Protein AF-0000000074475405 (afdb_homodimer)

Solvent-accessible surface area (backbone atoms only — not comparable to full-atom values): 31180 Å² total; per-residue (Å²): 81,35,35,33,32,41,38,38,40,36,41,37,38,37,33,77,50,69,25,41,55,44,62,27,39,32,40,72,48,53,58,24,45,93,37,33,32,67,77,46,72,51,81,48,55,81,56,64,63,50,77,46,79,31,28,44,88,81,65,30,40,33,37,37,36,41,49,82,60,65,39,35,58,50,40,44,35,41,38,35,37,31,36,35,48,33,44,69,50,68,87,78,37,67,60,37,78,51,33,47,32,36,62,50,60,69,52,73,71,52,39,58,64,35,45,65,29,25,56,66,79,73,86,54,92,86,41,58,51,57,52,55,42,50,69,52,41,65,73,88,47,32,51,32,70,56,30,54,48,52,49,32,54,56,54,49,69,39,46,78,40,92,64,92,63,85,80,68,63,56,45,68,53,32,63,72,65,40,38,35,38,43,50,25,49,23,50,31,51,41,48,25,40,16,70,56,57,36,32,30,34,32,30,29,31,37,46,55,32,75,25,66,77,70,74,48,93,48,55,87,61,51,49,36,77,31,35,24,27,31,40,56,36,56,69,42,24,56,39,54,42,24,35,74,77,70,43,51,52,43,69,35,72,45,58,15,35,60,22,75,43,71,88,70,45,51,52,70,46,66,49,69,52,74,60,90,77,29,69,73,50,76,48,74,46,35,48,62,42,80,76,45,78,43,72,52,83,130,81,36,37,32,33,42,37,38,40,36,41,37,37,38,33,77,50,70,26,40,53,46,62,27,41,33,38,72,47,53,58,23,43,96,37,32,33,66,77,44,71,51,80,47,57,81,56,66,62,51,78,47,79,31,29,44,87,81,63,31,38,33,37,37,36,41,51,81,58,64,37,36,57,50,39,43,35,41,37,35,36,34,36,35,48,33,44,70,50,68,87,78,37,67,62,35,79,53,33,48,30,36,61,48,59,69,52,74,72,53,38,58,65,34,46,65,28,25,56,66,80,73,86,56,92,85,40,58,52,58,53,56,42,51,69,52,40,63,74,85,50,32,51,32,69,58,33,55,48,50,50,31,55,56,53,50,69,39,45,78,39,91,64,91,63,84,79,68,62,54,45,65,52,30,63,72,65,39,38,36,38,44,52,24,49,23,50,31,51,41,48,26,39,16,68,56,56,37,31,30,34,32,31,30,30,37,48,53,32,73,26,66,78,70,74,47,93,49,57,90,61,53,48,38,79,31,35,23,28,30,38,55,36,55,69,41,23,55,38,53,43,24,36,75,79,70,42,51,51,43,70,37,71,45,61,15,35,62,22,76,43,71,88,71,45,49,52,68,46,65,48,71,52,75,59,91,75,29,70,71,50,75,48,74,48,33,48,62,43,79,76,44,79,43,73,52,83,131

pLDDT: mean 91.61, std 10.26, range [40.62, 98.75]

Secondary structure (DSSP, 8-state):
-EEEEEEEEEEEEEEEEEEEEEEEEE--S--B-TTEEEEEEEEEESS-EEEEEEE-TT--EEEEEEE-S-EEEEEEEEEEEEEE--BPPGGGSPPPGGGSEESPPPPHHHHHHHGGGTS--S--TTSHHHHHHHTTS-TT-EEHHHHHHHHHHHHTTSEE----S-S---HHHHHHHTEE-HHHHHHHHHHHHHHTT--EEEEEEEE--HHHHHTS-PPTTTTSEEEEEEEEETTTEEEEEBTTTTB-SBSSEEEEEEESSGGG--SEEEEEE--TT-EEEEEEEEEEEEEEEEPPP-/-EEEEEEEEEEEEEEEEEEEEEEEEE--S--B-TTEEEEEEEEEESS-EEEEEEE-TT--EEEEEEE-S-EEEEEEEEEEEEEE--BPPGGGSPPPGGGSEESPPPPHHHHHHHGGGTS--S--TTSHHHHHHHTTS-TT-EEHHHHHHHHHHHHTTSEE----S-S---HHHHHHHTEE-HHHHHHHHHHHHHHTT--EEEEEEEE--HHHHHTS-PPTTTTSEEEEEEEEETTTEEEEEBTTTTB-SBSSEEEEEEESSGGG--SEEEEEE--TT-EEEEEEEEEEEEEEEEPPP-

Foldseek 3Di:
DKFKKKKKKKKKWAFPWWWFFDKKKFQAAFPDDVFKFWPDKDKDKPADWDWDWDQDPQGFTIIIIDGDDTDRMIMIMMMTIMMGNKFDDPVVWDFDPQQQKFVRDDDPVRCVVQVLQLDADADDPPCVLQVVLCVLADPPMDGNVSSLLVLLVQLQVAAEDDDLDDDEDGLVVCVVNSYYHQQNSQQVVSNSVSSRRWGKKKFKHAFDWVCVVVVHDTAGPHFFIHIHMWTQTHRRGTWTARSRRRDTMTRTTGTRDIGSHPVVRDRMDTDIDDDPPRTDGMDMTMDMDTDDDDDDDD/DKFKKKKKKKKKWAFPWWWFFDKKKFFAAFPDDVFKDWPDKDKDKPADWDWDWDQDPQGFTIIIIDGDDTDRMIMIMMITIMMGNKFDDPVVWDFDPQQQKFVRDDDPVRCVVQVLQLDADADDPPCPLQVVLCVLADPPMDGNVSSLLVLLVQLQPAAEDDDLDDDEDGLVVCVVNSYYHQQNSQQVSSNSVSSRRWGKKKFKHAFDWVCVVVVHDTAGPHFFIHIHMWTQTHRRGTWTARSRRRDGMTRTTGTRDIGSHPVVRDRMDTDIDDDDPRTDGMDMTMDMDTDDDDDDDD

Nearest PDB structures (foldseek):
  3isr-assembly1_B  TM=8.113E-01  e=4.885E-17  Cytophaga hutchinsonii ATCC 33406
  6g49-assembly1_A  TM=4.625E-01  e=1.453E-06  Pseudomonas aeruginosa PAO1
  6g4h-assembly1_A  TM=4.114E-01  e=3.357E-07  Pseudomonas aeruginosa PAO1
  4ktr-assembly1_A  TM=4.779E-01  e=1.520E+00  [Bacillus] selenitireducens MLS10
  4ktp-assembly1_B  TM=4.112E-01  e=1.701E+00  [Bacillus] selenitireducens MLS10

Structure (mmCIF, N/CA/C/O backbone):
data_AF-0000000074475405-model_v1
#
loop_
_entity.id
_entity.type
_entity.pdbx_description
1 polymer 'Transglutaminase domain-containing protein'
#
loop_
_atom_site.group_PDB
_atom_site.id
_atom_site.type_symbol
_atom_site.label_atom_id
_atom_site.label_alt_id
_atom_site.label_comp_id
_atom_site.label_asym_id
_atom_site.label_entity_id
_atom_site.label_seq_id
_atom_site.pdbx_PDB_ins_code
_atom_site.Cartn_x
_atom_site.Cartn_y
_atom_site.Cartn_z
_atom_site.occupancy
_atom_site.B_iso_or_equiv
_atom_site.auth_seq_id
_atom_site.auth_comp_id
_atom_site.auth_asym_id
_atom_site.auth_atom_id
_atom_site.pdbx_PDB_model_num
ATOM 1 N N . MET A 1 1 ? 17.828 0.543 16.719 1 75.81 1 MET A N 1
ATOM 2 C CA . MET A 1 1 ? 16.984 1.065 17.781 1 75.81 1 MET A CA 1
ATOM 3 C C . MET A 1 1 ? 15.539 1.207 17.312 1 75.81 1 MET A C 1
ATOM 5 O O . MET A 1 1 ? 15.289 1.586 16.156 1 75.81 1 MET A O 1
ATOM 9 N N . SER A 1 2 ? 14.586 0.608 18.125 1 87.25 2 SER A N 1
ATOM 10 C CA . SER A 1 2 ? 13.172 0.805 17.828 1 87.25 2 SER A CA 1
ATOM 11 C C . SER A 1 2 ? 12.43 1.395 19.016 1 87.25 2 SER A C 1
ATOM 13 O O . SER A 1 2 ? 12.969 1.465 20.125 1 87.25 2 SER A O 1
ATOM 15 N N . VAL A 1 3 ? 11.336 2.027 18.781 1 90.25 3 VAL A N 1
ATOM 16 C CA . VAL A 1 3 ? 10.547 2.693 19.812 1 90.25 3 VAL A CA 1
ATOM 17 C C . VAL A 1 3 ? 9.148 2.096 19.859 1 90.25 3 VAL A C 1
ATOM 19 O O . VAL A 1 3 ? 8.492 1.949 18.828 1 90.25 3 VAL A O 1
ATOM 22 N N . ILE A 1 4 ? 8.75 1.704 21.047 1 93.19 4 ILE A N 1
ATOM 23 C CA . ILE A 1 4 ? 7.359 1.315 21.25 1 93.19 4 ILE A CA 1
ATOM 24 C C . ILE A 1 4 ? 6.531 2.541 21.641 1 93.19 4 ILE A C 1
ATOM 26 O O . ILE A 1 4 ? 6.938 3.326 22.5 1 93.19 4 ILE A O 1
ATOM 30 N N . TYR A 1 5 ? 5.414 2.775 20.969 1 91.19 5 TYR A N 1
ATOM 31 C CA . TYR A 1 5 ? 4.59 3.945 21.25 1 91.19 5 TYR A CA 1
ATOM 32 C C . TYR A 1 5 ? 3.131 3.553 21.453 1 91.19 5 TYR A C 1
ATOM 34 O O . TYR A 1 5 ? 2.686 2.523 20.938 1 91.19 5 TYR A O 1
ATOM 42 N N . ASP A 1 6 ? 2.422 4.359 22.266 1 93.69 6 ASP A N 1
ATOM 43 C CA . ASP A 1 6 ? 0.972 4.289 22.422 1 93.69 6 ASP A CA 1
ATOM 44 C C . ASP A 1 6 ? 0.295 5.504 21.797 1 93.69 6 ASP A C 1
ATOM 46 O O . ASP A 1 6 ? 0.716 6.641 22.016 1 93.69 6 ASP A O 1
ATOM 50 N N . LEU A 1 7 ? -0.689 5.207 20.984 1 93.44 7 LEU A N 1
ATOM 51 C CA . LEU A 1 7 ? -1.452 6.254 20.312 1 93.44 7 LEU A CA 1
ATOM 52 C C . LEU A 1 7 ? -2.932 6.164 20.672 1 93.44 7 LEU A C 1
ATOM 54 O O . LEU A 1 7 ? -3.51 5.074 20.672 1 93.44 7 LEU A O 1
ATOM 58 N N . GLU A 1 8 ? -3.494 7.242 21.125 1 95.19 8 GLU A N 1
ATOM 59 C CA . GLU A 1 8 ? -4.941 7.387 21.266 1 95.19 8 GLU A CA 1
ATOM 60 C C . GLU A 1 8 ? -5.461 8.555 20.438 1 95.19 8 GLU A C 1
ATOM 62 O O . GLU A 1 8 ? -4.957 9.68 20.562 1 95.19 8 GLU A O 1
ATOM 67 N N . HIS A 1 9 ? -6.355 8.305 19.547 1 95.19 9 HIS A N 1
ATOM 68 C CA . HIS A 1 9 ? -7.016 9.297 18.703 1 95.19 9 HIS A CA 1
ATOM 69 C C . HIS A 1 9 ? -8.523 9.297 18.938 1 95.19 9 HIS A C 1
ATOM 71 O O . HIS A 1 9 ? -9.195 8.305 18.641 1 95.19 9 HIS A O 1
ATOM 77 N N . GLN A 1 10 ? -9.031 10.383 19.469 1 95.56 10 GLN A N 1
ATOM 78 C CA . GLN A 1 10 ? -10.461 10.492 19.734 1 95.56 10 GLN A CA 1
ATOM 79 C C . GLN A 1 10 ? -11.086 11.617 18.922 1 95.56 10 GLN A C 1
ATOM 81 O O . GLN A 1 10 ? -10.609 12.75 18.953 1 95.56 10 GLN A O 1
ATOM 86 N N . THR A 1 11 ? -12.039 11.336 18.172 1 94.81 11 THR A N 1
ATOM 87 C CA . THR A 1 11 ? -12.867 12.312 17.469 1 94.81 11 THR A CA 1
ATOM 88 C C . THR A 1 11 ? -14.281 12.344 18.031 1 94.81 11 THR A C 1
ATOM 90 O O . THR A 1 11 ? -14.914 11.305 18.203 1 94.81 11 THR A O 1
ATOM 93 N N . THR A 1 12 ? -14.758 13.523 18.375 1 95.62 12 THR A N 1
ATOM 94 C CA . THR A 1 12 ? -16.109 13.703 18.906 1 95.62 12 THR A CA 1
ATOM 95 C C . THR A 1 12 ? -16.906 14.672 18.047 1 95.62 12 THR A C 1
ATOM 97 O O . THR A 1 12 ? -16.5 15.812 17.844 1 95.62 12 THR A O 1
ATOM 100 N N . TYR A 1 13 ? -18 14.195 17.516 1 95.44 13 TYR A N 1
ATOM 101 C CA . TYR A 1 13 ? -19 15.031 16.859 1 95.44 13 TYR A CA 1
ATOM 102 C C . TYR A 1 13 ? -20.156 15.344 17.797 1 95.44 13 TYR A C 1
ATOM 104 O O . TYR A 1 13 ? -20.609 14.469 18.531 1 95.44 13 TYR A O 1
ATOM 112 N N . ARG A 1 14 ? -20.594 16.562 17.734 1 97.31 14 ARG A N 1
ATOM 113 C CA . ARG A 1 14 ? -21.719 16.953 18.578 1 97.31 14 ARG A CA 1
ATOM 114 C C . ARG A 1 14 ? -22.859 17.516 17.75 1 97.31 14 ARG A C 1
ATOM 116 O O . ARG A 1 14 ? -22.625 18.188 16.734 1 97.31 14 ARG A O 1
ATOM 123 N N . TYR A 1 15 ? -24.031 17.234 18.219 1 97.69 15 TYR A N 1
ATOM 124 C CA . TYR A 1 15 ? -25.25 17.672 17.547 1 97.69 15 TYR A CA 1
ATOM 125 C C . TYR A 1 15 ? -26.25 18.234 18.547 1 97.69 15 TYR A C 1
ATOM 127 O O . TYR A 1 15 ? -26.25 17.859 19.719 1 97.69 15 TYR A O 1
ATOM 135 N N . ARG A 1 16 ? -27.078 19.094 18.047 1 97.81 16 ARG A N 1
ATOM 136 C CA . ARG A 1 16 ? -28.078 19.75 18.875 1 97.81 16 ARG A CA 1
ATOM 137 C C . ARG A 1 16 ? -29.109 18.75 19.391 1 97.81 16 ARG A C 1
ATOM 139 O O . ARG A 1 16 ? -29.625 18.906 20.5 1 97.81 16 ARG A O 1
ATOM 146 N N . ARG A 1 17 ? -29.438 17.766 18.625 1 97.44 17 ARG A N 1
ATOM 147 C CA . ARG A 1 17 ? -30.344 16.672 18.953 1 97.44 17 ARG A CA 1
ATOM 148 C C . ARG A 1 17 ? -29.875 15.367 18.312 1 97.44 17 ARG A C 1
ATOM 150 O O . ARG A 1 17 ? -28.938 15.359 17.516 1 97.44 17 ARG A O 1
ATOM 157 N N . ALA A 1 18 ? -30.578 14.336 18.75 1 97.81 18 ALA A N 1
ATOM 158 C CA . ALA A 1 18 ? -30.188 13.031 18.219 1 97.81 18 ALA A CA 1
ATOM 159 C C . ALA A 1 18 ? -30.359 12.984 16.703 1 97.81 18 ALA A C 1
ATOM 161 O O . ALA A 1 18 ? -31.406 13.375 16.188 1 97.81 18 ALA A O 1
ATOM 162 N N . VAL A 1 19 ? -29.312 12.531 16.031 1 98.31 19 VAL A N 1
ATOM 163 C CA . VAL A 1 19 ? -29.328 12.312 14.594 1 98.31 19 VAL A CA 1
ATOM 164 C C . VAL A 1 19 ? -28.969 10.859 14.289 1 98.31 19 VAL A C 1
ATOM 166 O O . VAL A 1 19 ? -28.547 10.117 15.172 1 98.31 19 VAL A O 1
ATOM 169 N N . THR A 1 20 ? -29.312 10.453 13.094 1 98.06 20 THR A N 1
ATOM 170 C CA . THR A 1 20 ? -28.891 9.141 12.641 1 98.06 20 THR A CA 1
ATOM 171 C C . THR A 1 20 ? -27.594 9.242 11.82 1 98.06 20 THR A C 1
ATOM 173 O O . THR A 1 20 ? -27.266 10.312 11.312 1 98.06 20 THR A O 1
ATOM 176 N N . PHE A 1 21 ? -26.891 8.156 11.812 1 97.88 21 PHE A N 1
ATOM 177 C CA . PHE A 1 21 ? -25.562 8.172 11.188 1 97.88 21 PHE A CA 1
ATOM 178 C C . PHE A 1 21 ? -25.516 7.215 10.008 1 97.88 21 PHE A C 1
ATOM 180 O O . PHE A 1 21 ? -26.062 6.117 10.062 1 97.88 21 PHE A O 1
ATOM 187 N N . GLY A 1 22 ? -24.906 7.691 8.914 1 96.31 22 GLY A N 1
ATOM 188 C CA . GLY A 1 22 ? -24.469 6.781 7.863 1 96.31 22 GLY A CA 1
ATOM 189 C C . GLY A 1 22 ? -23.141 6.109 8.172 1 96.31 22 GLY A C 1
ATOM 190 O O . GLY A 1 22 ? -22.578 6.285 9.25 1 96.31 22 GLY A O 1
ATOM 191 N N . GLN A 1 23 ? -22.688 5.324 7.227 1 95.56 23 GLN A N 1
ATOM 192 C CA . GLN A 1 23 ? -21.406 4.648 7.398 1 95.56 23 GLN A CA 1
ATOM 193 C C . GLN A 1 23 ? -20.266 5.656 7.547 1 95.56 23 GLN A C 1
ATOM 195 O O . GLN A 1 23 ? -20.219 6.648 6.816 1 95.56 23 GLN A O 1
ATOM 200 N N . HIS A 1 24 ? -19.484 5.516 8.555 1 97.5 24 HIS A N 1
ATOM 201 C CA . HIS A 1 24 ? -18.266 6.293 8.727 1 97.5 24 HIS A CA 1
ATOM 202 C C . HIS A 1 24 ? -17.031 5.484 8.344 1 97.5 24 HIS A C 1
ATOM 204 O O . HIS A 1 24 ? -17.047 4.254 8.406 1 97.5 24 HIS A O 1
ATOM 210 N N . GLN A 1 25 ? -16.078 6.172 7.848 1 97.25 25 GLN A N 1
ATOM 211 C CA . GLN A 1 25 ? -14.789 5.582 7.496 1 97.25 25 GLN A CA 1
ATOM 212 C C . GLN A 1 25 ? -13.664 6.188 8.328 1 97.25 25 GLN A C 1
ATOM 214 O O . GLN A 1 25 ? -13.578 7.41 8.469 1 97.25 25 GLN A O 1
ATOM 219 N N . GLY A 1 26 ? -12.883 5.332 8.938 1 96.56 26 GLY A N 1
ATOM 220 C CA . GLY A 1 26 ? -11.727 5.758 9.703 1 96.56 26 GLY A CA 1
ATOM 221 C C . GLY A 1 26 ? -10.406 5.262 9.133 1 96.56 26 GLY A C 1
ATOM 222 O O . GLY A 1 26 ? -10.289 4.086 8.781 1 96.56 26 GLY A O 1
ATOM 223 N N . ILE A 1 27 ? -9.453 6.137 8.984 1 95.75 27 ILE A N 1
ATOM 224 C CA . ILE A 1 27 ? -8.094 5.805 8.578 1 95.75 27 ILE A CA 1
ATOM 225 C C . ILE A 1 27 ? -7.121 6.137 9.711 1 95.75 27 ILE A C 1
ATOM 227 O O . ILE A 1 27 ? -6.746 7.297 9.898 1 95.75 27 ILE A O 1
ATOM 231 N N . PHE A 1 28 ? -6.75 5.035 10.5 1 92.62 28 PHE A N 1
ATOM 232 C CA . PHE A 1 28 ? -5.945 5.301 11.68 1 92.62 28 PHE A CA 1
ATOM 233 C C . PHE A 1 28 ? -4.879 4.227 11.859 1 92.62 28 PHE A C 1
ATOM 235 O O . PHE A 1 28 ? -3.943 4.402 12.648 1 92.62 28 PHE A O 1
ATOM 242 N N . LEU A 1 29 ? -5.02 3.133 11.18 1 92.69 29 LEU A N 1
ATOM 243 C CA . LEU A 1 29 ? -4.133 1.991 11.367 1 92.69 29 LEU A CA 1
ATOM 244 C C . LEU A 1 29 ? -2.934 2.072 10.43 1 92.69 29 LEU A C 1
ATOM 246 O O . LEU A 1 29 ? -3.096 2.059 9.203 1 92.69 29 LEU A O 1
ATOM 250 N N . PRO A 1 30 ? -1.761 2.166 10.984 1 88.94 30 PRO A N 1
ATOM 251 C CA . PRO A 1 30 ? -0.579 2.205 10.117 1 88.94 30 PRO A CA 1
ATOM 252 C C . PRO A 1 30 ? -0.442 0.956 9.25 1 88.94 30 PRO A C 1
ATOM 254 O O . PRO A 1 30 ? -0.808 -0.142 9.68 1 88.94 30 PRO A O 1
ATOM 257 N N . SER A 1 31 ? -0.109 1.173 7.898 1 76.94 31 SER A N 1
ATOM 258 C CA . SER A 1 31 ? 0.301 0.045 7.07 1 76.94 31 SER A CA 1
ATOM 259 C C . SER A 1 31 ? 1.756 -0.332 7.328 1 76.94 31 SER A C 1
ATOM 261 O O . SER A 1 31 ? 2.643 0.521 7.27 1 76.94 31 SER A O 1
ATOM 263 N N . VAL A 1 32 ? 1.968 -1.205 8.172 1 64.38 32 VAL A N 1
ATOM 264 C CA . VAL A 1 32 ? 3.307 -1.529 8.656 1 64.38 32 VAL A CA 1
ATOM 265 C C . VAL A 1 32 ? 4.195 -1.93 7.48 1 64.38 32 VAL A C 1
ATOM 267 O O . VAL A 1 32 ? 3.742 -2.596 6.547 1 64.38 32 VAL A O 1
ATOM 270 N N . SER A 1 33 ? 5.215 -1.231 7.473 1 69.19 33 SER A N 1
ATOM 271 C CA . SER A 1 33 ? 6.312 -1.438 6.531 1 69.19 33 SER A CA 1
ATOM 272 C C . SER A 1 33 ? 7.555 -1.963 7.238 1 69.19 33 SER A C 1
ATOM 274 O O . SER A 1 33 ? 7.488 -2.373 8.398 1 69.19 33 SER A O 1
ATOM 276 N N . ALA A 1 34 ? 8.516 -2.094 6.516 1 76.06 34 ALA A N 1
ATOM 277 C CA . ALA A 1 34 ? 9.844 -2.398 7.051 1 76.06 34 ALA A CA 1
ATOM 278 C C . ALA A 1 34 ? 10.234 -1.409 8.141 1 76.06 34 ALA A C 1
ATOM 280 O O . ALA A 1 34 ? 11.203 -1.632 8.875 1 76.06 34 ALA A O 1
ATOM 281 N N . TYR A 1 35 ? 9.203 -0.436 8.445 1 82.06 35 TYR A N 1
ATOM 282 C CA . TYR A 1 35 ? 9.578 0.638 9.359 1 82.06 35 TYR A CA 1
ATOM 283 C C . TYR A 1 35 ? 8.828 0.509 10.68 1 82.06 35 TYR A C 1
ATOM 285 O O . TYR A 1 35 ? 9.016 1.328 11.586 1 82.06 35 TYR A O 1
ATOM 293 N N . GLY A 1 36 ? 8.031 -0.519 10.727 1 86.88 36 GLY A N 1
ATOM 294 C CA . GLY A 1 36 ? 7.34 -0.669 12 1 86.88 36 GLY A CA 1
ATOM 295 C C . GLY A 1 36 ? 6.34 -1.81 12 1 86.88 36 GLY A C 1
ATOM 296 O O . GLY A 1 36 ? 6.234 -2.553 11.023 1 86.88 36 GLY A O 1
ATOM 297 N N . ARG A 1 37 ? 5.688 -1.981 13.164 1 88.44 37 ARG A N 1
ATOM 298 C CA . ARG A 1 37 ? 4.625 -2.971 13.289 1 88.44 37 ARG A CA 1
ATOM 299 C C . ARG A 1 37 ? 3.584 -2.529 14.312 1 88.44 37 ARG A C 1
ATOM 301 O O . ARG A 1 37 ? 3.895 -1.772 15.234 1 88.44 37 ARG A O 1
ATOM 308 N N . VAL A 1 38 ? 2.371 -2.99 14.039 1 91 38 VAL A N 1
ATOM 309 C CA . VAL A 1 38 ? 1.279 -2.781 14.992 1 91 38 VAL A CA 1
ATOM 310 C C . VAL A 1 38 ? 1.212 -3.951 15.969 1 91 38 VAL A C 1
ATOM 312 O O . VAL A 1 38 ? 1.084 -5.105 15.555 1 91 38 VAL A O 1
ATOM 315 N N . LEU A 1 39 ? 1.341 -3.641 17.219 1 90.44 39 LEU A N 1
ATOM 316 C CA . LEU A 1 39 ? 1.321 -4.684 18.25 1 90.44 39 LEU A CA 1
ATOM 317 C C . LEU A 1 39 ? -0.106 -4.98 18.688 1 90.44 39 LEU A C 1
ATOM 319 O O . LEU A 1 39 ? -0.419 -6.109 19.078 1 90.44 39 LEU A O 1
ATOM 323 N N . GLY A 1 40 ? -0.928 -4.016 18.672 1 90.5 40 GLY A N 1
ATOM 324 C CA . GLY A 1 40 ? -2.34 -4.133 19 1 90.5 40 GLY A CA 1
ATOM 325 C C . GLY A 1 40 ? -3.117 -2.855 18.75 1 90.5 40 GLY A C 1
ATOM 326 O O . GLY A 1 40 ? -2.539 -1.766 18.734 1 90.5 40 GLY A O 1
ATOM 327 N N . TYR A 1 41 ? -4.402 -3.049 18.531 1 92.44 41 TYR A N 1
ATOM 328 C CA . TYR A 1 41 ? -5.242 -1.868 18.359 1 92.44 41 TYR A CA 1
ATOM 329 C C . TYR A 1 41 ? -6.68 -2.154 18.766 1 92.44 41 TYR A C 1
ATOM 331 O O . TYR A 1 41 ? -7.09 -3.314 18.859 1 92.44 41 TYR A O 1
ATOM 339 N N . THR A 1 42 ? -7.414 -1.09 19.078 1 94.81 42 THR A N 1
ATOM 340 C CA . THR A 1 42 ? -8.836 -1.166 19.375 1 94.81 42 THR A CA 1
ATOM 341 C C . THR A 1 42 ? -9.578 0.037 18.797 1 94.81 42 THR A C 1
ATOM 343 O O . THR A 1 42 ? -8.984 1.094 18.578 1 94.81 42 THR A O 1
ATOM 346 N N . ILE A 1 43 ? -10.789 -0.18 18.438 1 96.69 43 ILE A N 1
ATOM 347 C CA . ILE A 1 43 ? -11.727 0.879 18.094 1 96.69 43 ILE A CA 1
ATOM 348 C C . ILE A 1 43 ? -12.898 0.873 19.062 1 96.69 43 ILE A C 1
ATOM 350 O O . ILE A 1 43 ? -13.547 -0.156 19.266 1 96.69 43 ILE A O 1
ATOM 354 N N . ALA A 1 44 ? -13.094 2.012 19.734 1 97.94 44 ALA A N 1
ATOM 355 C CA . ALA A 1 44 ? -14.211 2.162 20.656 1 97.94 44 ALA A CA 1
ATOM 356 C C . ALA A 1 44 ? -15.125 3.311 20.234 1 97.94 44 ALA A C 1
ATOM 358 O O . ALA A 1 44 ? -14.648 4.352 19.766 1 97.94 44 ALA A O 1
ATOM 359 N N . THR A 1 45 ? -16.406 3.117 20.375 1 98.19 45 THR A N 1
ATOM 360 C CA . THR A 1 45 ? -17.391 4.145 20.078 1 98.19 45 THR A CA 1
ATOM 361 C C . THR A 1 45 ? -18.406 4.27 21.219 1 98.19 45 THR A C 1
ATOM 363 O O . THR A 1 45 ? -18.562 3.346 22.016 1 98.19 45 THR A O 1
ATOM 366 N N . ASN A 1 46 ? -19 5.461 21.406 1 98.12 46 ASN A N 1
ATOM 367 C CA . ASN A 1 46 ? -20.016 5.648 22.438 1 98.12 46 ASN A CA 1
ATOM 368 C C . ASN A 1 46 ? -21.359 5.059 22.016 1 98.12 46 ASN A C 1
ATOM 370 O O . ASN A 1 46 ? -22.266 4.93 22.844 1 98.12 46 ASN A O 1
ATOM 374 N N . LEU A 1 47 ? -21.547 4.73 20.75 1 97.94 47 LEU A N 1
ATOM 375 C CA . LEU A 1 47 ? -22.75 4.105 20.219 1 97.94 47 LEU A CA 1
ATOM 376 C C . LEU A 1 47 ? -22.438 2.707 19.688 1 97.94 47 LEU A C 1
ATOM 378 O O . LEU A 1 47 ? -21.328 2.432 19.25 1 97.94 47 LEU A O 1
ATOM 382 N N . PRO A 1 48 ? -23.484 1.765 19.797 1 97.75 48 PRO A N 1
ATOM 383 C CA . PRO A 1 48 ? -23.266 0.452 19.172 1 97.75 48 PRO A CA 1
ATOM 384 C C . PRO A 1 48 ? -22.859 0.548 17.703 1 97.75 48 PRO A C 1
ATOM 386 O O . PRO A 1 48 ? -23.453 1.297 16.938 1 97.75 48 PRO A O 1
ATOM 389 N N . CYS A 1 49 ? -21.766 -0.186 17.375 1 96.94 49 CYS A N 1
ATOM 390 C CA . CYS A 1 49 ? -21.156 -0.033 16.062 1 96.94 49 CYS A CA 1
ATOM 391 C C . CYS A 1 49 ? -20.594 -1.357 15.578 1 96.94 49 CYS A C 1
ATOM 393 O O . CYS A 1 49 ? -19.969 -2.096 16.344 1 96.94 49 CYS A O 1
ATOM 395 N N . GLN A 1 50 ? -20.891 -1.694 14.336 1 95.81 50 GLN A N 1
ATOM 396 C CA . GLN A 1 50 ? -20.188 -2.779 13.664 1 95.81 50 GLN A CA 1
ATOM 397 C C . GLN A 1 50 ? -18.984 -2.252 12.891 1 95.81 50 GLN A C 1
ATOM 399 O O . GLN A 1 50 ? -19.094 -1.296 12.125 1 95.81 50 GLN A O 1
ATOM 404 N N . VAL A 1 51 ? -17.844 -2.889 13.133 1 94.75 51 VAL A N 1
ATOM 405 C CA . VAL A 1 51 ? -16.609 -2.463 12.469 1 94.75 51 VAL A CA 1
ATOM 406 C C . VAL A 1 51 ? -16.188 -3.514 11.453 1 94.75 51 VAL A C 1
ATOM 408 O O . VAL A 1 51 ? -16.156 -4.711 11.75 1 94.75 51 VAL A O 1
ATOM 411 N N . ARG A 1 52 ? -15.922 -3.115 10.227 1 93.75 52 ARG A N 1
ATOM 412 C CA . ARG A 1 52 ? -15.312 -3.938 9.188 1 93.75 52 ARG A CA 1
ATOM 413 C C . ARG A 1 52 ? -14.086 -3.246 8.586 1 93.75 52 ARG A C 1
ATOM 415 O O . ARG A 1 52 ? -14.031 -2.016 8.531 1 93.75 52 ARG A O 1
ATOM 422 N N . TRP A 1 53 ? -13.141 -4.031 8.195 1 93.38 53 TRP A N 1
ATOM 423 C CA . TRP A 1 53 ? -11.93 -3.479 7.605 1 93.38 53 TRP A CA 1
ATOM 424 C C . TRP A 1 53 ? -11.891 -3.736 6.102 1 93.38 53 TRP A C 1
ATOM 426 O O . TRP A 1 53 ? -12.203 -4.84 5.648 1 93.38 53 TRP A O 1
ATOM 436 N N . LYS A 1 54 ? -11.547 -2.721 5.363 1 93.56 54 LYS A N 1
ATOM 437 C CA . LYS A 1 54 ? -11.273 -2.906 3.941 1 93.56 54 LYS A CA 1
ATOM 438 C C . LYS A 1 54 ? -9.984 -2.201 3.531 1 93.56 54 LYS A C 1
ATOM 440 O O . LYS A 1 54 ? -9.461 -1.368 4.273 1 93.56 54 LYS A O 1
ATOM 445 N N . MET A 1 55 ? -9.438 -2.652 2.426 1 94.5 55 MET A N 1
ATOM 446 C CA . MET A 1 55 ? -8.336 -1.945 1.778 1 94.5 55 MET A CA 1
ATOM 447 C C . MET A 1 55 ? -8.836 -1.085 0.625 1 94.5 55 MET A C 1
ATOM 449 O O . MET A 1 55 ? -9.523 -1.583 -0.273 1 94.5 55 MET A O 1
ATOM 453 N N . ASP A 1 56 ? -8.555 0.21 0.71 1 96.19 56 ASP A N 1
ATOM 454 C CA . ASP A 1 56 ? -9.086 1.106 -0.31 1 96.19 56 ASP A CA 1
ATOM 455 C C . ASP A 1 56 ? -8.227 1.078 -1.571 1 96.19 56 ASP A C 1
ATOM 457 O O . ASP A 1 56 ? -7.375 0.203 -1.727 1 96.19 56 ASP A O 1
ATOM 461 N N . THR A 1 57 ? -8.484 1.977 -2.535 1 97.31 57 THR A N 1
ATOM 462 C CA . THR A 1 57 ? -7.867 1.949 -3.857 1 97.31 57 THR A CA 1
ATOM 463 C C . THR A 1 57 ? -6.348 2.045 -3.75 1 97.31 57 THR A C 1
ATOM 465 O O . THR A 1 57 ? -5.621 1.458 -4.555 1 97.31 57 THR A O 1
ATOM 468 N N . LEU A 1 58 ? -5.832 2.773 -2.703 1 96.12 58 LEU A N 1
ATOM 469 C CA . LEU A 1 58 ? -4.395 2.965 -2.555 1 96.12 58 LEU A CA 1
ATOM 470 C C . LEU A 1 58 ? -3.836 2.066 -1.454 1 96.12 58 LEU A C 1
ATOM 472 O O . LEU A 1 58 ? -2.748 2.318 -0.932 1 96.12 58 LEU A O 1
ATOM 476 N N . SER A 1 59 ? -4.609 1.053 -1.048 1 94.44 59 SER A N 1
ATOM 477 C CA . SER A 1 59 ? -4.238 -0.017 -0.128 1 94.44 59 SER A CA 1
ATOM 478 C C . SER A 1 59 ? -4.133 0.496 1.304 1 94.44 59 SER A C 1
ATOM 480 O O . SER A 1 59 ? -3.396 -0.064 2.117 1 94.44 59 SER A O 1
ATOM 482 N N . ASN A 1 60 ? -4.777 1.619 1.593 1 95.44 60 ASN A N 1
ATOM 483 C CA . ASN A 1 60 ? -4.906 2.025 2.988 1 95.44 60 ASN A CA 1
ATOM 484 C C . ASN A 1 60 ? -5.852 1.106 3.756 1 95.44 60 ASN A C 1
ATOM 486 O O . ASN A 1 60 ? -6.805 0.573 3.186 1 95.44 60 ASN A O 1
ATOM 490 N N . ASN A 1 61 ? -5.543 0.907 5.02 1 94.81 61 ASN A N 1
ATOM 491 C CA . ASN A 1 61 ? -6.5 0.258 5.906 1 94.81 61 ASN A CA 1
ATOM 492 C C . ASN A 1 61 ? -7.633 1.203 6.297 1 94.81 61 ASN A C 1
ATOM 494 O O . ASN A 1 61 ? -7.395 2.252 6.895 1 94.81 61 ASN A O 1
ATOM 498 N N . VAL A 1 62 ? -8.852 0.804 5.949 1 95.81 62 VAL A N 1
ATOM 499 C CA . VAL A 1 62 ? -10 1.654 6.242 1 95.81 62 VAL A CA 1
ATOM 500 C C . VAL A 1 62 ? -10.984 0.904 7.141 1 95.81 62 VAL A C 1
ATOM 502 O O . VAL A 1 62 ? -11.469 -0.171 6.777 1 95.81 62 VAL A O 1
ATOM 505 N N . ALA A 1 63 ? -11.242 1.449 8.273 1 96.12 63 ALA A N 1
ATOM 506 C CA . ALA A 1 63 ? -12.297 0.93 9.141 1 96.12 63 ALA A CA 1
ATOM 507 C C . ALA A 1 63 ? -13.672 1.455 8.711 1 96.12 63 ALA A C 1
ATOM 509 O O . ALA A 1 63 ? -13.883 2.668 8.641 1 96.12 63 ALA A O 1
ATOM 510 N N . LEU A 1 64 ? -14.516 0.576 8.383 1 96.5 64 LEU A N 1
ATOM 511 C CA . LEU A 1 64 ? -15.914 0.919 8.133 1 96.5 64 LEU A CA 1
ATOM 512 C C . LEU A 1 64 ? -16.734 0.799 9.414 1 96.5 64 LEU A C 1
ATOM 514 O O . LEU A 1 64 ? -16.781 -0.265 10.039 1 96.5 64 LEU A O 1
ATOM 518 N N . LEU A 1 65 ? -17.359 1.896 9.805 1 97.44 65 LEU A N 1
ATOM 519 C CA . LEU A 1 65 ? -18.141 1.943 11.031 1 97.44 65 LEU A CA 1
ATOM 520 C C . LEU A 1 65 ? -19.625 2.127 10.727 1 97.44 65 LEU A C 1
ATOM 522 O O . LEU A 1 65 ? -20.016 3.158 10.18 1 97.44 65 LEU A O 1
ATOM 526 N N . ASP A 1 66 ? -20.391 1.153 11.07 1 96.88 66 ASP A N 1
ATOM 527 C CA . ASP A 1 66 ? -21.828 1.215 10.898 1 96.88 66 ASP A CA 1
ATOM 528 C C . ASP A 1 66 ? -22.547 1.327 12.25 1 96.88 66 ASP A C 1
ATOM 530 O O . ASP A 1 66 ? -22.516 0.387 13.047 1 96.88 66 ASP A O 1
ATOM 534 N N . PHE A 1 67 ? -23.156 2.445 12.414 1 97.75 67 PHE A N 1
ATOM 535 C CA . PHE A 1 67 ? -23.844 2.711 13.68 1 97.75 67 PHE A CA 1
ATOM 536 C C . PHE A 1 67 ? -25.312 2.318 13.602 1 97.75 67 PHE A C 1
ATOM 538 O O . PHE A 1 67 ? -25.969 2.553 12.578 1 97.75 67 PHE A O 1
ATOM 545 N N . SER A 1 68 ? -25.859 1.718 14.734 1 96.56 68 SER A N 1
ATOM 546 C CA . SER A 1 68 ? -27.219 1.183 14.688 1 96.56 68 SER A CA 1
ATOM 547 C C . SER A 1 68 ? -28.172 2.047 15.492 1 96.56 68 SER A C 1
ATOM 549 O O . SER A 1 68 ? -29.391 1.808 15.484 1 96.56 68 SER A O 1
ATOM 551 N N . GLU A 1 69 ? -27.703 3.037 16.266 1 97.94 69 GLU A N 1
ATOM 552 C CA . GLU A 1 69 ? -28.531 3.895 17.109 1 97.94 69 GLU A CA 1
ATOM 553 C C . GLU A 1 69 ? -28.266 5.371 16.828 1 97.94 69 GLU A C 1
ATOM 555 O O . GLU A 1 69 ? -27.156 5.746 16.453 1 97.94 69 GLU A O 1
ATOM 560 N N . PRO A 1 70 ? -29.297 6.156 16.953 1 97.94 70 PRO A N 1
ATOM 561 C CA . PRO A 1 70 ? -29.078 7.602 16.859 1 97.94 70 PRO A CA 1
ATOM 562 C C . PRO A 1 70 ? -28.328 8.164 18.078 1 97.94 70 PRO A C 1
ATOM 564 O O . PRO A 1 70 ? -28.172 7.465 19.078 1 97.94 70 PRO A O 1
ATOM 567 N N . GLY A 1 71 ? -27.828 9.352 17.953 1 98 71 GLY A N 1
ATOM 568 C CA . GLY A 1 71 ? -27.172 10.039 19.062 1 98 71 GLY A CA 1
ATOM 569 C C . GLY A 1 71 ? -26.984 11.523 18.812 1 98 71 GLY A C 1
ATOM 570 O O . GLY A 1 71 ? -27 11.977 17.656 1 98 71 GLY A O 1
ATOM 571 N N . ASP A 1 72 ? -26.859 12.234 19.906 1 98.25 72 ASP A N 1
ATOM 572 C CA . ASP A 1 72 ? -26.531 13.656 19.797 1 98.25 72 ASP A CA 1
ATOM 573 C C . ASP A 1 72 ? -25.031 13.891 19.938 1 98.25 72 ASP A C 1
ATOM 575 O O . ASP A 1 72 ? -24.578 15.031 19.922 1 98.25 72 ASP A O 1
ATOM 579 N N . GLU A 1 73 ? -24.375 12.805 20.156 1 98.25 73 GLU A N 1
ATOM 580 C CA . GLU A 1 73 ? -22.922 12.773 20.188 1 98.25 73 GLU A CA 1
ATOM 581 C C . GLU A 1 73 ? -22.375 11.492 19.562 1 98.25 73 GLU A C 1
ATOM 583 O O . GLU A 1 73 ? -22.906 10.406 19.797 1 98.25 73 GLU A O 1
ATOM 588 N N . LEU A 1 74 ? -21.406 11.633 18.703 1 98.12 74 LEU A N 1
ATOM 589 C CA . LEU A 1 74 ? -20.672 10.492 18.172 1 98.12 74 LEU A CA 1
ATOM 590 C C . LEU A 1 74 ? -19.188 10.578 18.547 1 98.12 74 LEU A C 1
ATOM 592 O O . LEU A 1 74 ? -18.5 11.516 18.141 1 98.12 74 LEU A O 1
ATOM 596 N N . ARG A 1 75 ? -18.766 9.672 19.328 1 98.31 75 ARG A N 1
ATOM 597 C CA . ARG A 1 75 ? -17.359 9.609 19.75 1 98.31 75 ARG A CA 1
ATOM 598 C C . ARG A 1 75 ? -16.703 8.336 19.25 1 98.31 75 ARG A C 1
ATOM 600 O O . ARG A 1 75 ? -17.188 7.234 19.5 1 98.31 75 ARG A O 1
ATOM 607 N N . VAL A 1 76 ? -15.695 8.461 18.5 1 98 76 VAL A N 1
ATOM 608 C CA . VAL A 1 76 ? -14.891 7.34 18.016 1 98 76 VAL A CA 1
ATOM 609 C C . VAL A 1 76 ? -13.469 7.457 18.578 1 98 76 VAL A C 1
ATOM 611 O O . VAL A 1 76 ? -12.812 8.484 18.391 1 98 76 VAL A O 1
ATOM 614 N N . THR A 1 77 ? -13.008 6.441 19.266 1 97.81 77 THR A N 1
ATOM 615 C CA . THR A 1 77 ? -11.664 6.41 19.844 1 97.81 77 THR A CA 1
ATOM 616 C C . THR A 1 77 ? -10.852 5.254 19.266 1 97.81 77 THR A C 1
ATOM 618 O O . THR A 1 77 ? -11.25 4.094 19.375 1 97.81 77 THR A O 1
ATOM 621 N N . PHE A 1 78 ? -9.773 5.629 18.641 1 95.94 78 PHE A N 1
ATOM 622 C CA . PHE A 1 78 ? -8.797 4.652 18.172 1 95.94 78 PHE A CA 1
ATOM 623 C C . PHE A 1 78 ? -7.605 4.582 19.109 1 95.94 78 PHE A C 1
ATOM 625 O O . PHE A 1 78 ? -7.031 5.609 19.484 1 95.94 78 PHE A O 1
ATOM 632 N N . ARG A 1 79 ? -7.277 3.363 19.516 1 96.25 79 ARG A N 1
ATOM 633 C CA . ARG A 1 79 ? -6.074 3.135 20.312 1 96.25 79 ARG A CA 1
ATOM 634 C C . ARG A 1 79 ? -5.156 2.121 19.625 1 96.25 79 ARG A C 1
ATOM 636 O O . ARG A 1 79 ? -5.625 1.134 19.062 1 96.25 79 ARG A O 1
ATOM 643 N N . LEU A 1 80 ? -3.932 2.443 19.719 1 93.62 80 LEU A N 1
ATOM 644 C CA . LEU A 1 80 ? -2.967 1.555 19.078 1 93.62 80 LEU A CA 1
ATOM 645 C C . LEU A 1 80 ? -1.644 1.555 19.828 1 93.62 80 LEU A C 1
ATOM 647 O O . LEU A 1 80 ? -1.198 2.6 20.312 1 93.62 80 LEU A O 1
ATOM 651 N N . ARG A 1 81 ? -1.064 0.393 20.141 1 94.25 81 ARG A N 1
ATOM 652 C CA . ARG A 1 81 ? 0.343 0.24 20.484 1 94.25 81 ARG A CA 1
ATOM 653 C C . ARG A 1 81 ? 1.162 -0.224 19.297 1 94.25 81 ARG A C 1
ATOM 655 O O . ARG A 1 81 ? 0.802 -1.198 18.625 1 94.25 81 ARG A O 1
ATOM 662 N N . GLY A 1 82 ? 2.172 0.499 18.906 1 91.62 82 GLY A N 1
ATOM 663 C CA . GLY A 1 82 ? 3.016 0.16 17.766 1 91.62 82 GLY A CA 1
ATOM 664 C C . GLY A 1 82 ? 4.496 0.226 18.094 1 91.62 82 GLY A C 1
ATOM 665 O O . GLY A 1 82 ? 4.891 0.719 19.141 1 91.62 82 GLY A O 1
ATOM 666 N N . GLU A 1 83 ? 5.27 -0.39 17.297 1 91.31 83 GLU A N 1
ATOM 667 C CA . GLU A 1 83 ? 6.727 -0.281 17.312 1 91.31 83 GLU A CA 1
ATOM 668 C C . GLU A 1 83 ? 7.246 0.382 16.047 1 91.31 83 GLU A C 1
ATOM 670 O O . GLU A 1 83 ? 6.871 -0.011 14.93 1 91.31 83 GLU A O 1
ATOM 675 N N . HIS A 1 84 ? 7.977 1.415 16.203 1 90.88 84 HIS A N 1
ATOM 676 C CA . HIS A 1 84 ? 8.555 2.166 15.094 1 90.88 84 HIS A CA 1
ATOM 677 C C . HIS A 1 84 ? 10.055 1.911 14.977 1 90.88 84 HIS A C 1
ATOM 679 O O . HIS A 1 84 ? 10.797 2.102 15.945 1 90.88 84 HIS A O 1
ATOM 685 N N . PHE A 1 85 ? 10.516 1.447 13.75 1 89.5 85 PHE A N 1
ATOM 686 C CA . PHE A 1 85 ? 11.906 1.072 13.555 1 89.5 85 PHE A CA 1
ATOM 687 C C . PHE A 1 85 ? 12.711 2.25 13.016 1 89.5 85 PHE A C 1
ATOM 689 O O . PHE A 1 85 ? 13.938 2.172 12.906 1 89.5 85 PHE A O 1
ATOM 696 N N . GLY A 1 86 ? 12.039 3.291 12.664 1 89 86 GLY A N 1
ATOM 697 C CA . GLY A 1 86 ? 12.703 4.477 12.141 1 89 86 GLY A CA 1
ATOM 698 C C . GLY A 1 86 ? 12.688 4.547 10.625 1 89 86 GLY A C 1
ATOM 699 O O . GLY A 1 86 ? 12.789 3.518 9.953 1 89 86 GLY A O 1
ATOM 700 N N . ILE A 1 87 ? 12.539 5.762 10.086 1 89.88 87 ILE A N 1
ATOM 701 C CA . ILE A 1 87 ? 12.703 6.062 8.664 1 89.88 87 ILE A CA 1
ATOM 702 C C . ILE A 1 87 ? 14.172 6.355 8.367 1 89.88 87 ILE A C 1
ATOM 704 O O . ILE A 1 87 ? 14.766 7.25 8.977 1 89.88 87 ILE A O 1
ATOM 708 N N . PRO A 1 88 ? 14.727 5.625 7.488 1 90.69 88 PRO A N 1
ATOM 709 C CA . PRO A 1 88 ? 16.141 5.867 7.184 1 90.69 88 PRO A CA 1
ATOM 710 C C . PRO A 1 88 ? 16.375 7.211 6.492 1 90.69 88 PRO A C 1
ATOM 712 O O . PRO A 1 88 ? 15.484 7.711 5.797 1 90.69 88 PRO A O 1
ATOM 715 N N . ALA A 1 89 ? 17.594 7.68 6.703 1 92.44 89 ALA A N 1
ATOM 716 C CA . ALA A 1 89 ? 17.984 8.93 6.051 1 92.44 89 ALA A CA 1
ATOM 717 C C . ALA A 1 89 ? 18.266 8.711 4.566 1 92.44 89 ALA A C 1
ATOM 719 O O . ALA A 1 89 ? 18.672 7.621 4.156 1 92.44 89 ALA A O 1
ATOM 720 N N . ILE A 1 90 ? 17.969 9.766 3.822 1 90.31 90 ILE A N 1
ATOM 721 C CA . ILE A 1 90 ? 18.172 9.703 2.379 1 90.31 90 ILE A CA 1
ATOM 722 C C . ILE A 1 90 ? 19.641 9.398 2.072 1 90.31 90 ILE A C 1
ATOM 724 O O . ILE A 1 90 ? 19.953 8.734 1.078 1 90.31 90 ILE A O 1
ATOM 728 N N . GLY A 1 91 ? 20.562 9.766 2.928 1 86.81 91 GLY A N 1
ATOM 729 C CA . GLY A 1 91 ? 21.984 9.508 2.746 1 86.81 91 GLY A CA 1
ATOM 730 C C . GLY A 1 91 ? 22.312 8.031 2.758 1 86.81 91 GLY A C 1
ATOM 731 O O . GLY A 1 91 ? 23.391 7.629 2.309 1 86.81 91 GLY A O 1
ATOM 732 N N . ASP A 1 92 ? 21.406 7.238 3.244 1 85.81 92 ASP A N 1
ATOM 733 C CA . ASP A 1 92 ? 21.625 5.793 3.311 1 85.81 92 ASP A CA 1
ATOM 734 C C . ASP A 1 92 ? 21.328 5.137 1.963 1 85.81 92 ASP A C 1
ATOM 736 O O . ASP A 1 92 ? 21.625 3.955 1.768 1 85.81 92 ASP A O 1
ATOM 740 N N . PHE A 1 93 ? 20.75 5.91 1.067 1 86.75 93 PHE A N 1
ATOM 741 C CA . PHE A 1 93 ? 20.344 5.34 -0.209 1 86.75 93 PHE A CA 1
ATOM 742 C C . PHE A 1 93 ? 21.031 6.043 -1.368 1 86.75 93 PHE A C 1
ATOM 744 O O . PHE A 1 93 ? 21.062 7.273 -1.431 1 86.75 93 PHE A O 1
ATOM 751 N N . PRO A 1 94 ? 21.672 5.289 -2.176 1 83.81 94 PRO A N 1
ATOM 752 C CA . PRO A 1 94 ? 22.156 5.922 -3.41 1 83.81 94 PRO A CA 1
ATOM 753 C C . PRO A 1 94 ? 21.031 6.184 -4.41 1 83.81 94 PRO A C 1
ATOM 755 O O . PRO A 1 94 ? 20.281 5.262 -4.77 1 83.81 94 PRO A O 1
ATOM 758 N N . LEU A 1 95 ? 20.922 7.469 -4.809 1 94.31 95 LEU A N 1
ATOM 759 C CA . LEU A 1 95 ? 20.016 7.762 -5.914 1 94.31 95 LEU A CA 1
ATOM 760 C C . LEU A 1 95 ? 20.562 7.234 -7.23 1 94.31 95 LEU A C 1
ATOM 762 O O . LEU A 1 95 ? 21.781 7.223 -7.434 1 94.31 95 LEU A O 1
ATOM 766 N N . LEU A 1 96 ? 19.656 6.762 -8.039 1 95.94 96 LEU A N 1
ATOM 767 C CA . LEU A 1 96 ? 20.109 6.512 -9.406 1 95.94 96 LEU A CA 1
ATOM 768 C C . LEU A 1 96 ? 20.469 7.816 -10.109 1 95.94 96 LEU A C 1
ATOM 770 O O . LEU A 1 96 ? 19.938 8.875 -9.773 1 95.94 96 LEU A O 1
ATOM 774 N N . THR A 1 97 ? 21.328 7.746 -11.055 1 96.62 97 THR A N 1
ATOM 775 C CA . THR A 1 97 ? 21.812 8.922 -11.766 1 96.62 97 THR A CA 1
ATOM 776 C C . THR A 1 97 ? 20.656 9.742 -12.32 1 96.62 97 THR A C 1
ATOM 778 O O . THR A 1 97 ? 20.672 10.977 -12.242 1 96.62 97 THR A O 1
ATOM 781 N N . ARG A 1 98 ? 19.641 9.102 -12.742 1 96.88 98 ARG A N 1
ATOM 782 C CA . ARG A 1 98 ? 18.5 9.758 -13.383 1 96.88 98 ARG A CA 1
ATOM 783 C C . ARG A 1 98 ? 17.625 10.469 -12.352 1 96.88 98 ARG A C 1
ATOM 785 O O . ARG A 1 98 ? 16.656 11.141 -12.711 1 96.88 98 ARG A O 1
ATOM 792 N N . ALA A 1 99 ? 17.984 10.352 -11.062 1 97.38 99 ALA A N 1
ATOM 793 C CA . ALA A 1 99 ? 17.203 10.984 -10 1 97.38 99 ALA A CA 1
ATOM 794 C C . ALA A 1 99 ? 18.016 12.078 -9.312 1 97.38 99 ALA A C 1
ATOM 796 O O . ALA A 1 99 ? 17.5 12.789 -8.445 1 97.38 99 ALA A O 1
ATOM 797 N N . GLU A 1 100 ? 19.234 12.266 -9.633 1 96.94 100 GLU A N 1
ATOM 798 C CA . GLU A 1 100 ? 20.141 13.18 -8.945 1 96.94 100 GLU A CA 1
ATOM 799 C C . GLU A 1 100 ? 19.766 14.633 -9.219 1 96.94 100 GLU A C 1
ATOM 801 O O . GLU A 1 100 ? 19.969 15.508 -8.375 1 96.94 100 GLU A O 1
ATOM 806 N N . GLU A 1 101 ? 19.188 14.789 -10.398 1 97.12 101 GLU A N 1
ATOM 807 C CA . GLU A 1 101 ? 18.844 16.156 -10.773 1 97.12 101 GLU A CA 1
ATOM 808 C C . GLU A 1 101 ? 17.375 16.266 -11.172 1 97.12 101 GLU A C 1
ATOM 810 O O . GLU A 1 101 ? 16.766 15.281 -11.625 1 97.12 101 GLU A O 1
ATOM 815 N N . VAL A 1 102 ? 16.797 17.422 -10.977 1 97 102 VAL A N 1
ATOM 816 C CA . VAL A 1 102 ? 15.469 17.75 -11.484 1 97 102 VAL A CA 1
ATOM 817 C C . VAL A 1 102 ? 15.57 18.234 -12.93 1 97 102 VAL A C 1
ATOM 819 O O . VAL A 1 102 ? 16.422 19.062 -13.25 1 97 102 VAL A O 1
ATOM 822 N N . PRO A 1 103 ? 14.812 17.844 -13.844 1 96 103 PRO A N 1
ATOM 823 C CA . PRO A 1 103 ? 13.711 16.922 -13.586 1 96 103 PRO A CA 1
ATOM 824 C C . PRO A 1 103 ? 14.18 15.477 -13.406 1 96 103 PRO A C 1
ATOM 826 O O . PRO A 1 103 ? 15.078 15.023 -14.117 1 96 103 PRO A O 1
ATOM 829 N N . VAL A 1 104 ? 13.609 14.773 -12.453 1 97.44 104 VAL A N 1
ATOM 830 C CA . VAL A 1 104 ? 13.836 13.352 -12.234 1 97.44 104 VAL A CA 1
ATOM 831 C C . VAL A 1 104 ? 13.281 12.547 -13.406 1 97.44 104 VAL A C 1
ATOM 833 O O . VAL A 1 104 ? 12.188 12.836 -13.898 1 97.44 104 VAL A O 1
ATOM 836 N N . GLN A 1 105 ? 14.055 11.602 -13.789 1 97.56 105 GLN A N 1
ATOM 837 C CA . GLN A 1 105 ? 13.617 10.758 -14.898 1 97.56 105 GLN A CA 1
ATOM 838 C C . GLN A 1 105 ? 13.086 9.422 -14.391 1 97.56 105 GLN A C 1
ATOM 840 O O . GLN A 1 105 ? 13.828 8.648 -13.781 1 97.56 105 GLN A O 1
ATOM 845 N N . TYR A 1 106 ? 11.859 9.148 -14.703 1 98.12 106 TYR A N 1
ATOM 846 C CA . TYR A 1 106 ? 11.242 7.871 -14.391 1 98.12 106 TYR A CA 1
ATOM 847 C C . TYR A 1 106 ? 11.219 6.957 -15.609 1 98.12 106 TYR A C 1
ATOM 849 O O . TYR A 1 106 ? 11.016 7.418 -16.734 1 98.12 106 TYR A O 1
ATOM 857 N N . THR A 1 107 ? 11.461 5.621 -15.398 1 97.38 107 THR A N 1
ATOM 858 C CA . THR A 1 107 ? 11.289 4.664 -16.484 1 97.38 107 THR A CA 1
ATOM 859 C C . THR A 1 107 ? 9.82 4.57 -16.891 1 97.38 107 THR A C 1
ATOM 861 O O . THR A 1 107 ? 8.938 4.957 -16.141 1 97.38 107 THR A O 1
ATOM 864 N N . PRO A 1 108 ? 9.555 4.066 -18.109 1 96 108 PRO A N 1
ATOM 865 C CA . PRO A 1 108 ? 8.156 3.896 -18.516 1 96 108 PRO A CA 1
ATOM 866 C C . PRO A 1 108 ? 7.352 3.064 -17.516 1 96 108 PRO A C 1
ATOM 868 O O . PRO A 1 108 ? 6.203 3.395 -17.219 1 96 108 PRO A O 1
ATOM 871 N N . ASP A 1 109 ? 7.922 2.045 -16.969 1 95.44 109 ASP A N 1
ATOM 872 C CA . ASP A 1 109 ? 7.246 1.199 -15.992 1 95.44 109 ASP A CA 1
ATOM 873 C C . ASP A 1 109 ? 6.961 1.969 -14.703 1 95.44 109 ASP A C 1
ATOM 875 O O . ASP A 1 109 ? 5.859 1.887 -14.156 1 95.44 109 ASP A O 1
ATOM 879 N N . GLU A 1 110 ? 7.938 2.729 -14.25 1 96.94 110 GLU A N 1
ATOM 880 C CA . GLU A 1 110 ? 7.742 3.574 -13.078 1 96.94 110 GLU A CA 1
ATOM 881 C C . GLU A 1 110 ? 6.668 4.629 -13.328 1 96.94 110 GLU A C 1
ATOM 883 O O . GLU A 1 110 ? 5.82 4.879 -12.469 1 96.94 110 GLU A O 1
ATOM 888 N N . TRP A 1 111 ? 6.758 5.176 -14.531 1 97.12 111 TRP A N 1
ATOM 889 C CA . TRP A 1 111 ? 5.828 6.242 -14.883 1 97.12 111 TRP A CA 1
ATOM 890 C C . TRP A 1 111 ? 4.387 5.742 -14.844 1 97.12 111 TRP A C 1
ATOM 892 O O . TRP A 1 111 ? 3.498 6.438 -14.344 1 97.12 111 TRP A O 1
ATOM 902 N N . ILE A 1 112 ? 4.164 4.602 -15.289 1 96.25 112 ILE A N 1
ATOM 903 C CA . ILE A 1 112 ? 2.812 4.055 -15.312 1 96.25 112 ILE A CA 1
ATOM 904 C C . ILE A 1 112 ? 2.287 3.916 -13.891 1 96.25 112 ILE A C 1
ATOM 906 O O . ILE A 1 112 ? 1.145 4.281 -13.602 1 96.25 112 ILE A O 1
ATOM 910 N N . ASP A 1 113 ? 3.119 3.457 -12.984 1 97.25 113 ASP A N 1
ATOM 911 C CA . ASP A 1 113 ? 2.729 3.295 -11.594 1 97.25 113 ASP A CA 1
ATOM 912 C C . ASP A 1 113 ? 2.51 4.648 -10.922 1 97.25 113 ASP A C 1
ATOM 914 O O . ASP A 1 113 ? 1.622 4.793 -10.078 1 97.25 113 ASP A O 1
ATOM 918 N N . LEU A 1 114 ? 3.35 5.668 -11.305 1 98 114 LEU A N 1
ATOM 919 C CA . LEU A 1 114 ? 3.504 6.871 -10.5 1 98 114 LEU A CA 1
ATOM 920 C C . LEU A 1 114 ? 2.656 8.008 -11.055 1 98 114 LEU A C 1
ATOM 922 O O . LEU A 1 114 ? 2.463 9.031 -10.383 1 98 114 LEU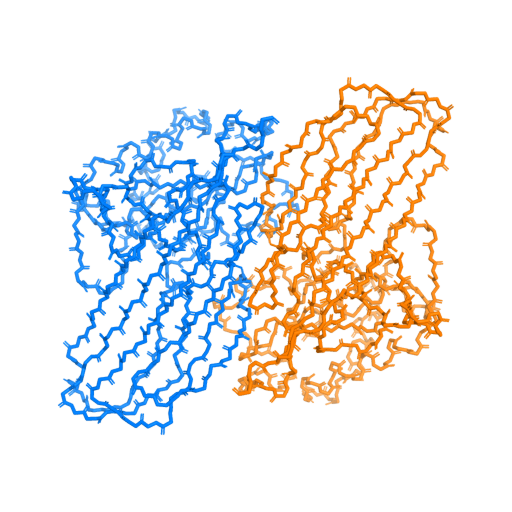 A O 1
ATOM 926 N N . VAL A 1 115 ? 2.102 7.844 -12.227 1 95.75 115 VAL A N 1
ATOM 927 C CA . VAL A 1 115 ? 1.511 8.961 -12.961 1 95.75 115 VAL A CA 1
ATOM 928 C C . VAL A 1 115 ? 0.373 9.57 -12.148 1 95.75 115 VAL A C 1
ATOM 930 O O . VAL A 1 115 ? 0.159 10.781 -12.18 1 95.75 115 VAL A O 1
ATOM 933 N N . VAL A 1 116 ? -0.281 8.836 -11.375 1 94.19 116 VAL A N 1
ATOM 934 C CA . VAL A 1 116 ? -1.409 9.328 -10.594 1 94.19 116 VAL A CA 1
ATOM 935 C C . VAL A 1 116 ? -0.903 10.25 -9.484 1 94.19 116 VAL A C 1
ATOM 937 O O . VAL A 1 116 ? -1.651 11.094 -8.977 1 94.19 116 VAL A O 1
ATOM 940 N N . PHE A 1 117 ? 0.328 10.141 -9.117 1 97.94 117 PHE A N 1
ATOM 941 C CA . PHE A 1 117 ? 0.947 10.969 -8.094 1 97.94 117 PHE A CA 1
ATOM 942 C C . PHE A 1 117 ? 1.798 12.062 -8.719 1 97.94 117 PHE A C 1
ATOM 944 O O . PHE A 1 117 ? 2.551 12.75 -8.023 1 97.94 117 PHE A O 1
ATOM 951 N N . MET A 1 118 ? 1.778 12.18 -10.031 1 97.38 118 MET A N 1
ATOM 952 C CA . MET A 1 118 ? 2.574 13.18 -10.742 1 97.38 118 MET A CA 1
ATOM 953 C C . MET A 1 118 ? 1.686 14.281 -11.305 1 97.38 118 MET A C 1
ATOM 955 O O . MET A 1 118 ? 2.15 15.398 -11.539 1 97.38 118 MET A O 1
ATOM 959 N N . ARG A 1 119 ? 0.427 13.977 -11.445 1 94.62 119 ARG A N 1
ATOM 960 C CA . ARG A 1 119 ? -0.493 14.93 -12.055 1 94.62 119 ARG A CA 1
ATOM 961 C C . ARG A 1 119 ? -0.917 16 -11.055 1 94.62 119 ARG A C 1
ATOM 963 O O . ARG A 1 119 ? -1.419 15.688 -9.977 1 94.62 119 ARG A O 1
ATOM 970 N N . PRO A 1 120 ? -0.729 17.266 -11.43 1 95.25 120 PRO A N 1
ATOM 971 C CA . PRO A 1 120 ? -1.283 18.297 -10.562 1 95.25 120 PRO A CA 1
ATOM 972 C C . PRO A 1 120 ? -2.791 18.156 -10.359 1 95.25 120 PRO A C 1
ATOM 974 O O . PRO A 1 120 ? -3.51 17.797 -11.297 1 95.25 120 PRO A O 1
ATOM 977 N N . HIS A 1 121 ? -3.178 18.359 -9.211 1 92.81 121 HIS A N 1
ATOM 978 C CA . HIS A 1 121 ? -4.59 18.25 -8.852 1 92.81 121 HIS A CA 1
ATOM 979 C C . HIS A 1 121 ? -5.234 19.625 -8.695 1 92.81 121 HIS A C 1
ATOM 981 O O . HIS A 1 121 ? -6.363 19.828 -9.141 1 92.81 121 HIS A O 1
ATOM 987 N N . ALA A 1 122 ? -4.508 20.516 -8.078 1 92.75 122 ALA A N 1
ATOM 988 C CA . ALA A 1 122 ? -5.035 21.844 -7.797 1 92.75 122 ALA A CA 1
ATOM 989 C C . ALA A 1 122 ? -4.941 22.75 -9.023 1 92.75 122 ALA A C 1
ATOM 991 O O . ALA A 1 122 ? -3.982 22.656 -9.797 1 92.75 122 ALA A O 1
ATOM 992 N N . GLU A 1 123 ? -5.883 23.578 -9.148 1 91.06 123 GLU A N 1
ATOM 993 C CA . GLU A 1 123 ? -5.84 24.578 -10.211 1 91.06 123 GLU A CA 1
ATOM 994 C C . GLU A 1 123 ? -4.73 25.594 -9.961 1 91.06 123 GLU A C 1
ATOM 996 O O . GLU A 1 123 ? -4.328 25.812 -8.812 1 91.06 123 GLU A O 1
ATOM 1001 N N . ASP A 1 124 ? -4.176 26.031 -10.961 1 93.81 124 ASP A N 1
ATOM 1002 C CA . ASP A 1 124 ? -3.16 27.078 -10.961 1 93.81 124 ASP A CA 1
ATOM 1003 C C . ASP A 1 124 ? -3.412 28.094 -12.086 1 93.81 124 ASP A C 1
ATOM 1005 O O . ASP A 1 124 ? -2.609 28.203 -13.016 1 93.81 124 ASP A O 1
ATOM 1009 N N . GLN A 1 125 ? -4.535 28.781 -11.977 1 89.19 125 GLN A N 1
ATOM 1010 C CA . GLN A 1 125 ? -5.066 29.594 -13.062 1 89.19 125 GLN A CA 1
ATOM 1011 C C . GLN A 1 125 ? -4.066 30.672 -13.484 1 89.19 125 GLN A C 1
ATOM 1013 O O . GLN A 1 125 ? -3.877 30.922 -14.68 1 89.19 125 GLN A O 1
ATOM 1018 N N . ASP A 1 126 ? -3.393 31.297 -12.562 1 92.12 126 ASP A N 1
ATOM 1019 C CA . ASP A 1 126 ? -2.502 32.406 -12.875 1 92.12 126 ASP A CA 1
ATOM 1020 C C . ASP A 1 126 ? -1.051 31.953 -12.961 1 92.12 126 ASP A C 1
ATOM 1022 O O . ASP A 1 126 ? -0.147 32.75 -13.203 1 92.12 126 ASP A O 1
ATOM 1026 N N . GLY A 1 127 ? -0.799 30.703 -12.727 1 95.12 127 GLY A N 1
ATOM 1027 C CA . GLY A 1 127 ? 0.529 30.125 -12.875 1 95.12 127 GLY A CA 1
ATOM 1028 C C . GLY A 1 127 ? 1.447 30.453 -11.711 1 95.12 127 GLY A C 1
ATOM 1029 O O . GLY A 1 127 ? 2.664 30.281 -11.805 1 95.12 127 GLY A O 1
ATOM 1030 N N . HIS A 1 128 ? 0.9 30.953 -10.633 1 95.25 128 HIS A N 1
ATOM 1031 C CA . HIS A 1 128 ? 1.706 31.359 -9.492 1 95.25 128 HIS A CA 1
ATOM 1032 C C . HIS A 1 128 ? 2.387 30.172 -8.836 1 95.25 128 HIS A C 1
ATOM 1034 O O . HIS A 1 128 ? 3.541 30.266 -8.406 1 95.25 128 HIS A O 1
ATOM 1040 N N . LEU A 1 129 ? 1.709 29.109 -8.734 1 96.12 129 LEU A N 1
ATOM 1041 C CA . LEU A 1 129 ? 2.275 27.922 -8.102 1 96.12 129 LEU A CA 1
ATOM 1042 C C . LEU A 1 129 ? 3.422 27.359 -8.938 1 96.12 129 LEU A C 1
ATOM 1044 O O . LEU A 1 129 ? 4.473 27 -8.391 1 96.12 129 LEU A O 1
ATOM 1048 N N . ALA A 1 130 ? 3.201 27.297 -10.266 1 96.5 130 ALA A N 1
ATOM 1049 C CA . ALA A 1 130 ? 4.246 26.828 -11.172 1 96.5 130 ALA A CA 1
ATOM 1050 C C . ALA A 1 130 ? 5.477 27.734 -11.102 1 96.5 130 ALA A C 1
ATOM 1052 O O . ALA A 1 130 ? 6.609 27.234 -11.086 1 96.5 130 ALA A O 1
ATOM 1053 N N . ALA A 1 131 ? 5.246 29.016 -11.055 1 97 131 ALA A N 1
ATOM 1054 C CA . ALA A 1 131 ? 6.34 29.984 -10.961 1 97 131 ALA A CA 1
ATOM 1055 C C . ALA A 1 131 ? 7.102 29.828 -9.648 1 97 131 ALA A C 1
ATOM 1057 O O . ALA A 1 131 ? 8.336 29.844 -9.633 1 97 131 ALA A O 1
ATOM 1058 N N . TRP A 1 132 ? 6.332 29.688 -8.617 1 97.75 132 TRP A N 1
ATOM 1059 C CA . TRP A 1 132 ? 6.961 29.5 -7.309 1 97.75 132 TRP A CA 1
ATOM 1060 C C . TRP A 1 132 ? 7.809 28.234 -7.281 1 97.75 132 TRP A C 1
ATOM 1062 O O . TRP A 1 132 ? 8.938 28.25 -6.781 1 97.75 132 TRP A O 1
ATOM 1072 N N . ALA A 1 133 ? 7.316 27.125 -7.797 1 97.38 133 ALA A N 1
ATOM 1073 C CA . ALA A 1 133 ? 8.047 25.859 -7.852 1 97.38 133 ALA A CA 1
ATOM 1074 C C . ALA A 1 133 ? 9.359 26.016 -8.609 1 97.38 133 ALA A C 1
ATOM 1076 O O . ALA A 1 133 ? 10.398 25.5 -8.18 1 97.38 133 ALA A O 1
ATOM 1077 N N . LYS A 1 134 ? 9.336 26.734 -9.664 1 96.94 134 LYS A N 1
ATOM 1078 C CA . LYS A 1 134 ? 10.5 26.891 -10.531 1 96.94 134 LYS A CA 1
ATOM 1079 C C . LYS A 1 134 ? 11.586 27.703 -9.836 1 96.94 134 LYS A C 1
ATOM 1081 O O . LYS A 1 134 ? 12.766 27.578 -10.172 1 96.94 134 LYS A O 1
ATOM 1086 N N . GLU A 1 135 ? 11.203 28.516 -8.906 1 96.75 135 GLU A N 1
ATOM 1087 C CA . GLU A 1 135 ? 12.164 29.375 -8.203 1 96.75 135 GLU A CA 1
ATOM 1088 C C . GLU A 1 135 ? 13.203 28.531 -7.465 1 96.75 135 GLU A C 1
ATOM 1090 O O . GLU A 1 135 ? 14.297 29.016 -7.172 1 96.75 135 GLU A O 1
ATOM 1095 N N . PHE A 1 136 ? 12.883 27.359 -7.176 1 97.5 136 PHE A N 1
ATOM 1096 C CA . PHE A 1 136 ? 13.773 26.547 -6.352 1 97.5 136 PHE A CA 1
ATOM 1097 C C . PHE A 1 136 ? 14.781 25.812 -7.215 1 97.5 136 PHE A C 1
ATOM 1099 O O . PHE A 1 136 ? 15.719 25.203 -6.695 1 97.5 136 PHE A O 1
ATOM 1106 N N . VAL A 1 137 ? 14.602 25.734 -8.469 1 96.94 137 VAL A N 1
ATOM 1107 C CA . VAL A 1 137 ? 15.508 25.078 -9.406 1 96.94 137 VAL A CA 1
ATOM 1108 C C . VAL A 1 137 ? 16.469 26.109 -9.992 1 96.94 137 VAL A C 1
ATOM 1110 O O . VAL A 1 137 ? 16.047 27.047 -10.68 1 96.94 137 VAL A O 1
ATOM 1113 N N . ALA A 1 138 ? 17.766 25.844 -9.695 1 91.12 138 ALA A N 1
ATOM 1114 C CA . ALA A 1 138 ? 18.797 26.75 -10.227 1 91.12 138 ALA A CA 1
ATOM 1115 C C . ALA A 1 138 ? 19.016 26.516 -11.719 1 91.12 138 ALA A C 1
ATOM 1117 O O . ALA A 1 138 ? 19.672 25.562 -12.117 1 91.12 138 ALA A O 1
ATOM 1118 N N . GLY A 1 139 ? 18.297 27.141 -12.633 1 89.31 139 GLY A N 1
ATOM 1119 C CA . GLY A 1 139 ? 18.422 26.953 -14.07 1 89.31 139 GLY A CA 1
ATOM 1120 C C . GLY A 1 139 ? 17.5 25.891 -14.625 1 89.31 139 GLY A C 1
ATOM 1121 O O . GLY A 1 139 ? 16.328 25.828 -14.25 1 89.31 139 GLY A O 1
ATOM 1122 N N . ASP A 1 140 ? 18.094 25.172 -15.617 1 87.56 140 ASP A N 1
ATOM 1123 C CA . ASP A 1 140 ? 17.281 24.125 -16.25 1 87.56 140 ASP A CA 1
ATOM 1124 C C . ASP A 1 140 ? 17.375 22.812 -15.492 1 87.56 140 ASP A C 1
ATOM 1126 O O . ASP A 1 140 ? 16.5 21.953 -15.602 1 87.56 140 ASP A O 1
ATOM 1130 N N . GLN A 1 141 ? 18.531 22.688 -14.766 1 90.88 141 GLN A N 1
ATOM 1131 C CA . GLN A 1 141 ? 18.75 21.516 -13.922 1 90.88 141 GLN A CA 1
ATOM 1132 C C . GLN A 1 141 ? 19.312 21.922 -12.562 1 90.88 141 GLN A C 1
ATOM 1134 O O . GLN A 1 141 ? 19.891 23.016 -12.422 1 90.88 141 GLN A O 1
ATOM 1139 N N . ASP A 1 142 ? 19.016 21.141 -11.625 1 96.69 142 ASP A N 1
ATOM 1140 C CA . ASP A 1 142 ? 19.5 21.359 -10.266 1 96.69 142 ASP A CA 1
ATOM 1141 C C . ASP A 1 142 ? 19.469 20.062 -9.453 1 96.69 142 ASP A C 1
ATOM 1143 O O . ASP A 1 142 ? 18.781 19.109 -9.812 1 96.69 142 ASP A O 1
ATOM 1147 N N . MET A 1 143 ? 20.297 20.016 -8.438 1 97.19 143 MET A N 1
ATOM 1148 C CA . MET A 1 143 ? 20.359 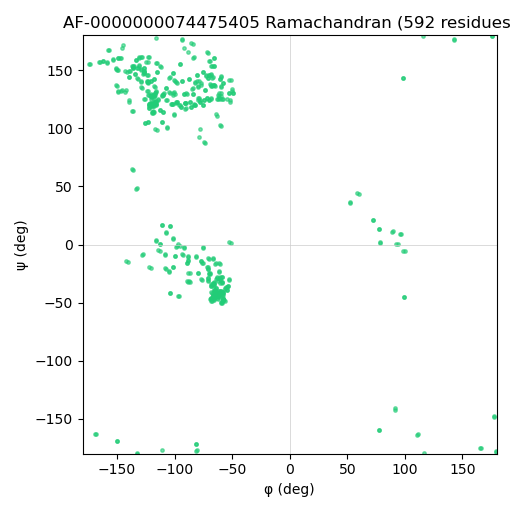18.828 -7.598 1 97.19 143 MET A CA 1
ATOM 1149 C C . MET A 1 143 ? 19.016 18.594 -6.902 1 97.19 143 MET A C 1
ATOM 1151 O O . MET A 1 143 ? 18.547 19.453 -6.156 1 97.19 143 MET A O 1
ATOM 1155 N N . THR A 1 144 ? 18.438 17.391 -7.066 1 97.94 144 THR A N 1
ATOM 1156 C CA . THR A 1 144 ? 17.109 17.062 -6.594 1 97.94 144 THR A CA 1
ATOM 1157 C C . THR A 1 144 ? 16.984 17.297 -5.09 1 97.94 144 THR A C 1
ATOM 1159 O O . THR A 1 144 ? 16.062 17.969 -4.633 1 97.94 144 THR A O 1
ATOM 1162 N N . LEU A 1 145 ? 17.938 16.812 -4.363 1 97.5 145 LEU A N 1
ATOM 1163 C CA . LEU A 1 145 ? 17.875 16.875 -2.908 1 97.5 145 LEU A CA 1
ATOM 1164 C C . LEU A 1 145 ? 17.984 18.312 -2.422 1 97.5 145 LEU A C 1
ATOM 1166 O O . LEU A 1 145 ? 17.375 18.688 -1.415 1 97.5 145 LEU A O 1
ATOM 1170 N N . ASP A 1 146 ? 18.75 19.094 -3.1 1 97.44 146 ASP A N 1
ATOM 1171 C CA . ASP A 1 146 ? 18.859 20.516 -2.758 1 97.44 146 ASP A CA 1
ATOM 1172 C C . ASP A 1 146 ? 17.547 21.234 -2.996 1 97.44 146 ASP A C 1
ATOM 1174 O O . ASP A 1 146 ? 17.141 22.078 -2.189 1 97.44 146 ASP A O 1
ATOM 1178 N N . VAL A 1 147 ? 16.922 20.953 -4.094 1 98.19 147 VAL A N 1
ATOM 1179 C CA . VAL A 1 147 ? 15.648 21.547 -4.43 1 98.19 147 VAL A CA 1
ATOM 1180 C C . VAL A 1 147 ? 14.617 21.234 -3.344 1 98.19 147 VAL A C 1
ATOM 1182 O O . VAL A 1 147 ? 13.914 22.125 -2.869 1 98.19 147 VAL A O 1
ATOM 1185 N N . LEU A 1 148 ? 14.547 19.953 -2.959 1 98.19 148 LEU A N 1
ATOM 1186 C CA . LEU A 1 148 ? 13.625 19.531 -1.915 1 98.19 148 LEU A CA 1
ATOM 1187 C C . LEU A 1 148 ? 13.898 20.266 -0.61 1 98.19 148 LEU A C 1
ATOM 1189 O O . LEU A 1 148 ? 12.977 20.734 0.054 1 98.19 148 LEU A O 1
ATOM 1193 N N . GLN A 1 149 ? 15.156 20.422 -0.32 1 97.44 149 GLN A N 1
ATOM 1194 C CA . GLN A 1 149 ? 15.539 21.094 0.917 1 97.44 149 GLN A CA 1
ATOM 1195 C C . GLN A 1 149 ? 15.18 22.562 0.875 1 97.44 149 GLN A C 1
ATOM 1197 O O . GLN A 1 149 ? 14.672 23.125 1.852 1 97.44 149 GLN A O 1
ATOM 1202 N N . ARG A 1 150 ? 15.484 23.219 -0.207 1 97.94 150 ARG A N 1
ATOM 1203 C CA . ARG A 1 150 ? 15.172 24.641 -0.34 1 97.94 150 ARG A CA 1
ATOM 1204 C C . ARG A 1 150 ? 13.672 24.891 -0.203 1 97.94 150 ARG A C 1
ATOM 1206 O O . ARG A 1 150 ? 13.25 25.859 0.428 1 97.94 150 ARG A O 1
ATOM 1213 N N . MET A 1 151 ? 12.891 24.047 -0.779 1 98.12 151 MET A N 1
ATOM 1214 C CA . MET A 1 151 ? 11.445 24.203 -0.697 1 98.12 151 MET A CA 1
ATOM 1215 C C . MET A 1 151 ? 10.961 24.016 0.736 1 98.12 151 MET A C 1
ATOM 1217 O O . MET A 1 151 ? 10.125 24.781 1.214 1 98.12 151 MET A O 1
ATOM 1221 N N . MET A 1 152 ? 11.453 23 1.352 1 97.62 152 MET A N 1
ATOM 1222 C CA . MET A 1 152 ? 11.102 22.781 2.752 1 97.62 152 MET A CA 1
ATOM 1223 C C . MET A 1 152 ? 11.477 23.984 3.604 1 97.62 152 MET A C 1
ATOM 1225 O O . MET A 1 152 ? 10.695 24.422 4.453 1 97.62 152 MET A O 1
ATOM 1229 N N . ASP A 1 153 ? 12.672 24.531 3.373 1 97.38 153 ASP A N 1
ATOM 1230 C CA . ASP A 1 153 ? 13.141 25.703 4.109 1 97.38 153 ASP A CA 1
ATOM 1231 C C . ASP A 1 153 ? 12.227 26.906 3.877 1 97.38 153 ASP A C 1
ATOM 1233 O O . ASP A 1 153 ? 11.938 27.656 4.809 1 97.38 153 ASP A O 1
ATOM 1237 N N . ALA A 1 154 ? 11.852 27.062 2.695 1 98 154 ALA A N 1
ATOM 1238 C CA . ALA A 1 154 ? 10.961 28.172 2.363 1 98 154 ALA A CA 1
ATOM 1239 C C . ALA A 1 154 ? 9.617 28.031 3.08 1 98 154 ALA A C 1
ATOM 1241 O O . ALA A 1 154 ? 9.125 29 3.664 1 98 154 ALA A O 1
ATOM 1242 N N . ILE A 1 155 ? 9.023 26.844 3.055 1 97.88 155 ILE A N 1
ATOM 1243 C CA . ILE A 1 155 ? 7.738 26.594 3.695 1 97.88 155 ILE A CA 1
ATOM 1244 C C . ILE A 1 155 ? 7.883 26.734 5.211 1 97.88 155 ILE A C 1
ATOM 1246 O O . ILE A 1 155 ? 6.973 27.234 5.883 1 97.88 155 ILE A O 1
ATOM 1250 N N . GLY A 1 156 ? 9.047 26.375 5.664 1 94.25 156 GLY A N 1
ATOM 1251 C CA . GLY A 1 156 ? 9.336 26.5 7.082 1 94.25 156 GLY A CA 1
ATOM 1252 C C . GLY A 1 156 ? 9.266 27.922 7.586 1 94.25 156 GLY A C 1
ATOM 1253 O O . GLY A 1 156 ? 9.188 28.156 8.789 1 94.25 156 GLY A O 1
ATOM 1254 N N . GLN A 1 157 ? 9.289 28.859 6.703 1 95.25 157 GLN A N 1
ATOM 1255 C CA . GLN A 1 157 ? 9.234 30.266 7.074 1 95.25 157 GLN A CA 1
ATOM 1256 C C . GLN A 1 157 ? 7.793 30.75 7.18 1 95.25 157 GLN A C 1
ATOM 1258 O O . GLN A 1 157 ? 7.539 31.859 7.633 1 95.25 157 GLN A O 1
ATOM 1263 N N . PHE A 1 158 ? 6.848 29.922 6.73 1 95.94 158 PHE A N 1
ATOM 1264 C CA . PHE A 1 158 ? 5.441 30.297 6.824 1 95.94 158 PHE A CA 1
ATOM 1265 C C . PHE A 1 158 ? 4.973 30.281 8.273 1 95.94 158 PHE A C 1
ATOM 1267 O O . PHE A 1 158 ? 5.586 29.641 9.125 1 95.94 158 PHE A O 1
ATOM 1274 N N . THR A 1 159 ? 3.895 31 8.602 1 94.38 159 THR A N 1
ATOM 1275 C CA . THR A 1 159 ? 3.311 31.047 9.938 1 94.38 159 THR A CA 1
ATOM 1276 C C . THR A 1 159 ? 2.326 29.891 10.133 1 94.38 159 THR A C 1
ATOM 1278 O O . THR A 1 159 ? 1.351 29.766 9.391 1 94.38 159 THR A O 1
ATOM 1281 N N . TYR A 1 160 ? 2.639 29.094 11.055 1 91.06 160 TYR A N 1
ATOM 1282 C CA . TYR A 1 160 ? 1.738 27.984 11.352 1 91.06 160 TYR A CA 1
ATOM 1283 C C . TYR A 1 160 ? 0.472 28.484 12.039 1 91.06 160 TYR A C 1
ATOM 1285 O O . TYR A 1 160 ? 0.542 29.234 13.016 1 91.06 160 TYR A O 1
ATOM 1293 N N . GLN A 1 161 ? -0.664 28.156 11.508 1 83.94 161 GLN A N 1
ATOM 1294 C CA . GLN A 1 161 ? -1.963 28.516 12.07 1 83.94 161 GLN A CA 1
ATOM 1295 C C . GLN A 1 161 ? -2.832 27.266 12.266 1 83.94 161 GLN A C 1
ATOM 1297 O O . GLN A 1 161 ? -3.361 26.719 11.297 1 83.94 161 GLN A O 1
ATOM 1302 N N . ALA A 1 162 ? -2.891 26.906 13.609 1 74.5 162 ALA A N 1
ATOM 1303 C CA . ALA A 1 162 ? -3.791 25.797 13.906 1 74.5 162 ALA A CA 1
ATOM 1304 C C . ALA A 1 162 ? -5.238 26.156 13.586 1 74.5 162 ALA A C 1
ATOM 1306 O O . ALA A 1 162 ? -5.66 27.297 13.805 1 74.5 162 ALA A O 1
ATOM 1307 N N . ARG A 1 163 ? -5.883 25.594 12.57 1 61.25 163 ARG A N 1
ATOM 1308 C CA . ARG A 1 163 ? -7.273 25.906 12.242 1 61.25 163 ARG A CA 1
ATOM 1309 C C . ARG A 1 163 ? -8.203 24.781 12.688 1 61.25 163 ARG A C 1
ATOM 1311 O O . ARG A 1 163 ? -7.844 23.609 12.633 1 61.25 163 ARG A O 1
ATOM 1318 N N . GLU A 1 164 ? -9.234 25.344 13.406 1 56.31 164 GLU A N 1
ATOM 1319 C CA . GLU A 1 164 ? -10.312 24.438 13.789 1 56.31 164 GLU A CA 1
ATOM 1320 C C . GLU A 1 164 ? -11.133 24.016 12.57 1 56.31 164 GLU A C 1
ATOM 1322 O O . GLU A 1 164 ? -11.898 23.047 12.633 1 56.31 164 GLU A O 1
ATOM 1327 N N . THR A 1 165 ? -10.859 24.766 11.469 1 55.66 165 THR A N 1
ATOM 1328 C CA . THR A 1 165 ? -11.734 24.484 10.336 1 55.66 165 THR A CA 1
ATOM 1329 C C . THR A 1 165 ? -11.305 23.203 9.625 1 55.66 165 THR A C 1
ATOM 1331 O O . THR A 1 165 ? -10.102 22.938 9.484 1 55.66 165 THR A O 1
ATOM 1334 N N . GLU A 1 166 ? -12.32 22.484 9.242 1 65.31 166 GLU A N 1
ATOM 1335 C CA . GLU A 1 166 ? -12.156 21.25 8.484 1 65.31 166 GLU A CA 1
ATOM 1336 C C . GLU A 1 166 ? -11.633 21.531 7.078 1 65.31 166 GLU A C 1
ATOM 1338 O O . GLU A 1 166 ? -11.875 22.609 6.523 1 65.31 166 GLU A O 1
ATOM 1343 N N . GLY A 1 167 ? -10.766 20.812 6.641 1 77.5 167 GLY A N 1
ATOM 1344 C CA . GLY A 1 167 ? -10.383 20.844 5.234 1 77.5 167 GLY A CA 1
ATOM 1345 C C . GLY A 1 167 ? -8.953 21.297 5.016 1 77.5 167 GLY A C 1
ATOM 1346 O O . GLY A 1 167 ? -8.188 21.438 5.969 1 77.5 167 GLY A O 1
ATOM 1347 N N . THR A 1 168 ? -8.5 21.359 3.824 1 90.12 168 THR A N 1
ATOM 1348 C CA . THR A 1 168 ? -7.176 21.781 3.371 1 90.12 168 THR A CA 1
ATOM 1349 C C . THR A 1 168 ? -7.273 23 2.459 1 90.12 168 THR A C 1
ATOM 1351 O O . THR A 1 168 ? -8.109 23.031 1.554 1 90.12 168 THR A O 1
ATOM 1354 N N . GLN A 1 169 ? -6.477 24.031 2.791 1 92.25 169 GLN A N 1
ATOM 1355 C CA . GLN A 1 169 ? -6.398 25.219 1.955 1 92.25 169 GLN A CA 1
ATOM 1356 C C . GLN A 1 169 ? -5.914 24.875 0.549 1 92.25 169 GLN A C 1
ATOM 1358 O O . GLN A 1 169 ? -5.09 23.984 0.373 1 92.25 169 GLN A O 1
ATOM 1363 N N . ALA A 1 170 ? -6.5 25.656 -0.4 1 94.38 170 ALA A N 1
ATOM 1364 C CA . ALA A 1 170 ? -5.891 25.562 -1.726 1 94.38 170 ALA A CA 1
ATOM 1365 C C . ALA A 1 170 ? -4.43 26 -1.691 1 94.38 170 ALA A C 1
ATOM 1367 O O . ALA A 1 170 ? -4.074 26.953 -0.99 1 94.38 170 ALA A O 1
ATOM 1368 N N . PRO A 1 171 ? -3.594 25.328 -2.459 1 96.81 171 PRO A N 1
ATOM 1369 C CA . PRO A 1 171 ? -2.172 25.672 -2.439 1 96.81 171 PRO A CA 1
ATOM 1370 C C . PRO A 1 171 ? -1.932 27.156 -2.746 1 96.81 171 PRO A C 1
ATOM 1372 O O . PRO A 1 171 ? -1.058 27.781 -2.141 1 96.81 171 PRO A O 1
ATOM 1375 N N . GLU A 1 172 ? -2.691 27.734 -3.621 1 95.38 172 GLU A N 1
ATOM 1376 C CA . GLU A 1 172 ? -2.533 29.141 -3.959 1 95.38 172 GLU A CA 1
ATOM 1377 C C . GLU A 1 172 ? -2.826 30.031 -2.758 1 95.38 172 GLU A C 1
ATOM 1379 O O . GLU A 1 172 ? -2.184 31.062 -2.576 1 95.38 172 GLU A O 1
ATOM 1384 N N . ASP A 1 173 ? -3.805 29.625 -2.002 1 94.75 173 ASP A N 1
ATOM 1385 C CA . ASP A 1 173 ? -4.133 30.375 -0.8 1 94.75 173 ASP A CA 1
ATOM 1386 C C . ASP A 1 173 ? -3.016 30.281 0.236 1 94.75 173 ASP A C 1
ATOM 1388 O O . ASP A 1 173 ? -2.648 31.281 0.86 1 94.75 173 ASP A O 1
ATOM 1392 N N . THR A 1 174 ? -2.486 29.109 0.38 1 96.19 174 THR A N 1
ATOM 1393 C CA . THR A 1 174 ? -1.374 28.922 1.307 1 96.19 174 THR A CA 1
ATOM 1394 C C . THR A 1 174 ? -0.178 29.781 0.889 1 96.19 174 THR A C 1
ATOM 1396 O O . THR A 1 174 ? 0.487 30.391 1.734 1 96.19 174 THR A O 1
ATOM 1399 N N . LEU A 1 175 ? 0.074 29.797 -0.364 1 95.81 175 LEU A N 1
ATOM 1400 C CA . LEU A 1 175 ? 1.182 30.594 -0.888 1 95.81 175 LEU A CA 1
ATOM 1401 C C . LEU A 1 175 ? 0.945 32.062 -0.652 1 95.81 175 LEU A C 1
ATOM 1403 O O . LEU A 1 175 ? 1.857 32.812 -0.242 1 95.81 175 LEU A O 1
ATOM 1407 N N . ARG A 1 176 ? -0.238 32.5 -0.898 1 94.88 176 ARG A N 1
ATOM 1408 C CA . ARG A 1 176 ? -0.597 33.906 -0.752 1 94.88 176 ARG A CA 1
ATOM 1409 C C . ARG A 1 176 ? -0.555 34.344 0.711 1 94.88 176 ARG A C 1
ATOM 1411 O O . ARG A 1 176 ? 0.014 35.375 1.043 1 94.88 176 ARG A O 1
ATOM 1418 N N . LEU A 1 177 ? -1.111 33.531 1.58 1 95.12 177 LEU A N 1
ATOM 1419 C CA . LEU A 1 177 ? -1.261 33.875 2.988 1 95.12 177 LEU A CA 1
ATOM 1420 C C . LEU A 1 177 ? 0.042 33.656 3.746 1 95.12 177 LEU A C 1
ATOM 1422 O O . LEU A 1 177 ? 0.244 34.219 4.828 1 95.12 177 LEU A O 1
ATOM 1426 N N . ARG A 1 178 ? 0.876 32.75 3.191 1 96.81 178 ARG A N 1
ATOM 1427 C CA . ARG A 1 178 ? 2.102 32.312 3.846 1 96.81 178 ARG A CA 1
ATOM 1428 C C . ARG A 1 178 ? 1.823 31.844 5.266 1 96.81 178 ARG A C 1
ATOM 1430 O O . ARG A 1 178 ? 2.549 32.188 6.199 1 96.81 178 ARG A O 1
ATOM 1437 N N . SER A 1 179 ? 0.684 31.219 5.418 1 94.5 179 SER A N 1
ATOM 1438 C CA . SER A 1 179 ? 0.237 30.641 6.68 1 94.5 179 SER A CA 1
ATOM 1439 C C . SER A 1 179 ? -0.67 29.438 6.449 1 94.5 179 SER A C 1
ATOM 1441 O O . SER A 1 179 ? -1.308 29.328 5.402 1 94.5 179 SER A O 1
ATOM 1443 N N . GLY A 1 180 ? -0.658 28.516 7.398 1 93.75 180 GLY A N 1
ATOM 1444 C CA . GLY A 1 180 ? -1.515 27.344 7.289 1 93.75 180 GLY A CA 1
ATOM 1445 C C . GLY A 1 180 ? -1.147 26.234 8.266 1 93.75 180 GLY A C 1
ATOM 1446 O O . GLY A 1 180 ? -0.374 26.453 9.195 1 93.75 180 GLY A O 1
ATOM 1447 N N . THR A 1 181 ? -1.845 25.141 8.102 1 93.12 181 THR A N 1
ATOM 1448 C CA . THR A 1 181 ? -1.604 23.969 8.922 1 93.12 181 THR A CA 1
ATOM 1449 C C . THR A 1 181 ? -0.624 23.016 8.234 1 93.12 181 THR A C 1
ATOM 1451 O O . THR A 1 181 ? -0.188 23.281 7.109 1 93.12 181 THR A O 1
ATOM 1454 N N . CYS A 1 182 ? -0.279 21.938 8.945 1 94.81 182 CYS A N 1
ATOM 1455 C CA . CYS A 1 182 ? 0.587 20.906 8.367 1 94.81 182 CYS A CA 1
ATOM 1456 C C . CYS A 1 182 ? 0.002 20.359 7.074 1 94.81 182 CYS A C 1
ATOM 1458 O O . CYS A 1 182 ? 0.737 20.078 6.125 1 94.81 182 CYS A O 1
ATOM 1460 N N . ARG A 1 183 ? -1.316 20.203 6.992 1 95.38 183 ARG A N 1
ATOM 1461 C CA . ARG A 1 183 ? -1.97 19.719 5.777 1 95.38 183 ARG A CA 1
ATOM 1462 C C . ARG A 1 183 ? -1.762 20.688 4.621 1 95.38 183 ARG A C 1
ATOM 1464 O O . ARG A 1 183 ? -1.497 20.281 3.492 1 95.38 183 ARG A O 1
ATOM 1471 N N . ASP A 1 184 ? -1.919 21.969 4.938 1 96.44 184 ASP A N 1
ATOM 1472 C CA . ASP A 1 184 ? -1.763 23 3.922 1 96.44 184 ASP A CA 1
ATOM 1473 C C . ASP A 1 184 ? -0.335 23.031 3.381 1 96.44 184 ASP A C 1
ATOM 1475 O O . ASP A 1 184 ? -0.127 23.141 2.17 1 96.44 184 ASP A O 1
ATOM 1479 N N . TYR A 1 185 ? 0.622 22.906 4.285 1 97.19 185 TYR A N 1
ATOM 1480 C CA . TYR A 1 185 ? 2.023 22.938 3.885 1 97.19 185 TYR A CA 1
ATOM 1481 C C . TYR A 1 185 ? 2.369 21.734 3.023 1 97.19 185 TYR A C 1
ATOM 1483 O O . TYR A 1 185 ? 3.021 21.859 1.984 1 97.19 185 TYR A O 1
ATOM 1491 N N . ALA A 1 186 ? 1.96 20.562 3.465 1 97.75 186 ALA A N 1
ATOM 1492 C CA . ALA A 1 186 ? 2.195 19.344 2.695 1 97.75 186 ALA A CA 1
ATOM 1493 C C . ALA A 1 186 ? 1.57 19.453 1.307 1 97.75 186 ALA A C 1
ATOM 1495 O O . ALA A 1 186 ? 2.209 19.109 0.306 1 97.75 186 ALA A O 1
ATOM 1496 N N . TRP A 1 187 ? 0.333 19.906 1.285 1 98 187 TRP A N 1
ATOM 1497 C CA . TRP A 1 187 ? -0.406 20 0.03 1 98 187 TRP A CA 1
ATOM 1498 C C . TRP A 1 187 ? 0.247 21.016 -0.911 1 98 187 TRP A C 1
ATOM 1500 O O . TRP A 1 187 ? 0.38 20.75 -2.109 1 98 187 TRP A O 1
ATOM 1510 N N . LEU A 1 188 ? 0.711 22.125 -0.405 1 98.31 188 LEU A N 1
ATOM 1511 C CA . LEU A 1 188 ? 1.433 23.125 -1.193 1 98.31 188 LEU A CA 1
ATOM 1512 C C . LEU A 1 188 ? 2.686 22.516 -1.815 1 98.31 188 LEU A C 1
ATOM 1514 O O . LEU A 1 188 ? 2.918 22.656 -3.018 1 98.31 188 LEU A O 1
ATOM 1518 N N . MET A 1 189 ? 3.461 21.859 -1.039 1 98.75 189 MET A N 1
ATOM 1519 C CA . MET A 1 189 ? 4.715 21.297 -1.528 1 98.75 189 MET A CA 1
ATOM 1520 C C . MET A 1 189 ? 4.457 20.219 -2.578 1 98.75 189 MET A C 1
ATOM 1522 O O . MET A 1 189 ? 5.148 20.172 -3.596 1 98.75 189 MET A O 1
ATOM 1526 N N . ILE A 1 190 ? 3.447 19.391 -2.363 1 98.75 190 ILE A N 1
ATOM 1527 C CA . ILE A 1 190 ? 3.086 18.344 -3.309 1 98.75 190 ILE A CA 1
ATOM 1528 C C . ILE A 1 190 ? 2.742 18.969 -4.66 1 98.75 190 ILE A C 1
ATOM 1530 O O . ILE A 1 190 ? 3.281 18.562 -5.691 1 98.75 190 ILE A O 1
ATOM 1534 N N . GLU A 1 191 ? 1.9 19.938 -4.629 1 98.44 191 GLU A N 1
ATOM 1535 C CA . GLU A 1 191 ? 1.44 20.547 -5.875 1 98.44 191 GLU A CA 1
ATOM 1536 C C . GLU A 1 191 ? 2.578 21.266 -6.59 1 98.44 191 GLU A C 1
ATOM 1538 O O . GLU A 1 191 ? 2.629 21.281 -7.824 1 98.44 191 GLU A O 1
ATOM 1543 N N . ALA A 1 192 ? 3.457 21.812 -5.855 1 98.38 192 ALA A N 1
ATOM 1544 C CA . ALA A 1 192 ? 4.633 22.453 -6.449 1 98.38 192 ALA A CA 1
ATOM 1545 C C . ALA A 1 192 ? 5.551 21.406 -7.086 1 98.38 192 ALA A C 1
ATOM 1547 O O . ALA A 1 192 ? 5.969 21.562 -8.234 1 98.38 192 ALA A O 1
ATOM 1548 N N . LEU A 1 193 ? 5.852 20.344 -6.359 1 98.5 193 LEU A N 1
ATOM 1549 C CA . LEU A 1 193 ? 6.773 19.312 -6.832 1 98.5 193 LEU A CA 1
ATOM 1550 C C . LEU A 1 193 ? 6.199 18.594 -8.047 1 98.5 193 LEU A C 1
ATOM 1552 O O . LEU A 1 193 ? 6.938 18.234 -8.961 1 98.5 193 LEU A O 1
ATOM 1556 N N . ARG A 1 194 ? 4.883 18.344 -8.016 1 98.12 194 ARG A N 1
ATOM 1557 C CA . ARG A 1 194 ? 4.254 17.719 -9.172 1 98.12 194 ARG A CA 1
ATOM 1558 C C . ARG A 1 194 ? 4.434 18.562 -10.43 1 98.12 194 ARG A C 1
ATOM 1560 O O . ARG A 1 194 ? 4.602 18.031 -11.523 1 98.12 194 ARG A O 1
ATOM 1567 N N . ARG A 1 195 ? 4.461 19.859 -10.312 1 96.94 195 ARG A N 1
ATOM 1568 C CA . ARG A 1 195 ? 4.645 20.75 -11.438 1 96.94 195 ARG A CA 1
ATOM 1569 C C . ARG A 1 195 ? 6.102 20.766 -11.898 1 96.94 195 ARG A C 1
ATOM 1571 O O . ARG A 1 195 ? 6.406 21.25 -12.992 1 96.94 195 ARG A O 1
ATOM 1578 N N . LEU A 1 196 ? 7.004 20.266 -11.047 1 97.12 196 LEU A N 1
ATOM 1579 C CA . LEU A 1 196 ? 8.391 20.047 -11.453 1 97.12 196 LEU A CA 1
ATOM 1580 C C . LEU A 1 196 ? 8.586 18.641 -11.992 1 97.12 196 LEU A C 1
ATOM 1582 O O . LEU A 1 196 ? 9.703 18.25 -12.336 1 97.12 196 LEU A O 1
ATOM 1586 N N . GLY A 1 197 ? 7.551 17.812 -11.984 1 96.81 197 GLY A N 1
ATOM 1587 C CA . GLY A 1 197 ? 7.59 16.5 -12.586 1 96.81 197 GLY A CA 1
ATOM 1588 C C . GLY A 1 197 ? 7.887 15.391 -11.586 1 96.81 197 GLY A C 1
ATOM 1589 O O . GLY A 1 197 ? 8.133 14.25 -11.969 1 96.81 197 GLY A O 1
ATOM 1590 N N . LEU A 1 198 ? 7.898 15.688 -10.312 1 98.44 198 LEU A N 1
ATOM 1591 C CA . LEU A 1 198 ? 8.195 14.68 -9.305 1 98.44 198 LEU A CA 1
ATOM 1592 C C . LEU A 1 198 ? 6.93 13.945 -8.883 1 98.44 198 LEU A C 1
ATOM 1594 O O . LEU A 1 198 ? 5.855 14.539 -8.805 1 98.44 198 LEU A O 1
ATOM 1598 N N . ALA A 1 199 ? 7.031 12.656 -8.641 1 98.62 199 ALA A N 1
ATOM 1599 C CA . ALA A 1 199 ? 5.949 11.875 -8.047 1 98.62 199 ALA A CA 1
ATOM 1600 C C . ALA A 1 199 ? 5.875 12.109 -6.539 1 98.62 199 ALA A C 1
ATOM 1602 O O . ALA A 1 199 ? 6.836 11.844 -5.816 1 98.62 199 ALA A O 1
ATOM 1603 N N . CYS A 1 200 ? 4.664 12.562 -6.121 1 98.25 200 CYS A N 1
ATOM 1604 C CA . CYS A 1 200 ? 4.449 12.883 -4.715 1 98.25 200 CYS A CA 1
ATOM 1605 C C . CYS A 1 200 ? 3.074 12.414 -4.25 1 98.25 200 CYS A C 1
ATOM 1607 O O . CYS A 1 200 ? 2.1 12.5 -5 1 98.25 200 CYS A O 1
ATOM 1609 N N . ARG A 1 201 ? 3.062 11.969 -3.016 1 98.56 201 ARG A N 1
ATOM 1610 C CA . ARG A 1 201 ? 1.76 11.602 -2.463 1 98.56 201 ARG A CA 1
ATOM 1611 C C . ARG A 1 201 ? 1.587 12.172 -1.056 1 98.56 201 ARG A C 1
ATOM 1613 O O . ARG A 1 201 ? 2.57 12.422 -0.356 1 98.56 201 ARG A O 1
ATOM 1620 N N . PHE A 1 202 ? 0.307 12.516 -0.778 1 98.31 202 PHE A N 1
ATOM 1621 C CA . PHE A 1 202 ? -0.092 13.047 0.519 1 98.31 202 PHE A CA 1
ATOM 1622 C C . PHE A 1 202 ? -0.102 11.953 1.577 1 98.31 202 PHE A C 1
ATOM 1624 O O . PHE A 1 202 ? -0.566 10.836 1.321 1 98.31 202 PHE A O 1
ATOM 1631 N N . VAL A 1 203 ? 0.491 12.219 2.748 1 97.38 203 VAL A N 1
ATOM 1632 C CA . VAL A 1 203 ? 0.524 11.258 3.842 1 97.38 203 VAL A CA 1
ATOM 1633 C C . VAL A 1 203 ? -0.213 11.82 5.055 1 97.38 203 VAL A C 1
ATOM 1635 O O . VAL A 1 203 ? 0.011 12.969 5.445 1 97.38 203 VAL A O 1
ATOM 1638 N N . THR A 1 204 ? -1.119 11.078 5.562 1 95.88 204 THR A N 1
ATOM 1639 C CA . THR A 1 204 ? -1.736 11.383 6.848 1 95.88 204 THR A CA 1
ATOM 1640 C C . THR A 1 204 ? -1.204 10.453 7.938 1 95.88 204 THR A C 1
ATOM 1642 O O . THR A 1 204 ? -0.906 9.289 7.676 1 95.88 204 THR A O 1
ATOM 1645 N N . GLY A 1 205 ? -1.04 10.945 9.094 1 95 205 GLY A N 1
ATOM 1646 C CA . GLY A 1 205 ? -0.547 10.164 10.211 1 95 205 GLY A CA 1
ATOM 1647 C C . GLY A 1 205 ? -0.38 10.977 11.484 1 95 205 GLY A C 1
ATOM 1648 O O . GLY A 1 205 ? -1.217 11.82 11.797 1 95 205 GLY A O 1
ATOM 1649 N N . TYR A 1 206 ? 0.585 10.594 12.266 1 92.88 206 TYR A N 1
ATOM 1650 C CA . TYR A 1 206 ? 0.806 11.219 13.562 1 92.88 206 TYR A CA 1
ATOM 1651 C C . TYR A 1 206 ? 2.27 11.609 13.742 1 92.88 206 TYR A C 1
ATOM 1653 O O . TYR A 1 206 ? 3.15 11.039 13.094 1 92.88 206 TYR A O 1
ATOM 1661 N N . LEU A 1 207 ? 2.426 12.57 14.555 1 91.5 207 LEU A N 1
ATOM 1662 C CA . LEU A 1 207 ? 3.752 13.078 14.883 1 91.5 207 LEU A CA 1
ATOM 1663 C C . LEU A 1 207 ? 4.055 12.883 16.359 1 91.5 207 LEU A C 1
ATOM 1665 O O . LEU A 1 207 ? 3.299 13.336 17.219 1 91.5 207 LEU A O 1
ATOM 1669 N N . TYR A 1 208 ? 5.113 12.172 16.594 1 85.31 208 TYR A N 1
ATOM 1670 C CA . TYR A 1 208 ? 5.582 12.07 17.969 1 85.31 208 TYR A CA 1
ATOM 1671 C C . TYR A 1 208 ? 6.457 13.258 18.344 1 85.31 208 TYR A C 1
ATOM 1673 O O . TYR A 1 208 ? 7.375 13.617 17.594 1 85.31 208 TYR A O 1
ATOM 1681 N N . ASP A 1 209 ? 6.141 13.812 19.391 1 75.81 209 ASP A N 1
ATOM 1682 C CA . ASP A 1 209 ? 6.895 14.922 19.969 1 75.81 209 ASP A CA 1
ATOM 1683 C C . ASP A 1 209 ? 7.352 14.586 21.391 1 75.81 209 ASP A C 1
ATOM 1685 O O . ASP A 1 209 ? 6.539 14.531 22.312 1 75.81 209 ASP A O 1
ATOM 1689 N N . PRO A 1 210 ? 8.688 14.289 21.5 1 69 210 PRO A N 1
ATOM 1690 C CA . PRO A 1 210 ? 9.172 13.992 22.859 1 69 210 PRO A CA 1
ATOM 1691 C C . PRO A 1 210 ? 8.812 15.07 23.859 1 69 210 PRO A C 1
ATOM 1693 O O . PRO A 1 210 ? 8.695 14.789 25.062 1 69 210 PRO A O 1
ATOM 1696 N N . ALA A 1 211 ? 8.703 16.266 23.406 1 64.56 211 ALA A N 1
ATOM 1697 C CA . ALA A 1 211 ? 8.414 17.359 24.312 1 64.56 211 ALA A CA 1
ATOM 1698 C C . ALA A 1 211 ? 7.047 17.188 24.969 1 64.56 211 ALA A C 1
ATOM 1700 O O . ALA A 1 211 ? 6.816 17.672 26.078 1 64.56 211 ALA A O 1
ATOM 1701 N N . LEU A 1 212 ? 6.188 16.531 24.281 1 60.91 212 LEU A N 1
ATOM 1702 C CA . LEU A 1 212 ? 4.855 16.344 24.844 1 60.91 212 LEU A CA 1
ATOM 1703 C C . LEU A 1 212 ? 4.898 15.383 26.031 1 60.91 212 LEU A C 1
ATOM 1705 O O . LEU A 1 212 ? 4.043 15.445 26.906 1 60.91 212 LEU A O 1
ATOM 1709 N N . ASP A 1 213 ? 5.914 14.523 26.016 1 61.28 213 ASP A N 1
ATOM 1710 C CA . ASP A 1 213 ? 6.066 13.609 27.141 1 61.28 213 ASP A CA 1
ATOM 1711 C C . ASP A 1 213 ? 6.652 14.328 28.359 1 61.28 213 ASP A C 1
ATOM 1713 O O . ASP A 1 213 ? 6.371 13.961 29.5 1 61.28 213 ASP A O 1
ATOM 1717 N N . GLN A 1 214 ? 7.512 15.383 28.016 1 58.06 214 GLN A N 1
ATOM 1718 C CA . GLN A 1 214 ? 8.242 16.031 29.109 1 58.06 214 GLN A CA 1
ATOM 1719 C C . GLN A 1 214 ? 7.672 17.422 29.391 1 58.06 214 GLN A C 1
ATOM 1721 O O . GLN A 1 214 ? 8.172 18.125 30.281 1 58.06 214 GLN A O 1
ATOM 1726 N N . GLY A 1 215 ? 6.559 17.828 28.859 1 53.38 215 GLY A N 1
ATOM 1727 C CA . GLY A 1 215 ? 5.953 19.125 29.156 1 53.38 215 GLY A CA 1
ATOM 1728 C C . GLY A 1 215 ? 6.633 20.266 28.422 1 53.38 215 GLY A C 1
ATOM 1729 O O . GLY A 1 215 ? 6.48 21.422 28.812 1 53.38 215 GLY A O 1
ATOM 1730 N N . GLY A 1 216 ? 7.652 20.047 27.562 1 53.09 216 GLY A N 1
ATOM 1731 C CA . GLY A 1 216 ? 8.336 21.156 26.922 1 53.09 216 GLY A CA 1
ATOM 1732 C C . GLY A 1 216 ? 7.652 21.625 25.656 1 53.09 216 GLY A C 1
ATOM 1733 O O . GLY A 1 216 ? 6.523 21.234 25.359 1 53.09 216 GLY A O 1
ATOM 1734 N N . THR A 1 217 ? 8.281 22.875 25.078 1 52.34 217 THR A N 1
ATOM 1735 C CA . THR A 1 217 ? 7.77 23.438 23.844 1 52.34 217 THR A CA 1
ATOM 1736 C C . THR A 1 217 ? 7.902 22.438 22.703 1 52.34 217 THR A C 1
ATOM 1738 O O . THR A 1 217 ? 9.008 21.984 22.391 1 52.34 217 THR A O 1
ATOM 1741 N N . GLY A 1 218 ? 6.84 21.734 22.25 1 61.56 218 GLY A N 1
ATOM 1742 C CA . GLY A 1 218 ? 6.848 20.562 21.391 1 61.56 218 GLY A CA 1
ATOM 1743 C C . GLY A 1 218 ? 6.738 20.906 19.922 1 61.56 218 GLY A C 1
ATOM 1744 O O . GLY A 1 218 ? 6.875 22.078 19.531 1 61.56 218 GLY A O 1
ATOM 1745 N N . MET A 1 219 ? 6.918 20.109 19.094 1 70.5 219 MET A N 1
ATOM 1746 C CA . MET A 1 219 ? 6.801 20.219 17.656 1 70.5 219 MET A CA 1
ATOM 1747 C C . MET A 1 219 ? 5.441 20.781 17.25 1 70.5 219 MET A C 1
ATOM 1749 O O . MET A 1 219 ? 4.457 20.609 17.969 1 70.5 219 MET A O 1
ATOM 1753 N N . VAL A 1 220 ? 5.422 21.625 16.219 1 68.75 220 VAL A N 1
ATOM 1754 C CA . VAL A 1 220 ? 4.219 22.234 15.672 1 68.75 220 VAL A CA 1
ATOM 1755 C C . VAL A 1 220 ? 3.271 21.141 15.18 1 68.75 220 VAL A C 1
ATOM 1757 O O . VAL A 1 220 ? 3.682 20.25 14.438 1 68.75 220 VAL A O 1
ATOM 1760 N N . GLY A 1 221 ? 2.043 21.188 15.68 1 61.72 221 GLY A N 1
ATOM 1761 C CA . GLY A 1 221 ? 1.033 20.25 15.219 1 61.72 221 GLY A CA 1
ATOM 1762 C C . GLY A 1 221 ? 1.005 18.969 16.016 1 61.72 221 GLY A C 1
ATOM 1763 O O . GLY A 1 221 ? 0.348 18 15.617 1 61.72 221 GLY A O 1
ATOM 1764 N N . SER A 1 222 ? 1.76 19.031 17.141 1 61.72 222 SER A N 1
ATOM 1765 C CA . SER A 1 222 ? 1.707 17.859 18 1 61.72 222 SER A CA 1
ATOM 1766 C C . SER A 1 222 ? 0.372 17.766 18.734 1 61.72 222 SER A C 1
ATOM 1768 O O . SER A 1 222 ? -0.297 18.781 18.953 1 61.72 222 SER A O 1
ATOM 1770 N N . GLY A 1 223 ? -0.067 16.562 18.938 1 64.06 223 GLY A N 1
ATOM 1771 C CA . GLY A 1 223 ? -1.307 16.359 19.672 1 64.06 223 GLY A CA 1
ATOM 1772 C C . GLY A 1 223 ? -2.525 16.281 18.766 1 64.06 223 GLY A C 1
ATOM 1773 O O . GLY A 1 223 ? -3.66 16.328 19.25 1 64.06 223 GLY A O 1
ATOM 1774 N N . THR A 1 224 ? -2.299 16.391 17.484 1 78.94 224 THR A N 1
ATOM 1775 C CA . THR A 1 224 ? -3.34 16.203 16.484 1 78.94 224 THR A CA 1
ATOM 1776 C C . THR A 1 224 ? -2.85 15.281 15.367 1 78.94 224 THR A C 1
ATOM 1778 O O . THR A 1 224 ? -1.746 14.742 15.445 1 78.94 224 THR A O 1
ATOM 1781 N N . THR A 1 225 ? -3.787 15.086 14.422 1 89.06 225 THR A N 1
ATOM 1782 C CA . THR A 1 225 ? -3.363 14.391 13.203 1 89.06 225 THR A CA 1
ATOM 1783 C C . THR A 1 225 ? -2.34 15.227 12.438 1 89.06 225 THR A C 1
ATOM 1785 O O . THR A 1 225 ? -2.377 16.453 12.484 1 89.06 225 THR A O 1
ATOM 1788 N N . HIS A 1 226 ? -1.363 14.648 11.984 1 92.75 226 HIS A N 1
ATOM 1789 C CA . HIS A 1 226 ? -0.319 15.336 11.234 1 92.75 226 HIS A CA 1
ATOM 1790 C C . HIS A 1 226 ? -0.321 14.898 9.766 1 92.75 226 HIS A C 1
ATOM 1792 O O . HIS A 1 226 ? -0.878 13.859 9.43 1 92.75 226 HIS A O 1
ATOM 1798 N N . ALA A 1 227 ? 0.131 15.766 8.914 1 95.62 227 ALA A N 1
ATOM 1799 C CA . ALA A 1 227 ? 0.23 15.492 7.488 1 95.62 227 ALA A CA 1
ATOM 1800 C C . ALA A 1 227 ? 1.601 15.891 6.945 1 95.62 227 ALA A C 1
ATOM 1802 O O . ALA A 1 227 ? 2.188 16.875 7.391 1 95.62 227 ALA A O 1
ATOM 1803 N N . TRP A 1 228 ? 2.129 15.156 6.055 1 97.38 228 TRP A N 1
ATOM 1804 C CA . TRP A 1 228 ? 3.35 15.422 5.301 1 97.38 228 TRP A CA 1
ATOM 1805 C C . TRP A 1 228 ? 3.287 14.781 3.92 1 97.38 228 TRP A C 1
ATOM 1807 O O . TRP A 1 228 ? 2.199 14.523 3.398 1 97.38 228 TRP A O 1
ATOM 1817 N N . LEU A 1 229 ? 4.387 14.734 3.209 1 98.62 229 LEU A N 1
ATOM 1818 C CA . LEU A 1 229 ? 4.363 14.125 1.885 1 98.62 229 LEU A CA 1
ATOM 1819 C C . LEU A 1 229 ? 5.48 13.094 1.744 1 98.62 229 LEU A C 1
ATOM 1821 O O . LEU A 1 229 ? 6.375 13.023 2.59 1 98.62 229 LEU A O 1
ATOM 1825 N N . GLN A 1 230 ? 5.305 12.25 0.783 1 98.44 230 GLN A N 1
ATOM 1826 C CA . GLN A 1 230 ? 6.379 11.391 0.304 1 98.44 230 GLN A CA 1
ATOM 1827 C C . GLN A 1 230 ? 6.703 11.68 -1.159 1 98.44 230 GLN A C 1
ATOM 1829 O O . GLN A 1 230 ? 5.809 11.961 -1.956 1 98.44 230 GLN A O 1
ATOM 1834 N N . VAL A 1 231 ? 7.98 11.609 -1.468 1 98.69 231 VAL A N 1
ATOM 1835 C CA . VAL A 1 231 ? 8.477 11.797 -2.826 1 98.69 231 VAL A CA 1
ATOM 1836 C C . VAL A 1 231 ? 9.148 10.508 -3.309 1 98.69 231 VAL A C 1
ATOM 1838 O O . VAL A 1 231 ? 9.953 9.914 -2.586 1 98.69 231 VAL A O 1
ATOM 1841 N N . TYR A 1 232 ? 8.75 10.086 -4.484 1 98.69 232 TYR A N 1
ATOM 1842 C CA . TYR A 1 232 ? 9.422 8.906 -5.012 1 98.69 232 TYR A CA 1
ATOM 1843 C C . TYR A 1 232 ? 10.734 9.273 -5.688 1 98.69 232 TYR A C 1
ATOM 1845 O O . TYR A 1 232 ? 10.75 10.047 -6.652 1 98.69 232 TYR A O 1
ATOM 1853 N N . LEU A 1 233 ? 11.805 8.766 -5.246 1 98.38 233 LEU A N 1
ATOM 1854 C CA . LEU A 1 233 ? 13.141 8.992 -5.801 1 98.38 233 LEU A CA 1
ATOM 1855 C C . LEU A 1 233 ? 13.75 7.68 -6.285 1 98.38 233 LEU A C 1
ATOM 1857 O O . LEU A 1 233 ? 14.047 6.793 -5.484 1 98.38 233 LEU A O 1
ATOM 1861 N N . PRO A 1 234 ? 13.93 7.578 -7.645 1 97.88 234 PRO A N 1
ATOM 1862 C CA . PRO A 1 234 ? 14.555 6.355 -8.156 1 97.88 234 PRO A CA 1
ATOM 1863 C C . PRO A 1 234 ? 15.828 5.98 -7.414 1 97.88 234 PRO A C 1
ATOM 1865 O O . PRO A 1 234 ? 16.703 6.832 -7.207 1 97.88 234 PRO A O 1
ATOM 1868 N N . GLY A 1 235 ? 15.906 4.727 -7.008 1 95.81 235 GLY A N 1
ATOM 1869 C CA . GLY A 1 235 ? 17 4.25 -6.16 1 95.81 235 GLY A CA 1
ATOM 1870 C C . GLY A 1 235 ? 16.609 4.18 -4.691 1 95.81 235 GLY A C 1
ATOM 1871 O O . GLY A 1 235 ? 16.812 3.152 -4.043 1 95.81 235 GLY A O 1
ATOM 1872 N N . ALA A 1 236 ? 15.969 5.18 -4.16 1 96.44 236 ALA A N 1
ATOM 1873 C CA . ALA A 1 236 ? 15.664 5.285 -2.734 1 96.44 236 ALA A CA 1
ATOM 1874 C C . ALA A 1 236 ? 14.211 4.902 -2.457 1 96.44 236 ALA A C 1
ATOM 1876 O O . ALA A 1 236 ? 13.852 4.582 -1.319 1 96.44 236 ALA A O 1
ATOM 1877 N N . GLY A 1 237 ? 13.328 4.922 -3.486 1 96.75 237 GLY A N 1
ATOM 1878 C CA . GLY A 1 237 ? 11.914 4.648 -3.277 1 96.75 237 GLY A CA 1
ATOM 1879 C C . GLY A 1 237 ? 11.164 5.824 -2.678 1 96.75 237 GLY A C 1
ATOM 1880 O O . GLY A 1 237 ? 11.547 6.977 -2.871 1 96.75 237 GLY A O 1
ATOM 1881 N N . TRP A 1 238 ? 10.016 5.613 -2.068 1 96.94 238 TRP A N 1
ATOM 1882 C CA . TRP A 1 238 ? 9.234 6.656 -1.404 1 96.94 238 TRP A CA 1
ATOM 1883 C C . TRP A 1 238 ? 9.953 7.156 -0.156 1 96.94 238 TRP A C 1
ATOM 1885 O O . TRP A 1 238 ? 10.297 6.371 0.731 1 96.94 238 TRP A O 1
ATOM 1895 N N . ARG A 1 239 ? 10.148 8.461 -0.106 1 97.25 239 ARG A N 1
ATOM 1896 C CA . ARG A 1 239 ? 10.836 9.086 1.022 1 97.25 239 ARG A CA 1
ATOM 1897 C C . ARG A 1 239 ? 9.969 10.156 1.668 1 97.25 239 ARG A C 1
ATOM 1899 O O . ARG A 1 239 ? 9.305 10.93 0.972 1 97.25 239 ARG A O 1
ATOM 1906 N N . ALA A 1 240 ? 10.016 10.219 2.951 1 96.81 240 ALA A N 1
ATOM 1907 C CA . ALA A 1 240 ? 9.18 11.148 3.695 1 96.81 240 ALA A CA 1
ATOM 1908 C C . ALA A 1 240 ? 9.805 12.539 3.732 1 96.81 240 ALA A C 1
ATOM 1910 O O . ALA A 1 240 ? 11.016 12.68 3.898 1 96.81 240 ALA A O 1
ATOM 1911 N N . TYR A 1 241 ? 8.992 13.57 3.57 1 98.12 241 TYR A N 1
ATOM 1912 C CA . TYR A 1 241 ? 9.336 14.977 3.744 1 98.12 241 TYR A CA 1
ATOM 1913 C C . TYR A 1 241 ? 8.242 15.711 4.504 1 98.12 241 TYR A C 1
ATOM 1915 O O . TYR A 1 241 ? 7.102 15.797 4.035 1 98.12 241 TYR A O 1
ATOM 1923 N N . ASP A 1 242 ? 8.555 16.188 5.676 1 97.44 242 ASP A N 1
ATOM 1924 C CA . ASP A 1 242 ? 7.648 17.016 6.48 1 97.44 242 ASP A CA 1
ATOM 1925 C C . ASP A 1 242 ? 8.078 18.469 6.48 1 97.44 242 ASP A C 1
ATOM 1927 O O . ASP A 1 242 ? 8.938 18.875 7.27 1 97.44 242 ASP A O 1
ATOM 1931 N N . PRO A 1 243 ? 7.41 19.25 5.672 1 97.44 243 PRO A N 1
ATOM 1932 C CA . PRO A 1 243 ? 7.836 20.656 5.598 1 97.44 243 PRO A CA 1
ATOM 1933 C C . PRO A 1 243 ? 7.496 21.438 6.859 1 97.44 243 PRO A C 1
ATOM 1935 O O . PRO A 1 243 ? 8.055 22.516 7.086 1 97.44 243 PRO A O 1
ATOM 1938 N N . THR A 1 244 ? 6.555 20.922 7.656 1 94.88 244 THR A N 1
ATOM 1939 C CA . THR A 1 244 ? 6.141 21.641 8.859 1 94.88 244 THR A CA 1
ATOM 1940 C C . THR A 1 244 ? 7.266 21.656 9.891 1 94.88 244 THR A C 1
ATOM 1942 O O . THR A 1 244 ? 7.598 22.719 10.438 1 94.88 244 THR A O 1
ATOM 1945 N N . ASN A 1 245 ? 7.879 20.516 10.117 1 93.31 245 ASN A N 1
ATOM 1946 C CA . ASN A 1 245 ? 8.891 20.391 11.164 1 93.31 245 ASN A CA 1
ATOM 1947 C C . ASN A 1 245 ? 10.258 20.062 10.578 1 93.31 245 ASN A C 1
ATOM 1949 O O . ASN A 1 245 ? 11.211 19.828 11.32 1 93.31 245 ASN A O 1
ATOM 1953 N N . ARG A 1 246 ? 10.359 20 9.227 1 93.75 246 ARG A N 1
ATOM 1954 C CA . ARG A 1 246 ? 11.602 19.719 8.508 1 93.75 246 ARG A CA 1
ATOM 1955 C C . ARG A 1 246 ? 12.148 18.344 8.898 1 93.75 246 ARG A C 1
ATOM 1957 O O . ARG A 1 246 ? 13.344 18.203 9.164 1 93.75 246 ARG A O 1
ATOM 1964 N N . ILE A 1 247 ? 11.266 17.406 8.961 1 94.31 247 ILE A N 1
ATOM 1965 C CA . ILE A 1 247 ? 11.641 16.031 9.289 1 94.31 247 ILE A CA 1
ATOM 1966 C C . ILE A 1 247 ? 11.711 15.188 8.016 1 94.31 247 ILE A C 1
ATOM 1968 O O . ILE A 1 247 ? 10.812 15.242 7.18 1 94.31 247 ILE A O 1
ATOM 1972 N N . THR A 1 248 ? 12.812 14.438 7.836 1 95.88 248 THR A N 1
ATOM 1973 C CA . THR A 1 248 ? 12.961 13.562 6.676 1 95.88 248 THR A CA 1
ATOM 1974 C C . THR A 1 248 ? 13.336 12.148 7.113 1 95.88 248 THR A C 1
ATOM 1976 O O . THR A 1 248 ? 13.367 11.227 6.293 1 95.88 248 THR A O 1
ATOM 1979 N N . ALA A 1 249 ? 13.633 11.938 8.344 1 94.12 249 ALA A N 1
ATOM 1980 C CA . ALA A 1 249 ? 14.055 10.648 8.891 1 94.12 249 ALA A CA 1
ATOM 1981 C C . ALA A 1 249 ? 13.797 10.57 10.391 1 94.12 249 ALA A C 1
ATOM 1983 O O . ALA A 1 249 ? 13.438 11.578 11.016 1 94.12 249 ALA A O 1
ATOM 1984 N N . GLY A 1 250 ? 13.906 9.352 10.922 1 91.12 250 GLY A N 1
ATOM 1985 C CA . GLY A 1 250 ? 13.75 9.172 12.359 1 91.12 250 GLY A CA 1
ATOM 1986 C C . GLY A 1 250 ? 12.484 8.43 12.734 1 91.12 250 GLY A C 1
ATOM 1987 O O . GLY A 1 250 ? 11.945 7.668 11.93 1 91.12 250 GLY A O 1
ATOM 1988 N N . THR A 1 251 ? 12.078 8.5 13.984 1 88.81 251 THR A N 1
ATOM 1989 C CA . THR A 1 251 ? 10.969 7.707 14.508 1 88.81 251 THR A CA 1
ATOM 1990 C C . THR A 1 251 ? 9.773 8.594 14.82 1 88.81 251 THR A C 1
ATOM 1992 O O . THR A 1 251 ? 8.836 8.164 15.5 1 88.81 251 THR A O 1
ATOM 1995 N N . ASP A 1 252 ? 9.734 9.812 14.297 1 89.31 252 ASP A N 1
ATOM 1996 C CA . ASP A 1 252 ? 8.734 10.781 14.734 1 89.31 252 ASP A CA 1
ATOM 1997 C C . ASP A 1 252 ? 7.457 10.664 13.906 1 89.31 252 ASP A C 1
ATOM 1999 O O . ASP A 1 252 ? 6.375 11.016 14.383 1 89.31 252 ASP A O 1
ATOM 2003 N N . LEU A 1 253 ? 7.594 10.297 12.672 1 92.56 253 LEU A N 1
ATOM 2004 C CA . LEU A 1 253 ? 6.453 10.273 11.766 1 92.56 253 LEU A CA 1
ATOM 2005 C C . LEU A 1 253 ? 5.844 8.883 11.688 1 92.56 253 LEU A C 1
ATOM 2007 O O . LEU A 1 253 ? 6.52 7.926 11.297 1 92.56 253 LEU A O 1
ATOM 2011 N N . ILE A 1 254 ? 4.582 8.758 12.047 1 92.5 254 ILE A N 1
ATOM 2012 C CA . ILE A 1 254 ? 3.844 7.5 11.969 1 92.5 254 ILE A CA 1
ATOM 2013 C C . ILE A 1 254 ? 2.783 7.59 10.875 1 92.5 254 ILE A C 1
ATOM 2015 O O . ILE A 1 254 ? 1.729 8.203 11.07 1 92.5 254 ILE A O 1
ATOM 2019 N N . ARG A 1 255 ? 3.002 6.965 9.773 1 94.06 255 ARG A N 1
ATOM 2020 C CA . ARG A 1 255 ? 2.098 7.031 8.625 1 94.06 255 ARG A CA 1
ATOM 2021 C C . ARG A 1 255 ? 0.908 6.094 8.812 1 94.06 255 ARG A C 1
ATOM 2023 O O . ARG A 1 255 ? 1.082 4.922 9.148 1 94.06 255 ARG A O 1
ATOM 2030 N N . VAL A 1 256 ? -0.299 6.594 8.492 1 94.19 256 VAL A N 1
ATOM 2031 C CA . VAL A 1 256 ? -1.47 5.73 8.586 1 94.19 256 VAL A CA 1
ATOM 2032 C C . VAL A 1 256 ? -2.152 5.625 7.227 1 94.19 256 VAL A C 1
ATOM 2034 O O . VAL A 1 256 ? -2.93 4.699 6.98 1 94.19 256 VAL A O 1
ATOM 2037 N N . GLY A 1 257 ? -1.879 6.57 6.367 1 95.69 257 GLY A N 1
ATOM 2038 C CA . GLY A 1 257 ? -2.508 6.523 5.059 1 95.69 257 GLY A CA 1
ATOM 2039 C C . GLY A 1 257 ? -1.811 7.391 4.027 1 95.69 257 GLY A C 1
ATOM 2040 O O . GLY A 1 257 ? -1.076 8.32 4.383 1 95.69 257 GLY A O 1
ATOM 2041 N N . ILE A 1 258 ? -2.016 7.066 2.775 1 97.06 258 ILE A N 1
ATOM 2042 C CA . ILE A 1 258 ? -1.498 7.852 1.66 1 97.06 258 ILE A CA 1
ATOM 2043 C C . ILE A 1 258 ? -2.637 8.211 0.709 1 97.06 258 ILE A C 1
ATOM 2045 O O . ILE A 1 258 ? -3.631 7.488 0.617 1 97.06 258 ILE A O 1
ATOM 2049 N N . GLY A 1 259 ? -2.537 9.312 0.062 1 97.44 259 GLY A N 1
ATOM 2050 C CA . GLY A 1 259 ? -3.523 9.766 -0.911 1 97.44 259 GLY A CA 1
ATOM 2051 C C . GLY A 1 259 ? -2.924 10.594 -2.027 1 97.44 259 GLY A C 1
ATOM 2052 O O . GLY A 1 259 ? -1.803 11.094 -1.905 1 97.44 259 GLY A O 1
ATOM 2053 N N . ARG A 1 260 ? -3.686 10.664 -3.117 1 97.38 260 ARG A N 1
ATOM 2054 C CA . ARG A 1 260 ? -3.326 11.586 -4.195 1 97.38 260 ARG A CA 1
ATOM 2055 C C . ARG A 1 260 ? -3.555 13.031 -3.783 1 97.38 260 ARG A C 1
ATOM 2057 O O . ARG A 1 260 ? -2.855 13.938 -4.25 1 97.38 260 ARG A O 1
ATOM 2064 N N . HIS A 1 261 ? -4.523 13.227 -2.953 1 96.69 261 HIS A N 1
ATOM 2065 C CA . HIS A 1 261 ? -4.891 14.523 -2.389 1 96.69 261 HIS A CA 1
ATOM 2066 C C . HIS A 1 261 ? -5.426 14.375 -0.968 1 96.69 261 HIS A C 1
ATOM 2068 O O . HIS A 1 261 ? -5.824 13.281 -0.563 1 96.69 261 HIS A O 1
ATOM 2074 N N . PRO A 1 262 ? -5.422 15.461 -0.216 1 95.62 262 PRO A N 1
ATOM 2075 C CA . PRO A 1 262 ? -5.766 15.352 1.205 1 95.62 262 PRO A CA 1
ATOM 2076 C C . PRO A 1 262 ? -7.176 14.82 1.434 1 95.62 262 PRO A C 1
ATOM 2078 O O . PRO A 1 262 ? -7.43 14.148 2.439 1 95.62 262 PRO A O 1
ATOM 2081 N N . GLY A 1 263 ? -8.078 15.039 0.541 1 94.62 263 GLY A N 1
ATOM 2082 C CA . GLY A 1 263 ? -9.469 14.633 0.711 1 94.62 263 GLY A CA 1
ATOM 2083 C C . GLY A 1 263 ? -9.641 13.125 0.728 1 94.62 263 GLY A C 1
ATOM 2084 O O . GLY A 1 263 ? -10.688 12.625 1.145 1 94.62 263 GLY A O 1
ATOM 2085 N N . GLN A 1 264 ? -8.648 12.367 0.366 1 95.69 264 GLN A N 1
ATOM 2086 C CA . GLN A 1 264 ? -8.75 10.914 0.27 1 95.69 264 GLN A CA 1
ATOM 2087 C C . GLN A 1 264 ? -8.406 10.25 1.601 1 95.69 264 GLN A C 1
ATOM 2089 O O . GLN A 1 264 ? -8.672 9.062 1.791 1 95.69 264 GLN A O 1
ATOM 2094 N N . VAL A 1 265 ? -7.773 11.008 2.498 1 95.75 265 VAL A N 1
ATOM 2095 C CA . VAL A 1 265 ? -7.242 10.344 3.682 1 95.75 265 VAL A CA 1
ATOM 2096 C C . VAL A 1 265 ? -7.625 11.125 4.934 1 95.75 265 VAL A C 1
ATOM 2098 O O . VAL A 1 265 ? -6.785 11.367 5.809 1 95.75 265 VAL A O 1
ATOM 2101 N N . LEU A 1 266 ? -8.875 11.453 5 1 92.94 266 LEU A N 1
ATOM 2102 C CA . LEU A 1 266 ? -9.391 12.039 6.234 1 92.94 266 LEU A CA 1
ATOM 2103 C C . LEU A 1 266 ? -9.398 11.008 7.359 1 92.94 266 LEU A C 1
ATOM 2105 O O . LEU A 1 266 ? -9.773 9.852 7.145 1 92.94 266 LEU A O 1
ATOM 2109 N N . PRO A 1 267 ? -8.977 11.391 8.539 1 92.31 267 PRO A N 1
ATOM 2110 C CA . PRO A 1 267 ? -8.922 10.43 9.648 1 92.31 267 PRO A CA 1
ATOM 2111 C C . PRO A 1 267 ? -10.281 9.797 9.945 1 92.31 267 PRO A C 1
ATOM 2113 O O . PRO A 1 267 ? -10.367 8.586 10.141 1 92.31 267 PRO A O 1
ATOM 2116 N N . LEU A 1 268 ? -11.297 10.578 10.031 1 94.56 268 LEU A N 1
ATOM 2117 C CA . LEU A 1 268 ? -12.672 10.109 10.203 1 94.56 268 LEU A CA 1
ATOM 2118 C C . LEU A 1 268 ? -13.633 10.93 9.344 1 94.56 268 LEU A C 1
ATOM 2120 O O . LEU A 1 268 ? -13.602 12.156 9.375 1 94.56 268 LEU A O 1
ATOM 2124 N N . SER A 1 269 ? -14.352 10.227 8.531 1 94.38 269 SER A N 1
ATOM 2125 C CA . SER A 1 269 ? -15.359 10.875 7.695 1 94.38 269 SER A CA 1
ATOM 2126 C C . SER A 1 269 ? -16.641 10.031 7.613 1 94.38 269 SER A C 1
ATOM 2128 O O . SER A 1 269 ? -16.594 8.812 7.738 1 94.38 269 SER A O 1
ATOM 2130 N N . GLY A 1 270 ? -17.734 10.617 7.473 1 95.12 270 GLY A N 1
ATOM 2131 C CA . GLY A 1 270 ? -19.016 9.961 7.363 1 95.12 270 GLY A CA 1
ATOM 2132 C C . GLY A 1 270 ? -20.172 10.93 7.215 1 95.12 270 GLY A C 1
ATOM 2133 O O . GLY A 1 270 ? -19.969 12.141 7.074 1 95.12 270 GLY A O 1
ATOM 2134 N N . SER A 1 271 ? -21.328 10.344 7.156 1 95.06 271 SER A N 1
ATOM 2135 C CA . SER A 1 271 ? -22.531 11.164 6.992 1 95.06 271 SER A CA 1
ATOM 2136 C C . SER A 1 271 ? -23.438 11.055 8.203 1 95.06 271 SER A C 1
ATOM 2138 O O . SER A 1 271 ? -23.312 10.133 9.008 1 95.06 271 SER A O 1
ATOM 2140 N N . TRP A 1 272 ? -24.25 12.062 8.391 1 95.75 272 TRP A N 1
ATOM 2141 C CA . TRP A 1 272 ? -25.312 12.062 9.383 1 95.75 272 TRP A CA 1
ATOM 2142 C C . TRP A 1 272 ? -26.594 12.648 8.805 1 95.75 272 TRP A C 1
ATOM 2144 O O . TRP A 1 272 ? -26.562 13.352 7.797 1 95.75 272 TRP A O 1
ATOM 2154 N N . PHE A 1 273 ? -27.734 12.258 9.328 1 97.06 273 PHE A N 1
ATOM 2155 C CA . PHE A 1 273 ? -29.047 12.688 8.859 1 97.06 273 PHE A CA 1
ATOM 2156 C C . PHE A 1 273 ? -29.828 13.359 9.984 1 97.06 273 PHE A C 1
ATOM 2158 O O . PHE A 1 273 ? -30.094 12.742 11.023 1 97.06 273 PHE A O 1
ATOM 2165 N N . GLY A 1 274 ? -30.141 14.562 9.828 1 96.5 274 GLY A N 1
ATOM 2166 C CA . GLY A 1 274 ? -30.891 15.398 10.75 1 96.5 274 GLY A CA 1
ATOM 2167 C C . GLY A 1 274 ? -31.328 16.719 10.133 1 96.5 274 GLY A C 1
ATOM 2168 O O . GLY A 1 274 ? -31.578 16.797 8.93 1 96.5 274 GLY A O 1
ATOM 2169 N N . GLU A 1 275 ? -31.703 17.688 11.031 1 95.06 275 GLU A N 1
ATOM 2170 C CA . GLU A 1 275 ? -32.125 19 10.531 1 95.06 275 GLU A CA 1
ATOM 2171 C C . GLU A 1 275 ? -30.906 19.906 10.273 1 95.06 275 GLU A C 1
ATOM 2173 O O . GLU A 1 275 ? -29.828 19.672 10.836 1 95.06 275 GLU A O 1
ATOM 2178 N N . SER A 1 276 ? -31.312 20.859 9.461 1 87.75 276 SER A N 1
ATOM 2179 C CA . SER A 1 276 ? -30.266 21.844 9.172 1 87.75 276 SER A CA 1
ATOM 2180 C C . SER A 1 276 ? -29.781 22.531 10.453 1 87.75 276 SER A C 1
ATOM 2182 O O . SER A 1 276 ? -30.594 22.906 11.305 1 87.75 276 SER A O 1
ATOM 2184 N N . GLY A 1 277 ? -28.656 22.578 10.727 1 92 277 GLY A N 1
ATOM 2185 C CA . GLY A 1 277 ? -28.109 23.281 11.883 1 92 277 GLY A CA 1
ATOM 2186 C C . GLY A 1 277 ? -27.828 22.375 13.055 1 92 277 GLY A C 1
ATOM 2187 O O . GLY A 1 277 ? -27.359 22.812 14.102 1 92 277 GLY A O 1
ATOM 2188 N N . ASP A 1 278 ? -28.234 21.094 12.875 1 95.12 278 ASP A N 1
ATOM 2189 C CA . ASP A 1 278 ? -28.047 20.172 13.984 1 95.12 278 ASP A CA 1
ATOM 2190 C C . ASP A 1 278 ? -26.562 19.969 14.297 1 95.12 278 ASP A C 1
ATOM 2192 O O . ASP A 1 278 ? -26.203 19.719 15.445 1 95.12 278 ASP A O 1
ATOM 2196 N N . TYR A 1 279 ? -25.797 20.078 13.336 1 94.75 279 TYR A N 1
ATOM 2197 C CA . TYR A 1 279 ? -24.375 19.875 13.531 1 94.75 279 TYR A CA 1
ATOM 2198 C C . TYR A 1 279 ? -23.75 21 14.336 1 94.75 279 TYR A C 1
ATOM 2200 O O . TYR A 1 279 ? -23.812 22.172 13.93 1 94.75 279 TYR A O 1
ATOM 2208 N N . LEU A 1 280 ? -23.047 20.734 15.5 1 94.62 280 LEU A N 1
ATOM 2209 C CA . LEU A 1 280 ? -22.484 21.766 16.375 1 94.62 280 LEU A CA 1
ATOM 2210 C C . LEU A 1 280 ? -20.969 21.844 16.203 1 94.62 280 LEU A C 1
ATOM 2212 O O . LEU A 1 280 ? -20.344 22.844 16.609 1 94.62 280 LEU A O 1
ATOM 2216 N N . GLY A 1 281 ? -20.422 20.797 15.742 1 91.25 281 GLY A N 1
ATOM 2217 C CA . GLY A 1 281 ? -18.984 20.844 15.531 1 91.25 281 GLY A CA 1
ATOM 2218 C C . GLY A 1 281 ? -18.281 19.547 15.867 1 91.25 281 GLY A C 1
ATOM 2219 O O . GLY A 1 281 ? -18.922 18.562 16.219 1 91.25 281 GLY A O 1
ATOM 2220 N N . MET A 1 282 ? -16.984 19.5 15.633 1 90.5 282 MET A N 1
ATOM 2221 C CA . MET A 1 282 ? -16.125 18.328 15.852 1 90.5 282 MET A CA 1
ATOM 2222 C C . MET A 1 282 ? -14.898 18.703 16.672 1 90.5 282 MET A C 1
ATOM 2224 O O . MET A 1 282 ? -14.359 19.797 16.516 1 90.5 282 MET A O 1
ATOM 2228 N N . ASP A 1 283 ? -14.531 17.844 17.578 1 88.75 283 ASP A N 1
ATOM 2229 C CA . ASP A 1 283 ? -13.289 17.984 18.344 1 88.75 283 ASP A CA 1
ATOM 2230 C C . ASP A 1 283 ? -12.406 16.75 18.172 1 88.75 283 ASP A C 1
ATOM 2232 O O . ASP A 1 283 ? -12.898 15.617 18.172 1 88.75 283 ASP A O 1
ATOM 2236 N N . VAL A 1 284 ? -11.086 17 18.047 1 89.69 284 VAL A N 1
ATOM 2237 C CA . VAL A 1 284 ? -10.125 15.906 17.906 1 89.69 284 VAL A CA 1
ATOM 2238 C C . VAL A 1 284 ? -9.07 16 19.016 1 89.69 284 VAL A C 1
ATOM 2240 O O . VAL A 1 284 ? -8.523 17.078 19.266 1 89.69 284 VAL A O 1
ATOM 2243 N N . ARG A 1 285 ? -8.805 14.914 19.672 1 89.25 285 ARG A N 1
ATOM 2244 C CA . ARG A 1 285 ? -7.738 14.789 20.672 1 89.25 285 ARG A CA 1
ATOM 2245 C C . ARG A 1 285 ? -6.816 13.617 20.344 1 89.25 285 ARG A C 1
ATOM 2247 O O . ARG A 1 285 ? -7.281 12.492 20.141 1 89.25 285 ARG A O 1
ATOM 2254 N N . VAL A 1 286 ? -5.566 13.914 20.25 1 91.25 286 VAL A N 1
ATOM 2255 C CA . VAL A 1 286 ? -4.578 12.883 19.969 1 91.25 286 VAL A CA 1
ATOM 2256 C C . VAL A 1 286 ? -3.531 12.844 21.078 1 91.25 286 VAL A C 1
ATOM 2258 O O . VAL A 1 286 ? -3.035 13.891 21.5 1 91.25 286 VAL A O 1
ATOM 2261 N N . SER A 1 287 ? -3.305 11.68 21.594 1 89.75 287 SER A N 1
ATOM 2262 C CA . SER A 1 287 ? -2.217 11.438 22.531 1 89.75 287 SER A CA 1
ATOM 2263 C C . SER A 1 287 ? -1.24 10.398 22 1 89.75 287 SER A C 1
ATOM 2265 O O . SER A 1 287 ? -1.64 9.281 21.656 1 89.75 287 SER A O 1
ATOM 2267 N N . LEU A 1 288 ? -0.005 10.773 21.812 1 90.19 288 LEU A N 1
ATOM 2268 C CA . LEU A 1 288 ? 1.072 9.891 21.375 1 90.19 288 LEU A CA 1
ATOM 2269 C C . LEU A 1 288 ? 2.215 9.891 22.391 1 90.19 288 LEU A C 1
ATOM 2271 O O . LEU A 1 288 ? 2.828 10.93 22.641 1 90.19 288 LEU A O 1
ATOM 2275 N N . LYS A 1 289 ? 2.521 8.688 22.938 1 88.06 289 LYS A N 1
ATOM 2276 C CA . LYS A 1 289 ? 3.555 8.57 23.953 1 88.06 289 LYS A CA 1
ATOM 2277 C C . LYS A 1 289 ? 4.555 7.473 23.609 1 88.06 289 LYS A C 1
ATOM 2279 O O . LYS A 1 289 ? 4.168 6.395 23.156 1 88.06 289 LYS A O 1
ATOM 2284 N N . LYS A 1 290 ? 5.773 7.754 23.766 1 87.12 290 LYS A N 1
ATOM 2285 C CA . LYS A 1 290 ? 6.789 6.707 23.688 1 87.12 290 LYS A CA 1
ATOM 2286 C C . LYS A 1 290 ? 6.859 5.926 25 1 87.12 290 LYS A C 1
ATOM 2288 O O . LYS A 1 290 ? 7.02 6.512 26.078 1 87.12 290 LYS A O 1
ATOM 2293 N N . VAL A 1 291 ? 6.711 4.652 24.906 1 88.38 291 VAL A N 1
ATOM 2294 C CA . VAL A 1 291 ? 6.613 3.807 26.094 1 88.38 291 VAL A CA 1
ATOM 2295 C C . VAL A 1 291 ? 7.977 3.201 26.406 1 88.38 291 VAL A C 1
ATOM 2297 O O . VAL A 1 291 ? 8.359 3.092 27.578 1 88.38 291 VAL A O 1
ATOM 2300 N N . LEU A 1 292 ? 8.656 2.721 25.375 1 85.31 292 LEU A N 1
ATOM 2301 C CA . LEU A 1 292 ? 9.914 1.998 25.547 1 85.31 292 LEU A CA 1
ATOM 2302 C C . LEU A 1 292 ? 10.828 2.195 24.344 1 85.31 292 LEU A C 1
ATOM 2304 O O . LEU A 1 292 ? 10.359 2.205 23.203 1 85.31 292 LEU A O 1
ATOM 2308 N N . GLU A 1 293 ? 12.062 2.416 24.641 1 83.19 293 GLU A N 1
ATOM 2309 C CA . GLU A 1 293 ? 13.078 2.404 23.609 1 83.19 293 GLU A CA 1
ATOM 2310 C C . GLU A 1 293 ? 13.883 1.107 23.625 1 83.19 293 GLU A C 1
ATOM 2312 O O . GLU A 1 293 ? 14.383 0.702 24.688 1 83.19 293 GLU A O 1
ATOM 2317 N N . ILE A 1 294 ? 13.82 0.436 22.484 1 82.75 294 ILE A N 1
ATOM 2318 C CA . ILE A 1 294 ? 14.539 -0.832 22.375 1 82.75 294 ILE A CA 1
ATOM 2319 C C . ILE A 1 294 ? 15.844 -0.621 21.625 1 82.75 294 ILE A C 1
ATOM 2321 O O . ILE A 1 294 ? 15.844 -0.304 20.438 1 82.75 294 ILE A O 1
ATOM 2325 N N . PRO A 1 295 ? 16.922 -0.766 22.281 1 74.25 295 PRO A N 1
ATOM 2326 C CA . PRO A 1 295 ? 18.203 -0.564 21.609 1 74.25 295 PRO A CA 1
ATOM 2327 C C . PRO A 1 295 ? 18.484 -1.63 20.562 1 74.25 295 PRO A C 1
ATOM 2329 O O . PRO A 1 295 ? 17.891 -2.713 20.594 1 74.25 295 PRO A O 1
ATOM 2332 N N . GLU A 1 296 ? 19.125 -1.187 19.422 1 65.06 296 GLU A N 1
ATOM 2333 C CA . GLU A 1 296 ? 19.594 -2.174 18.469 1 65.06 296 GLU A CA 1
ATOM 2334 C C . GLU A 1 296 ? 20.406 -3.281 19.141 1 65.06 296 GLU A C 1
ATOM 2336 O O . GLU A 1 296 ? 21.172 -3.016 20.062 1 65.06 296 GLU A O 1
ATOM 2341 N N . PRO A 1 297 ? 20.125 -4.492 18.859 1 50.16 297 PRO A N 1
ATOM 2342 C CA . PRO A 1 297 ? 21 -5.492 19.469 1 50.16 297 PRO A CA 1
ATOM 2343 C C . PRO A 1 297 ? 22.484 -5.223 19.219 1 50.16 297 PRO A C 1
ATOM 2345 O O . PRO A 1 297 ? 22.844 -4.711 18.156 1 50.16 297 PRO A O 1
ATOM 2348 N N . ALA A 1 298 ? 23.391 -5.109 20.281 1 41.03 298 ALA A N 1
ATOM 2349 C CA . ALA A 1 298 ? 24.844 -4.969 20.188 1 41.03 298 ALA A CA 1
ATOM 2350 C C . ALA A 1 298 ? 25.422 -6.012 19.234 1 41.03 298 ALA A C 1
ATOM 2352 O O . ALA A 1 298 ? 24.906 -7.125 19.125 1 41.03 298 ALA A O 1
ATOM 2353 N N . MET B 1 1 ? -10.367 -15.227 15.609 1 75.44 1 MET B N 1
ATOM 2354 C CA . MET B 1 1 ? -9.305 -16.219 15.57 1 75.44 1 MET B CA 1
ATOM 2355 C C . MET B 1 1 ? -8.148 -15.75 14.695 1 75.44 1 MET B C 1
ATOM 2357 O O . MET B 1 1 ? -8.367 -15.117 13.664 1 75.44 1 MET B O 1
ATOM 2361 N N . SER B 1 2 ? -6.887 -15.812 15.297 1 87 2 SER B N 1
ATOM 2362 C CA . SER B 1 2 ? -5.707 -15.516 14.492 1 87 2 SER B CA 1
ATOM 2363 C C . SER B 1 2 ? -4.703 -16.656 14.531 1 87 2 SER B C 1
ATOM 2365 O O . SER B 1 2 ? -4.84 -17.578 15.344 1 87 2 SER B O 1
ATOM 2367 N N . VAL B 1 3 ? -3.875 -16.75 13.562 1 90.12 3 VAL B N 1
ATOM 2368 C CA . VAL B 1 3 ? -2.895 -17.828 13.438 1 90.12 3 VAL B CA 1
ATOM 2369 C C . VAL B 1 3 ? -1.486 -17.234 13.414 1 90.12 3 VAL B C 1
ATOM 2371 O O . VAL B 1 3 ? -1.214 -16.297 12.664 1 90.12 3 VAL B O 1
ATOM 2374 N N . ILE B 1 4 ? -0.649 -17.781 14.266 1 93.12 4 ILE B N 1
ATOM 2375 C CA . ILE B 1 4 ? 0.77 -17.453 14.195 1 93.12 4 ILE B CA 1
ATOM 2376 C C . ILE B 1 4 ? 1.484 -18.438 13.266 1 93.12 4 ILE B C 1
ATOM 2378 O O . ILE B 1 4 ? 1.291 -19.641 13.359 1 93.12 4 ILE B O 1
ATOM 2382 N N . TYR B 1 5 ? 2.26 -17.922 12.328 1 91.19 5 TYR B N 1
ATOM 2383 C CA . TYR B 1 5 ? 2.947 -18.781 11.367 1 91.19 5 TYR B CA 1
ATOM 2384 C C . TYR B 1 5 ? 4.43 -18.438 11.297 1 91.19 5 TYR B C 1
ATOM 2386 O O . TYR B 1 5 ? 4.828 -17.312 11.578 1 91.19 5 TYR B O 1
ATOM 2394 N N . ASP B 1 6 ? 5.238 -19.469 10.984 1 93.69 6 ASP B N 1
ATOM 2395 C CA . ASP B 1 6 ? 6.648 -19.312 10.641 1 93.69 6 ASP B CA 1
ATOM 2396 C C . ASP B 1 6 ? 6.879 -19.594 9.156 1 93.69 6 ASP B C 1
ATOM 2398 O O . ASP B 1 6 ? 6.398 -20.594 8.609 1 93.69 6 ASP B O 1
ATOM 2402 N N . LEU B 1 7 ? 7.57 -18.656 8.547 1 93.44 7 LEU B N 1
ATOM 2403 C CA . LEU B 1 7 ? 7.891 -18.766 7.129 1 93.44 7 LEU B CA 1
ATOM 2404 C C . LEU B 1 7 ? 9.398 -18.75 6.906 1 93.44 7 LEU B C 1
ATOM 2406 O O . LEU B 1 7 ? 10.102 -17.922 7.5 1 93.44 7 LEU B O 1
ATOM 2410 N N . GLU B 1 8 ? 9.906 -19.703 6.207 1 95.25 8 GLU B N 1
ATOM 2411 C CA . GLU B 1 8 ? 11.273 -19.688 5.695 1 95.25 8 GLU B CA 1
ATOM 2412 C C . GLU B 1 8 ? 11.289 -19.812 4.172 1 95.25 8 GLU B C 1
ATOM 2414 O O . GLU B 1 8 ? 10.695 -20.719 3.607 1 95.25 8 GLU B O 1
ATOM 2419 N N . HIS B 1 9 ? 11.859 -18.859 3.514 1 95.25 9 HIS B N 1
ATOM 2420 C CA . HIS B 1 9 ? 12.031 -18.812 2.066 1 95.25 9 HIS B CA 1
ATOM 2421 C C . HIS B 1 9 ? 13.508 -18.766 1.692 1 95.25 9 HIS B C 1
ATOM 2423 O O . HIS B 1 9 ? 14.188 -17.781 1.99 1 95.25 9 HIS B O 1
ATOM 2429 N N . GLN B 1 10 ? 13.992 -19.812 1.056 1 95.62 10 GLN B N 1
ATOM 2430 C CA . GLN B 1 10 ? 15.391 -19.859 0.657 1 95.62 10 GLN B CA 1
ATOM 2431 C C . GLN B 1 10 ? 15.531 -19.938 -0.861 1 95.62 10 GLN B C 1
ATOM 2433 O O . GLN B 1 10 ? 14.914 -20.797 -1.501 1 95.62 10 GLN B O 1
ATOM 2438 N N . THR B 1 11 ? 16.203 -19.047 -1.44 1 94.94 11 THR B N 1
ATOM 2439 C CA . THR B 1 11 ? 16.578 -19.078 -2.852 1 94.94 11 THR B CA 1
ATOM 2440 C C . THR B 1 11 ? 18.078 -19.297 -3.01 1 94.94 11 THR B C 1
ATOM 2442 O O . THR B 1 11 ? 18.891 -18.609 -2.373 1 94.94 11 THR B O 1
ATOM 2445 N N . THR B 1 12 ? 18.469 -20.266 -3.811 1 95.62 12 THR B N 1
ATOM 2446 C CA . THR B 1 12 ? 19.859 -20.562 -4.074 1 95.62 12 THR B CA 1
ATOM 2447 C C . THR B 1 12 ? 20.172 -20.484 -5.566 1 95.62 12 THR B C 1
ATOM 2449 O O . THR B 1 12 ? 19.547 -21.172 -6.371 1 95.62 12 THR B O 1
ATOM 2452 N N . TYR B 1 13 ? 21.078 -19.594 -5.918 1 95.5 13 TYR B N 1
ATOM 2453 C CA . TYR B 1 13 ? 21.641 -19.547 -7.258 1 95.5 13 TYR B CA 1
ATOM 2454 C C . TYR B 1 13 ? 23 -20.25 -7.309 1 95.5 13 TYR B C 1
ATOM 2456 O O . TYR B 1 13 ? 23.812 -20.109 -6.383 1 95.5 13 TYR B O 1
ATOM 2464 N N . ARG B 1 14 ? 23.188 -20.953 -8.359 1 97.31 14 ARG B N 1
ATOM 2465 C CA . ARG B 1 14 ? 24.453 -21.672 -8.516 1 97.31 14 ARG B CA 1
ATOM 2466 C C . ARG B 1 14 ? 25.156 -21.266 -9.82 1 97.31 14 ARG B C 1
ATOM 2468 O O . ARG B 1 14 ? 24.484 -21.031 -10.828 1 97.31 14 ARG B O 1
ATOM 2475 N N . TYR B 1 15 ? 26.438 -21.25 -9.734 1 97.69 15 TYR B N 1
ATOM 2476 C CA . TYR B 1 15 ? 27.281 -20.859 -10.867 1 97.69 15 TYR B CA 1
ATOM 2477 C C . TYR B 1 15 ? 28.469 -21.812 -11.008 1 97.69 15 TYR B C 1
ATOM 2479 O O . TYR B 1 15 ? 28.922 -22.391 -10.031 1 97.69 15 TYR B O 1
ATOM 2487 N N . ARG B 1 16 ? 28.938 -21.906 -12.211 1 97.75 16 ARG B N 1
ATOM 2488 C CA . ARG B 1 16 ? 30.047 -22.797 -12.516 1 97.75 16 ARG B CA 1
ATOM 2489 C C . ARG B 1 16 ? 31.328 -22.328 -11.836 1 97.75 16 ARG B C 1
ATOM 2491 O O . ARG B 1 16 ? 32.156 -23.141 -11.461 1 97.75 16 ARG B O 1
ATOM 2498 N N . ARG B 1 17 ? 31.516 -21.062 -11.688 1 97.44 17 ARG B N 1
ATOM 2499 C CA . ARG B 1 17 ? 32.625 -20.406 -11.016 1 97.44 17 ARG B CA 1
ATOM 2500 C C . ARG B 1 17 ? 32.188 -19.125 -10.305 1 97.44 17 ARG B C 1
ATOM 2502 O O . ARG B 1 17 ? 31.047 -18.688 -10.469 1 97.44 17 ARG B O 1
ATOM 2509 N N . ALA B 1 18 ? 33.125 -18.656 -9.523 1 97.81 18 ALA B N 1
ATOM 2510 C CA . ALA B 1 18 ? 32.781 -17.438 -8.773 1 97.81 18 ALA B CA 1
ATOM 2511 C C . ALA B 1 18 ? 32.438 -16.297 -9.719 1 97.81 18 ALA B C 1
ATOM 2513 O O . ALA B 1 18 ? 33.188 -16.016 -10.672 1 97.81 18 ALA B O 1
ATOM 2514 N N . VAL B 1 19 ? 31.328 -15.672 -9.453 1 98.31 19 VAL B N 1
ATOM 2515 C CA . VAL B 1 19 ? 30.875 -14.492 -10.172 1 98.31 19 VAL B CA 1
ATOM 2516 C C . VAL B 1 19 ? 30.672 -13.336 -9.195 1 98.31 19 VAL B C 1
ATOM 2518 O O . VAL B 1 19 ? 30.672 -13.539 -7.98 1 98.31 19 VAL B O 1
ATOM 2521 N N . THR B 1 20 ? 30.641 -12.156 -9.734 1 98.06 20 THR B N 1
ATOM 2522 C CA . THR B 1 20 ? 30.281 -11.008 -8.914 1 98.06 20 THR B CA 1
ATOM 2523 C C . THR B 1 20 ? 28.797 -10.68 -9.047 1 98.06 20 THR B C 1
ATOM 2525 O O . THR B 1 20 ? 28.156 -11.086 -10.016 1 98.06 20 THR B O 1
ATOM 2528 N N . PHE B 1 21 ? 28.297 -10.047 -8.031 1 97.88 21 PHE B N 1
ATOM 2529 C CA . PHE B 1 21 ? 26.859 -9.812 -7.965 1 97.88 21 PHE B CA 1
ATOM 2530 C C . PHE B 1 21 ? 26.547 -8.32 -7.977 1 97.88 21 PHE B C 1
ATOM 2532 O O . PHE B 1 21 ? 27.25 -7.531 -7.344 1 97.88 21 PHE B O 1
ATOM 2539 N N . GLY B 1 22 ? 25.531 -7.949 -8.789 1 96.31 22 GLY B N 1
ATOM 2540 C CA . GLY B 1 22 ? 24.906 -6.648 -8.617 1 96.31 22 GLY B CA 1
ATOM 2541 C C . GLY B 1 22 ? 23.891 -6.613 -7.5 1 96.31 22 GLY B C 1
ATOM 2542 O O . GLY B 1 22 ? 23.703 -7.602 -6.785 1 96.31 22 GLY B O 1
ATOM 2543 N N . GLN B 1 23 ? 23.266 -5.477 -7.352 1 95.56 23 GLN B N 1
ATOM 2544 C CA . GLN B 1 23 ? 22.25 -5.34 -6.324 1 95.56 23 GLN B CA 1
ATOM 2545 C C . GLN B 1 23 ? 21.078 -6.301 -6.57 1 95.56 23 GLN B C 1
ATOM 2547 O O . GLN B 1 23 ? 20.625 -6.453 -7.707 1 95.56 23 GLN B O 1
ATOM 2552 N N . HIS B 1 24 ? 20.719 -7.043 -5.594 1 97.5 24 HIS B N 1
ATOM 2553 C CA . HIS B 1 24 ? 19.531 -7.883 -5.633 1 97.5 24 HIS B CA 1
ATOM 2554 C C . HIS B 1 24 ? 18.375 -7.25 -4.859 1 97.5 24 HIS B C 1
ATOM 2556 O O . HIS B 1 24 ? 18.609 -6.457 -3.943 1 97.5 24 HIS B O 1
ATOM 2562 N N . GLN B 1 25 ? 17.219 -7.504 -5.328 1 97.25 25 GLN B N 1
ATOM 2563 C CA . GLN B 1 25 ? 16 -7.047 -4.672 1 97.25 25 GLN B CA 1
ATOM 2564 C C . GLN B 1 25 ? 15.141 -8.227 -4.223 1 97.25 25 GLN B C 1
ATOM 2566 O O . GLN B 1 25 ? 14.922 -9.172 -4.992 1 97.25 25 GLN B O 1
ATOM 2571 N N . GLY B 1 26 ? 14.75 -8.211 -2.977 1 96.56 26 GLY B N 1
ATOM 2572 C CA . GLY B 1 26 ? 13.875 -9.227 -2.422 1 96.56 26 GLY B CA 1
ATOM 2573 C C . GLY B 1 26 ? 12.539 -8.68 -1.962 1 96.56 26 GLY B C 1
ATOM 2574 O O . GLY B 1 26 ? 12.484 -7.648 -1.291 1 96.56 26 GLY B O 1
ATOM 2575 N N . ILE B 1 27 ? 11.469 -9.328 -2.344 1 95.75 27 ILE B N 1
ATOM 2576 C CA . ILE B 1 27 ? 10.117 -9.023 -1.887 1 95.75 27 ILE B CA 1
ATOM 2577 C C . ILE B 1 27 ? 9.555 -10.211 -1.114 1 95.75 27 ILE B C 1
ATOM 2579 O O . ILE B 1 27 ? 9.102 -11.195 -1.714 1 95.75 27 ILE B O 1
ATOM 2583 N N . PHE B 1 28 ? 9.617 -10.102 0.281 1 92.5 28 PHE B N 1
ATOM 2584 C CA . PHE B 1 28 ? 9.219 -11.258 1.077 1 92.5 28 PHE B CA 1
ATOM 2585 C C . PHE B 1 28 ? 8.461 -10.812 2.326 1 92.5 28 PHE B C 1
ATOM 2587 O O . PHE B 1 28 ? 7.828 -11.633 2.994 1 92.5 28 PHE B O 1
ATOM 2594 N N . LEU B 1 29 ? 8.531 -9.555 2.646 1 92.81 29 LEU B N 1
ATOM 2595 C CA . LEU B 1 29 ? 7.949 -9.039 3.885 1 92.81 29 LEU B CA 1
ATOM 2596 C C . LEU B 1 29 ? 6.512 -8.586 3.664 1 92.81 29 LEU B C 1
ATOM 2598 O O . LEU B 1 29 ? 6.258 -7.672 2.879 1 92.81 29 LEU B O 1
ATOM 2602 N N . PRO B 1 30 ? 5.586 -9.227 4.324 1 89.06 30 PRO B N 1
ATOM 2603 C CA . PRO B 1 30 ? 4.195 -8.797 4.18 1 89.06 30 PRO B CA 1
ATOM 2604 C C . PRO B 1 30 ? 3.982 -7.344 4.605 1 89.06 30 PRO B C 1
ATOM 2606 O O . PRO B 1 30 ? 4.656 -6.863 5.52 1 89.06 30 PRO B O 1
ATOM 2609 N N . SER B 1 31 ? 3.17 -6.562 3.771 1 77.38 31 SER B N 1
ATOM 2610 C CA . SER B 1 31 ? 2.709 -5.258 4.234 1 77.38 31 SER B CA 1
ATOM 2611 C C . SER B 1 31 ? 1.543 -5.398 5.207 1 77.38 31 SER B C 1
ATOM 2613 O O . SER B 1 31 ? 0.598 -6.145 4.949 1 77.38 31 SER B O 1
ATOM 2615 N N . VAL B 1 32 ? 1.787 -5.328 6.41 1 64.25 32 VAL B N 1
ATOM 2616 C CA . VAL B 1 32 ? 0.801 -5.566 7.461 1 64.25 32 VAL B CA 1
ATOM 2617 C C . VAL B 1 32 ? -0.441 -4.715 7.203 1 64.25 32 VAL B C 1
ATOM 2619 O O . VAL B 1 32 ? -0.333 -3.549 6.812 1 64.25 32 VAL B O 1
ATOM 2622 N N . SER B 1 33 ? -1.439 -5.434 7.125 1 70.56 33 SER B N 1
ATOM 2623 C CA . SER B 1 33 ? -2.775 -4.863 6.984 1 70.56 33 SER B CA 1
ATOM 2624 C C . SER B 1 33 ? -3.648 -5.199 8.188 1 70.56 33 SER B C 1
ATOM 2626 O O . SER B 1 33 ? -3.164 -5.75 9.18 1 70.56 33 SER B O 1
ATOM 2628 N N . ALA B 1 34 ? -4.777 -4.707 8.141 1 76.38 34 ALA B N 1
ATOM 2629 C CA . ALA B 1 34 ? -5.801 -5.082 9.109 1 76.38 34 ALA B CA 1
ATOM 2630 C C . ALA B 1 34 ? -5.941 -6.598 9.203 1 76.38 34 ALA B C 1
ATOM 2632 O O . ALA B 1 34 ? -6.578 -7.113 10.125 1 76.38 34 ALA B O 1
ATOM 2633 N N . TYR B 1 35 ? -5.035 -7.324 8.352 1 82.25 35 TYR B N 1
ATOM 2634 C CA . TYR B 1 35 ? -5.234 -8.766 8.266 1 82.25 35 TYR B CA 1
ATOM 2635 C C . TYR B 1 35 ? -4.07 -9.516 8.906 1 82.25 35 TYR B C 1
ATOM 2637 O O . TYR B 1 35 ? -4.059 -10.75 8.93 1 82.25 35 TYR B O 1
ATOM 2645 N N . GLY B 1 36 ? -3.152 -8.727 9.398 1 86.75 36 GLY B N 1
ATOM 2646 C CA . GLY B 1 36 ? -2.051 -9.438 10.031 1 86.75 36 GLY B CA 1
ATOM 2647 C C . GLY B 1 36 ? -0.947 -8.508 10.508 1 86.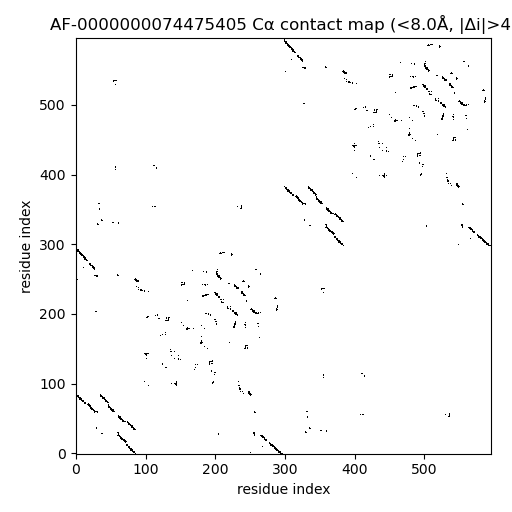75 36 GLY B C 1
ATOM 2648 O O . GLY B 1 36 ? -1.069 -7.285 10.406 1 86.75 36 GLY B O 1
ATOM 2649 N N . ARG B 1 37 ? 0.084 -9.117 11.117 1 88.5 37 ARG B N 1
ATOM 2650 C CA . ARG B 1 37 ? 1.266 -8.375 11.539 1 88.5 37 ARG B CA 1
ATOM 2651 C C . ARG B 1 37 ? 2.512 -9.258 11.492 1 88.5 37 ARG B C 1
ATOM 2653 O O . ARG B 1 37 ? 2.418 -10.477 11.617 1 88.5 37 ARG B O 1
ATOM 2660 N N . VAL B 1 38 ? 3.615 -8.57 11.25 1 91 38 VAL B N 1
ATOM 2661 C CA . VAL B 1 38 ? 4.914 -9.234 11.305 1 91 38 VAL B CA 1
ATOM 2662 C C . VAL B 1 38 ? 5.484 -9.125 12.719 1 91 38 VAL B C 1
ATOM 2664 O O . VAL B 1 38 ? 5.641 -8.031 13.258 1 91 38 VAL B O 1
ATOM 2667 N N . LEU B 1 39 ? 5.742 -10.258 13.305 1 90.44 39 LEU B N 1
ATOM 2668 C CA . LEU B 1 39 ? 6.266 -10.281 14.672 1 90.44 39 LEU B CA 1
ATOM 2669 C C . LEU B 1 39 ? 7.789 -10.188 14.672 1 90.44 39 LEU B C 1
ATOM 2671 O O . LEU B 1 39 ? 8.383 -9.648 15.609 1 90.44 39 LEU B O 1
ATOM 2675 N N . GLY B 1 40 ? 8.391 -10.695 13.688 1 90.56 40 GLY B N 1
ATOM 2676 C CA . GLY B 1 40 ? 9.828 -10.641 13.492 1 90.56 40 GLY B CA 1
ATOM 2677 C C . GLY B 1 40 ? 10.273 -11.211 12.156 1 90.56 40 GLY B C 1
ATOM 2678 O O . GLY B 1 40 ? 9.57 -12.023 11.562 1 90.56 40 GLY B O 1
ATOM 2679 N N . TYR B 1 41 ? 11.43 -10.734 11.734 1 92.62 41 TYR B N 1
ATOM 2680 C CA . TYR B 1 41 ? 11.969 -11.281 10.492 1 92.62 41 TYR B CA 1
ATOM 2681 C C . TYR B 1 41 ? 13.492 -11.172 10.461 1 92.62 41 TYR B C 1
ATOM 2683 O O . TYR B 1 41 ? 14.078 -10.391 11.211 1 92.62 41 TYR B O 1
ATOM 2691 N N . THR B 1 42 ? 14.109 -11.992 9.617 1 95.06 42 THR B N 1
ATOM 2692 C CA . THR B 1 42 ? 15.547 -11.945 9.375 1 95.06 42 THR B CA 1
ATOM 2693 C C . THR B 1 42 ? 15.859 -12.227 7.91 1 95.06 42 THR B C 1
ATOM 2695 O O . THR B 1 42 ? 15.07 -12.875 7.215 1 95.06 42 THR B O 1
ATOM 2698 N N . ILE B 1 43 ? 16.891 -11.648 7.457 1 96.75 43 ILE B N 1
ATOM 2699 C CA . ILE B 1 43 ? 17.484 -11.969 6.164 1 96.75 43 ILE B CA 1
ATOM 2700 C C . ILE B 1 43 ? 18.906 -12.508 6.367 1 96.75 43 ILE B C 1
ATOM 2702 O O . ILE B 1 43 ? 19.734 -11.859 7.008 1 96.75 43 ILE B O 1
ATOM 2706 N N . ALA B 1 44 ? 19.141 -13.719 5.879 1 98 44 ALA B N 1
ATOM 2707 C CA . ALA B 1 44 ? 20.469 -14.32 5.945 1 98 44 ALA B CA 1
ATOM 2708 C C . ALA B 1 44 ? 20.984 -14.648 4.547 1 98 44 ALA B C 1
ATOM 2710 O O . ALA B 1 44 ? 20.234 -15.094 3.682 1 98 44 ALA B O 1
ATOM 2711 N N . THR B 1 45 ? 22.266 -14.422 4.34 1 98.19 45 THR B N 1
ATOM 2712 C CA . THR B 1 45 ? 22.922 -14.742 3.08 1 98.19 45 THR B CA 1
ATOM 2713 C C . THR B 1 45 ? 24.234 -15.5 3.332 1 98.19 45 THR B C 1
ATOM 2715 O O . THR B 1 45 ? 24.797 -15.422 4.426 1 98.19 45 THR B O 1
ATOM 2718 N N . ASN B 1 46 ? 24.672 -16.344 2.381 1 98.12 46 ASN B N 1
ATOM 2719 C CA . ASN B 1 46 ? 25.922 -17.062 2.523 1 98.12 46 ASN B CA 1
ATOM 2720 C C . ASN B 1 46 ? 27.125 -16.156 2.244 1 98.12 46 ASN B C 1
ATOM 2722 O O . ASN B 1 46 ? 28.266 -16.516 2.537 1 98.12 46 ASN B O 1
ATOM 2726 N N . LEU B 1 47 ? 26.906 -14.984 1.642 1 98 47 LEU B N 1
ATOM 2727 C CA . LEU B 1 47 ? 27.938 -13.992 1.359 1 98 47 LEU B CA 1
ATOM 2728 C C . LEU B 1 47 ? 27.703 -12.711 2.15 1 98 47 LEU B C 1
ATOM 2730 O O . LEU B 1 47 ? 26.547 -12.383 2.467 1 98 47 LEU B O 1
ATOM 2734 N N . PRO B 1 48 ? 28.844 -11.992 2.539 1 97.75 48 PRO B N 1
ATOM 2735 C CA . PRO B 1 48 ? 28.641 -10.695 3.186 1 97.75 48 PRO B CA 1
ATOM 2736 C C . PRO B 1 48 ? 27.734 -9.766 2.371 1 97.75 48 PRO B C 1
ATOM 2738 O O . PRO B 1 48 ? 27.922 -9.633 1.16 1 97.75 48 PRO B O 1
ATOM 2741 N N . CYS B 1 49 ? 26.734 -9.195 3.072 1 96.94 49 CYS B N 1
ATOM 2742 C CA . CYS B 1 49 ? 25.688 -8.445 2.379 1 96.94 49 CYS B CA 1
ATOM 2743 C C . CYS B 1 49 ? 25.188 -7.281 3.23 1 96.94 49 CYS B C 1
ATOM 2745 O O . CYS B 1 49 ? 25 -7.43 4.438 1 96.94 49 CYS B O 1
ATOM 2747 N N . GLN B 1 50 ? 25.109 -6.113 2.611 1 95.81 50 GLN B N 1
ATOM 2748 C CA . GLN B 1 50 ? 24.391 -5.004 3.229 1 95.81 50 GLN B CA 1
ATOM 2749 C C . GLN B 1 50 ? 22.938 -4.984 2.791 1 95.81 50 GLN B C 1
ATOM 2751 O O . GLN B 1 50 ? 22.641 -5.066 1.599 1 95.81 50 GLN B O 1
ATOM 2756 N N . VAL B 1 51 ? 22.047 -4.895 3.789 1 94.69 51 VAL B N 1
ATOM 2757 C CA . VAL B 1 51 ? 20.609 -4.895 3.498 1 94.69 51 VAL B CA 1
ATOM 2758 C C . VAL B 1 51 ? 20.031 -3.514 3.781 1 94.69 51 VAL B C 1
ATOM 2760 O O . VAL B 1 51 ? 20.297 -2.924 4.832 1 94.69 51 VAL B O 1
ATOM 2763 N N . ARG B 1 52 ? 19.312 -2.943 2.846 1 93.75 52 ARG B N 1
ATOM 2764 C CA . ARG B 1 52 ? 18.516 -1.731 3.018 1 93.75 52 ARG B CA 1
ATOM 2765 C C . ARG B 1 52 ? 17.078 -1.956 2.574 1 93.75 52 ARG B C 1
ATOM 2767 O O . ARG B 1 52 ? 16.812 -2.76 1.677 1 93.75 52 ARG B O 1
ATOM 2774 N N . TRP B 1 53 ? 16.172 -1.283 3.213 1 93.38 53 TRP B N 1
ATOM 2775 C CA . TRP B 1 53 ? 14.766 -1.416 2.873 1 93.38 53 TRP B CA 1
ATOM 2776 C C . TRP B 1 53 ? 14.258 -0.167 2.16 1 93.38 53 TRP B C 1
ATOM 2778 O O . TRP B 1 53 ? 14.555 0.956 2.572 1 93.38 53 TRP B O 1
ATOM 2788 N N . LYS B 1 54 ? 13.539 -0.38 1.105 1 93.56 54 LYS B N 1
ATOM 2789 C CA . LYS B 1 54 ? 12.828 0.729 0.47 1 93.56 54 LYS B CA 1
ATOM 2790 C C . LYS B 1 54 ? 11.383 0.35 0.151 1 93.56 54 LYS B C 1
ATOM 2792 O O . LYS B 1 54 ? 11.031 -0.83 0.177 1 93.56 54 LYS B O 1
ATOM 2797 N N . MET B 1 55 ? 10.562 1.36 -0.008 1 94.56 55 MET B N 1
ATOM 2798 C CA . MET B 1 55 ? 9.211 1.179 -0.538 1 94.56 55 MET B CA 1
ATOM 2799 C C . MET B 1 55 ? 9.164 1.499 -2.027 1 94.56 55 MET B C 1
ATOM 2801 O O . MET B 1 55 ? 9.57 2.584 -2.447 1 94.56 55 MET B O 1
ATOM 2805 N N . ASP B 1 56 ? 8.734 0.516 -2.803 1 96.19 56 ASP B N 1
ATOM 2806 C CA . ASP B 1 56 ? 8.742 0.725 -4.25 1 96.19 56 ASP B CA 1
ATOM 2807 C C . ASP B 1 56 ? 7.523 1.525 -4.695 1 96.19 56 ASP B C 1
ATOM 2809 O O . ASP B 1 56 ? 6.812 2.098 -3.865 1 96.19 56 ASP B O 1
ATOM 2813 N N . THR B 1 57 ? 7.289 1.655 -6.008 1 97.31 57 THR B N 1
ATOM 2814 C CA . THR B 1 57 ? 6.27 2.533 -6.578 1 97.31 57 THR B CA 1
ATOM 2815 C C . THR B 1 57 ? 4.883 2.16 -6.062 1 97.31 57 THR B C 1
ATOM 2817 O O . THR B 1 57 ? 4.027 3.029 -5.883 1 97.31 57 THR B O 1
ATOM 2820 N N . LEU B 1 58 ? 4.648 0.836 -5.777 1 96.12 58 LEU B N 1
ATOM 2821 C CA . LEU B 1 58 ? 3.334 0.38 -5.332 1 96.12 58 LEU B CA 1
ATOM 2822 C C . LEU B 1 58 ? 3.332 0.112 -3.832 1 96.12 58 LEU B C 1
ATOM 2824 O O . LEU B 1 58 ? 2.465 -0.602 -3.326 1 96.12 58 LEU B O 1
ATOM 2828 N N . SER B 1 59 ? 4.348 0.625 -3.123 1 94.44 59 SER B N 1
ATOM 2829 C CA . SER B 1 59 ? 4.48 0.634 -1.671 1 94.44 59 SER B CA 1
ATOM 2830 C C . SER B 1 59 ? 4.793 -0.76 -1.137 1 94.44 59 SER B C 1
ATOM 2832 O O . SER B 1 59 ? 4.48 -1.074 0.013 1 94.44 59 SER B O 1
ATOM 2834 N N . ASN B 1 60 ? 5.32 -1.638 -1.99 1 95.5 60 ASN B N 1
ATOM 2835 C CA . ASN B 1 60 ? 5.848 -2.9 -1.483 1 95.5 60 ASN B CA 1
ATOM 2836 C C . ASN B 1 60 ? 7.129 -2.689 -0.68 1 95.5 60 ASN B C 1
ATOM 2838 O O . ASN B 1 60 ? 7.906 -1.778 -0.972 1 95.5 60 ASN B O 1
ATOM 2842 N N . ASN B 1 61 ? 7.297 -3.512 0.333 1 94.88 61 ASN B N 1
ATOM 2843 C CA . ASN B 1 61 ? 8.586 -3.568 1.013 1 94.88 61 ASN B CA 1
ATOM 2844 C C . ASN B 1 61 ? 9.625 -4.312 0.18 1 94.88 61 ASN B C 1
ATOM 2846 O O . ASN B 1 61 ? 9.445 -5.488 -0.138 1 94.88 61 ASN B O 1
ATOM 2850 N N . VAL B 1 62 ? 10.695 -3.607 -0.15 1 95.81 62 VAL B N 1
ATOM 2851 C CA . VAL B 1 62 ? 11.734 -4.219 -0.976 1 95.81 62 VAL B CA 1
ATOM 2852 C C . VAL B 1 62 ? 13.062 -4.207 -0.226 1 95.81 62 VAL B C 1
ATOM 2854 O O . VAL B 1 62 ? 13.555 -3.145 0.164 1 95.81 62 VAL B O 1
ATOM 2857 N N . ALA B 1 63 ? 13.609 -5.352 -0.019 1 96.12 63 ALA B N 1
ATOM 2858 C CA . ALA B 1 63 ? 14.961 -5.461 0.519 1 96.12 63 ALA B CA 1
ATOM 2859 C C . ALA B 1 63 ? 16 -5.305 -0.584 1 96.12 63 ALA B C 1
ATOM 2861 O O . ALA B 1 63 ? 15.992 -6.039 -1.572 1 96.12 63 ALA B O 1
ATOM 2862 N N . LEU B 1 64 ? 16.812 -4.34 -0.437 1 96.44 64 LEU B N 1
ATOM 2863 C CA . LEU B 1 64 ? 17.969 -4.18 -1.311 1 96.44 64 LEU B CA 1
ATOM 2864 C C . LEU B 1 64 ? 19.188 -4.895 -0.733 1 96.44 64 LEU B C 1
ATOM 2866 O O . LEU B 1 64 ? 19.594 -4.613 0.394 1 96.44 64 LEU B O 1
ATOM 2870 N N . LEU B 1 65 ? 19.734 -5.828 -1.497 1 97.44 65 LEU B N 1
ATOM 2871 C CA . LEU B 1 65 ? 20.875 -6.621 -1.057 1 97.44 65 LEU B CA 1
ATOM 2872 C C . LEU B 1 65 ? 22.109 -6.297 -1.884 1 97.44 65 LEU B C 1
ATOM 2874 O O . LEU B 1 65 ? 22.141 -6.547 -3.092 1 97.44 65 LEU B O 1
ATOM 2878 N N . ASP B 1 66 ? 23.094 -5.766 -1.232 1 96.94 66 ASP B N 1
ATOM 2879 C CA . ASP B 1 66 ? 24.359 -5.465 -1.877 1 96.94 66 ASP B CA 1
ATOM 2880 C C . ASP B 1 66 ? 25.469 -6.402 -1.382 1 96.94 66 ASP B C 1
ATOM 2882 O O . ASP B 1 66 ? 25.859 -6.336 -0.217 1 96.94 66 ASP B O 1
ATOM 2886 N N . PHE B 1 67 ? 25.922 -7.191 -2.303 1 97.75 67 PHE B N 1
ATOM 2887 C CA . PHE B 1 67 ? 26.938 -8.18 -1.958 1 97.75 67 PHE B CA 1
ATOM 2888 C C . PHE B 1 67 ? 28.344 -7.629 -2.225 1 97.75 67 PHE B C 1
ATOM 2890 O O . PHE B 1 67 ? 28.562 -6.953 -3.232 1 97.75 67 PHE B O 1
ATOM 2897 N N . SER B 1 68 ? 29.312 -7.957 -1.287 1 96.62 68 SER B N 1
ATOM 2898 C CA . SER B 1 68 ? 30.641 -7.352 -1.391 1 96.62 68 SER B CA 1
ATOM 2899 C C . SER B 1 68 ? 31.688 -8.367 -1.854 1 96.62 68 SER B C 1
ATOM 2901 O O . SER B 1 68 ? 32.844 -8.016 -2.102 1 96.62 68 SER B O 1
ATOM 2903 N N . GLU B 1 69 ? 31.359 -9.672 -1.94 1 97.94 69 GLU B N 1
ATOM 2904 C CA . GLU B 1 69 ? 32.281 -10.727 -2.336 1 97.94 69 GLU B CA 1
ATOM 2905 C C . GLU B 1 69 ? 31.719 -11.562 -3.475 1 97.94 69 GLU B C 1
ATOM 2907 O O . GLU B 1 69 ? 30.5 -11.727 -3.586 1 97.94 69 GLU B O 1
ATOM 2912 N N . PRO B 1 70 ? 32.594 -12.031 -4.309 1 97.94 70 PRO B N 1
ATOM 2913 C CA . PRO B 1 70 ? 32.125 -12.977 -5.328 1 97.94 70 PRO B CA 1
ATOM 2914 C C . PRO B 1 70 ? 31.766 -14.344 -4.746 1 97.94 70 PRO B C 1
ATOM 2916 O O . PRO B 1 70 ? 32.062 -14.617 -3.582 1 97.94 70 PRO B O 1
ATOM 2919 N N . GLY B 1 71 ? 31.078 -15.141 -5.508 1 98 71 GLY B N 1
ATOM 2920 C CA . GLY B 1 71 ? 30.734 -16.5 -5.113 1 98 71 GLY B CA 1
ATOM 2921 C C . GLY B 1 71 ? 30.25 -17.344 -6.27 1 98 71 GLY B C 1
ATOM 2922 O O . GLY B 1 71 ? 29.812 -16.828 -7.297 1 98 71 GLY B O 1
ATOM 2923 N N . ASP B 1 72 ? 30.391 -18.656 -6.066 1 98.25 72 ASP B N 1
ATOM 2924 C CA . ASP B 1 72 ? 29.828 -19.578 -7.051 1 98.25 72 ASP B CA 1
ATOM 2925 C C . ASP B 1 72 ? 28.453 -20.078 -6.621 1 98.25 72 ASP B C 1
ATOM 2927 O O . ASP B 1 72 ? 27.844 -20.906 -7.293 1 98.25 72 ASP B O 1
ATOM 2931 N N . GLU B 1 73 ? 28.078 -19.578 -5.48 1 98.25 73 GLU B N 1
ATOM 2932 C CA . GLU B 1 73 ? 26.75 -19.812 -4.938 1 98.25 73 GLU B CA 1
ATOM 2933 C C . GLU B 1 73 ? 26.219 -18.578 -4.211 1 98.25 73 GLU B C 1
ATOM 2935 O O . GLU B 1 73 ? 26.969 -17.922 -3.465 1 98.25 73 GLU B O 1
ATOM 2940 N N . LEU B 1 74 ? 25.016 -18.203 -4.512 1 98.12 74 LEU B N 1
ATOM 2941 C CA . LEU B 1 74 ? 24.328 -17.156 -3.762 1 98.12 74 LEU B CA 1
ATOM 2942 C C . LEU B 1 74 ? 23.062 -17.719 -3.098 1 98.12 74 LEU B C 1
ATOM 2944 O O . LEU B 1 74 ? 22.141 -18.156 -3.781 1 98.12 74 LEU B O 1
ATOM 2948 N N . ARG B 1 75 ? 23.078 -17.734 -1.821 1 98.31 75 ARG B N 1
ATOM 2949 C CA . ARG B 1 75 ? 21.938 -18.203 -1.05 1 98.31 75 ARG B CA 1
ATOM 2950 C C . ARG B 1 75 ? 21.344 -17.078 -0.206 1 98.31 75 ARG B C 1
ATOM 2952 O O . ARG B 1 75 ? 22.047 -16.453 0.572 1 98.31 75 ARG B O 1
ATOM 2959 N N . VAL B 1 76 ? 20.141 -16.781 -0.415 1 98 76 VAL B N 1
ATOM 2960 C CA . VAL B 1 76 ? 19.406 -15.812 0.38 1 98 76 VAL B CA 1
ATOM 2961 C C . VAL B 1 76 ? 18.25 -16.5 1.11 1 98 76 VAL B C 1
ATOM 2963 O O . VAL B 1 76 ? 17.438 -17.172 0.486 1 98 76 VAL B O 1
ATOM 2966 N N . THR B 1 77 ? 18.219 -16.391 2.426 1 97.88 77 THR B N 1
ATOM 2967 C CA . THR B 1 77 ? 17.172 -16.984 3.25 1 97.88 77 THR B CA 1
ATOM 2968 C C . THR B 1 77 ? 16.391 -15.914 4 1 97.88 77 THR B C 1
ATOM 2970 O O . THR B 1 77 ? 16.969 -15.148 4.777 1 97.88 77 THR B O 1
ATOM 2973 N N . PHE B 1 78 ? 15.125 -15.875 3.707 1 96 78 PHE B N 1
ATOM 2974 C CA . PHE B 1 78 ? 14.203 -15.023 4.449 1 96 78 PHE B CA 1
ATOM 2975 C C . PHE B 1 78 ? 13.438 -15.836 5.488 1 96 78 PHE B C 1
ATOM 2977 O O . PHE B 1 78 ? 12.875 -16.891 5.172 1 96 78 PHE B O 1
ATOM 2984 N N . ARG B 1 79 ? 13.453 -15.328 6.719 1 96.31 79 ARG B N 1
ATOM 2985 C CA . ARG B 1 79 ? 12.641 -15.93 7.777 1 96.31 79 ARG B CA 1
ATOM 2986 C C . ARG B 1 79 ? 11.711 -14.891 8.406 1 96.31 79 ARG B C 1
ATOM 2988 O O . ARG B 1 79 ? 12.094 -13.734 8.594 1 96.31 79 ARG B O 1
ATOM 2995 N N . LEU B 1 80 ? 10.562 -15.375 8.648 1 93.62 80 LEU B N 1
ATOM 2996 C CA . LEU B 1 80 ? 9.586 -14.453 9.234 1 93.62 80 LEU B CA 1
ATOM 2997 C C . LEU B 1 80 ? 8.609 -15.203 10.141 1 93.62 80 LEU B C 1
ATOM 2999 O O . LEU B 1 80 ? 8.203 -16.328 9.836 1 93.62 80 LEU B O 1
ATOM 3003 N N . ARG B 1 81 ? 8.352 -14.719 11.359 1 94.19 81 ARG B N 1
ATOM 3004 C CA . ARG B 1 81 ? 7.188 -15.078 12.156 1 94.19 81 ARG B CA 1
ATOM 3005 C C . ARG B 1 81 ? 6.09 -14.031 12.047 1 94.19 81 ARG B C 1
ATOM 3007 O O . ARG B 1 81 ? 6.344 -12.836 12.219 1 94.19 81 ARG B O 1
ATOM 3014 N N . GLY B 1 82 ? 4.914 -14.398 11.633 1 91.5 82 GLY B N 1
ATOM 3015 C CA . GLY B 1 82 ? 3.797 -13.484 11.469 1 91.5 82 GLY B CA 1
ATOM 3016 C C . GLY B 1 82 ? 2.518 -13.984 12.117 1 91.5 82 GLY B C 1
ATOM 3017 O O . GLY B 1 82 ? 2.438 -15.141 12.531 1 91.5 82 GLY B O 1
ATOM 3018 N N . GLU B 1 83 ? 1.629 -13.109 12.344 1 91.19 83 GLU B N 1
ATOM 3019 C CA . GLU B 1 83 ? 0.266 -13.422 12.766 1 91.19 83 GLU B CA 1
ATOM 3020 C C . GLU B 1 83 ? -0.747 -13.031 11.695 1 91.19 83 GLU B C 1
ATOM 3022 O O . GLU B 1 83 ? -0.708 -11.914 11.18 1 91.19 83 GLU B O 1
ATOM 3027 N N . HIS B 1 84 ? -1.537 -13.961 11.305 1 90.75 84 HIS B N 1
ATOM 3028 C CA . HIS B 1 84 ? -2.564 -13.75 10.289 1 90.75 84 HIS B CA 1
ATOM 3029 C C . HIS B 1 84 ? -3.955 -13.727 10.914 1 90.75 84 HIS B C 1
ATOM 3031 O O . HIS B 1 84 ? -4.344 -14.672 11.609 1 90.75 84 HIS B O 1
ATOM 3037 N N . PHE B 1 85 ? -4.73 -12.602 10.664 1 89.5 85 PHE B N 1
ATOM 3038 C CA . PHE B 1 85 ? -6.035 -12.422 11.281 1 89.5 85 PHE B CA 1
ATOM 3039 C C . PHE B 1 85 ? -7.145 -12.953 10.383 1 89.5 85 PHE B C 1
ATOM 3041 O O . PHE B 1 85 ? -8.305 -13.023 10.797 1 89.5 85 PHE B O 1
ATOM 3048 N N . GLY B 1 86 ? -6.797 -13.289 9.203 1 89.06 86 GLY B N 1
ATOM 3049 C CA . GLY B 1 86 ? -7.766 -13.82 8.258 1 89.06 86 GLY B CA 1
ATOM 3050 C C . GLY B 1 86 ? -8.281 -12.773 7.289 1 89.06 86 GLY B C 1
ATOM 3051 O O . GLY B 1 86 ? -8.445 -11.609 7.652 1 89.06 86 GLY B O 1
ATOM 3052 N N . ILE B 1 87 ? -8.516 -13.195 6.035 1 90.19 87 ILE B N 1
ATOM 3053 C CA . ILE B 1 87 ? -9.195 -12.406 5.016 1 90.19 87 ILE B CA 1
ATOM 3054 C C . ILE B 1 87 ? -10.703 -12.609 5.129 1 90.19 87 ILE B C 1
ATOM 3056 O O . ILE B 1 87 ? -11.188 -13.742 5.051 1 90.19 87 ILE B O 1
ATOM 3060 N N . PRO B 1 88 ? -11.406 -11.555 5.309 1 90.81 88 PRO B N 1
ATOM 3061 C CA . PRO B 1 88 ? -12.852 -11.711 5.43 1 90.81 88 PRO B CA 1
ATOM 3062 C C . PRO B 1 88 ? -13.508 -12.156 4.125 1 90.81 88 PRO B C 1
ATOM 3064 O O . PRO B 1 88 ? -13 -11.867 3.041 1 90.81 88 PRO B O 1
ATOM 3067 N N . ALA B 1 89 ? -14.656 -12.82 4.328 1 92.56 89 ALA B N 1
ATOM 3068 C CA . ALA B 1 89 ? -15.43 -13.258 3.168 1 92.56 89 ALA B CA 1
ATOM 3069 C C . ALA B 1 89 ? -16.156 -12.078 2.52 1 92.56 89 ALA B C 1
ATOM 3071 O O . ALA B 1 89 ? -16.516 -11.117 3.195 1 92.56 89 ALA B O 1
ATOM 3072 N N . ILE B 1 90 ? -16.297 -12.219 1.213 1 90.81 90 ILE B N 1
ATOM 3073 C CA . ILE B 1 90 ? -16.969 -11.164 0.454 1 90.81 90 ILE B CA 1
ATOM 3074 C C . ILE B 1 90 ? -18.391 -10.969 0.989 1 90.81 90 ILE B C 1
ATOM 3076 O O . ILE B 1 90 ? -18.906 -9.852 0.97 1 90.81 90 ILE B O 1
ATOM 3080 N N . GLY B 1 91 ? -19.016 -11.977 1.549 1 87.19 91 GLY B N 1
ATOM 3081 C CA . GLY B 1 91 ? -20.344 -11.883 2.109 1 87.19 91 GLY B CA 1
ATOM 3082 C C . GLY B 1 91 ? -20.438 -10.945 3.297 1 87.19 91 GLY B C 1
ATOM 3083 O O . GLY B 1 91 ? -21.531 -10.516 3.678 1 87.19 91 GLY B O 1
ATOM 3084 N N . ASP B 1 92 ? -19.312 -10.617 3.852 1 86.12 92 ASP B N 1
ATOM 3085 C CA . ASP B 1 92 ? -19.266 -9.719 5.004 1 86.12 92 ASP B CA 1
ATOM 3086 C C . ASP B 1 92 ? -19.359 -8.266 4.566 1 86.12 92 ASP B C 1
ATOM 3088 O O . ASP B 1 92 ? -19.516 -7.367 5.398 1 86.12 92 ASP B O 1
ATOM 3092 N N . PHE B 1 93 ? -19.234 -8.047 3.279 1 86.94 93 PHE B N 1
ATOM 3093 C CA . PHE B 1 93 ? -19.203 -6.68 2.779 1 86.94 93 PHE B CA 1
ATOM 3094 C C . PHE B 1 93 ? -20.344 -6.426 1.808 1 86.94 93 PHE B C 1
ATOM 3096 O O . PHE B 1 93 ? -20.578 -7.223 0.901 1 86.94 93 PHE B O 1
ATOM 3103 N N . PRO B 1 94 ? -21.078 -5.422 2.068 1 83.75 94 PRO B N 1
ATOM 3104 C CA . PRO B 1 94 ? -22.031 -5.031 1.031 1 83.75 94 PRO B CA 1
ATOM 3105 C C . PRO B 1 94 ? -21.375 -4.328 -0.149 1 83.75 94 PRO B C 1
ATOM 3107 O O . PRO B 1 94 ? -20.672 -3.334 0.04 1 83.75 94 PRO B O 1
ATOM 3110 N N . LEU B 1 95 ? -21.609 -4.898 -1.355 1 94.38 95 LEU B N 1
ATOM 3111 C CA . LEU B 1 95 ? -21.188 -4.168 -2.545 1 94.38 95 LEU B CA 1
ATOM 3112 C C . LEU B 1 95 ? -22.062 -2.947 -2.775 1 94.38 95 LEU B C 1
ATOM 3114 O O . LEU B 1 95 ? -23.266 -2.979 -2.48 1 94.38 95 LEU B O 1
ATOM 3118 N N . LEU B 1 96 ? -21.438 -1.898 -3.23 1 96 96 LEU B N 1
ATOM 3119 C CA . LEU B 1 96 ? -22.281 -0.814 -3.73 1 96 96 LEU B CA 1
ATOM 3120 C C . LEU B 1 96 ? -23.047 -1.252 -4.969 1 96 96 LEU B C 1
ATOM 3122 O O . LEU B 1 96 ? -22.609 -2.135 -5.703 1 96 96 LEU B O 1
ATOM 3126 N N . THR B 1 97 ? -24.156 -0.654 -5.203 1 96.69 97 THR B N 1
ATOM 3127 C CA . THR B 1 97 ? -25.031 -1.015 -6.312 1 96.69 97 THR B CA 1
ATOM 3128 C C . THR B 1 97 ? -24.266 -0.998 -7.633 1 96.69 97 THR B C 1
ATOM 3130 O O . THR B 1 97 ? -24.438 -1.892 -8.469 1 96.69 97 THR B O 1
ATOM 3133 N N . ARG B 1 98 ? -23.359 -0.104 -7.773 1 96.94 98 ARG B N 1
ATOM 3134 C CA . ARG B 1 98 ? -22.625 0.084 -9.016 1 96.94 98 ARG B CA 1
ATOM 3135 C C . ARG B 1 98 ? -21.578 -1.008 -9.203 1 96.94 98 ARG B C 1
ATOM 3137 O O . ARG B 1 98 ? -20.906 -1.057 -10.234 1 96.94 98 ARG B O 1
ATOM 3144 N N . ALA B 1 99 ? -21.438 -1.903 -8.219 1 97.44 99 ALA B N 1
ATOM 3145 C CA . ALA B 1 99 ? -20.453 -2.98 -8.289 1 97.44 99 ALA B CA 1
ATOM 3146 C C . ALA B 1 99 ? -21.141 -4.34 -8.391 1 97.44 99 ALA B C 1
ATOM 3148 O O . ALA B 1 99 ? -20.469 -5.363 -8.57 1 97.44 99 ALA B O 1
ATOM 3149 N N . GLU B 1 100 ? -22.406 -4.41 -8.305 1 97 100 GLU B N 1
ATOM 3150 C CA . GLU B 1 100 ? -23.156 -5.668 -8.242 1 97 100 GLU B CA 1
ATOM 3151 C C . GLU B 1 100 ? -23.125 -6.395 -9.578 1 97 100 GLU B C 1
ATOM 3153 O O . GLU B 1 100 ? -23.156 -7.625 -9.625 1 97 100 GLU B O 1
ATOM 3158 N N . GLU B 1 101 ? -23.016 -5.566 -10.602 1 97.19 101 GLU B N 1
ATOM 3159 C CA . GLU B 1 101 ? -23.016 -6.168 -11.93 1 97.19 101 GLU B CA 1
ATOM 3160 C C . GLU B 1 101 ? -21.812 -5.734 -12.742 1 97.19 101 GLU B C 1
ATOM 3162 O O . GLU B 1 101 ? -21.266 -4.648 -12.523 1 97.19 101 GLU B O 1
ATOM 3167 N N . VAL B 1 102 ? -21.391 -6.586 -13.656 1 97.06 102 VAL B N 1
ATOM 3168 C CA . VAL B 1 102 ? -20.375 -6.242 -14.656 1 97.06 102 VAL B CA 1
ATOM 3169 C C . VAL B 1 102 ? -21.047 -5.547 -15.844 1 97.06 102 VAL B C 1
ATOM 3171 O O . VAL B 1 102 ? -22.062 -6.004 -16.344 1 97.06 102 VAL B O 1
ATOM 3174 N N . PRO B 1 103 ? -20.578 -4.484 -16.375 1 96.06 103 PRO B N 1
ATOM 3175 C CA . PRO B 1 103 ? -19.328 -3.873 -15.93 1 96.06 103 PRO B CA 1
ATOM 3176 C C . PRO B 1 103 ? -19.484 -3.102 -14.625 1 96.06 103 PRO B C 1
ATOM 3178 O O . PRO B 1 103 ? -20.5 -2.418 -14.422 1 96.06 103 PRO B O 1
ATOM 3181 N N . VAL B 1 104 ? -18.547 -3.246 -13.734 1 97.5 104 VAL B N 1
ATOM 3182 C CA . VAL B 1 104 ? -18.469 -2.477 -12.5 1 97.5 104 VAL B CA 1
ATOM 3183 C C . VAL B 1 104 ? -18.219 -1.004 -12.82 1 97.5 104 VAL B C 1
ATOM 3185 O O . VAL B 1 104 ? -17.422 -0.675 -13.688 1 97.5 104 VAL B O 1
ATOM 3188 N N . GLN B 1 105 ? -18.922 -0.195 -12.109 1 97.62 105 GLN B N 1
ATOM 3189 C CA . GLN B 1 105 ? -18.766 1.238 -12.328 1 97.62 105 GLN B CA 1
ATOM 3190 C C . GLN B 1 105 ? -17.906 1.867 -11.234 1 97.62 105 GLN B C 1
ATOM 3192 O O . GLN B 1 105 ? -18.266 1.841 -10.055 1 97.62 105 GLN B O 1
ATOM 3197 N N . TYR B 1 106 ? -16.828 2.453 -11.648 1 98.12 106 TYR B N 1
ATOM 3198 C CA . TYR B 1 106 ? -15.945 3.189 -10.75 1 98.12 106 TYR B CA 1
ATOM 3199 C C . TYR B 1 106 ? -16.203 4.688 -10.844 1 98.12 106 TYR B C 1
ATOM 3201 O O . TYR B 1 106 ? -16.469 5.219 -11.93 1 98.12 106 TYR B O 1
ATOM 3209 N N . THR B 1 107 ? -16.156 5.414 -9.672 1 97.38 107 THR B N 1
ATOM 3210 C CA . THR B 1 107 ? -16.219 6.871 -9.703 1 97.38 107 THR B CA 1
ATOM 3211 C C . THR B 1 107 ? -14.977 7.449 -10.375 1 97.38 107 THR B C 1
ATOM 3213 O O . THR B 1 107 ? -13.953 6.773 -10.492 1 97.38 107 THR B O 1
ATOM 3216 N N . PRO B 1 108 ? -15.062 8.703 -10.844 1 95.94 108 PRO B N 1
ATOM 3217 C CA . PRO B 1 108 ? -13.867 9.32 -11.438 1 95.94 108 PRO B CA 1
ATOM 3218 C C . PRO B 1 108 ? -12.664 9.289 -10.5 1 95.94 108 PRO B C 1
ATOM 3220 O O . PRO B 1 108 ? -11.539 9.023 -10.945 1 95.94 108 PRO B O 1
ATOM 3223 N N . ASP B 1 109 ? -12.867 9.5 -9.25 1 95.31 109 ASP B N 1
ATOM 3224 C CA . ASP B 1 109 ? -11.781 9.469 -8.273 1 95.31 109 ASP B CA 1
ATOM 3225 C C . ASP B 1 109 ? -11.195 8.062 -8.141 1 95.31 109 ASP B C 1
ATOM 3227 O O . ASP B 1 109 ? -9.977 7.895 -8.125 1 95.31 109 ASP B O 1
ATOM 3231 N N . GLU B 1 110 ? -12.062 7.07 -8.078 1 96.94 110 GLU B N 1
ATOM 3232 C CA . GLU B 1 110 ? -11.609 5.684 -8.039 1 96.94 110 GLU B CA 1
ATOM 3233 C C . GLU B 1 110 ? -10.859 5.316 -9.32 1 96.94 110 GLU B C 1
ATOM 3235 O O . GLU B 1 110 ? -9.812 4.66 -9.258 1 96.94 110 GLU B O 1
ATOM 3240 N N . TRP B 1 111 ? -11.422 5.797 -10.406 1 97.19 111 TRP B N 1
ATOM 3241 C CA . TRP B 1 111 ? -10.836 5.473 -11.703 1 97.19 111 TRP B CA 1
ATOM 3242 C C . TRP B 1 111 ? -9.414 6.004 -11.805 1 97.19 111 TRP B C 1
ATOM 3244 O O . TRP B 1 111 ? -8.516 5.312 -12.297 1 97.19 111 TRP B O 1
ATOM 3254 N N . ILE B 1 112 ? -9.18 7.133 -11.328 1 96.25 112 ILE B N 1
ATOM 3255 C CA . ILE B 1 112 ? -7.852 7.73 -11.406 1 96.25 112 ILE B CA 1
ATOM 3256 C C . ILE B 1 112 ? -6.859 6.879 -10.617 1 96.25 112 ILE B C 1
ATOM 3258 O O . ILE B 1 112 ? -5.758 6.598 -11.094 1 96.25 112 ILE B O 1
ATOM 3262 N N . ASP B 1 113 ? -7.258 6.41 -9.461 1 97.19 113 ASP B N 1
ATOM 3263 C CA . ASP B 1 113 ? -6.395 5.574 -8.633 1 97.19 113 ASP B CA 1
ATOM 3264 C C . ASP B 1 113 ? -6.168 4.211 -9.273 1 97.19 113 ASP B C 1
ATOM 3266 O O . ASP B 1 113 ? -5.082 3.639 -9.156 1 97.19 113 ASP B O 1
ATOM 3270 N N . LEU B 1 114 ? -7.238 3.672 -9.969 1 98 114 LEU B N 1
ATOM 3271 C CA . LEU B 1 114 ? -7.285 2.25 -10.289 1 98 114 LEU B CA 1
ATOM 3272 C C . LEU B 1 114 ? -6.859 2.006 -11.734 1 98 114 LEU B C 1
ATOM 3274 O O . LEU B 1 114 ? -6.609 0.864 -12.125 1 98 114 LEU B O 1
ATOM 3278 N N . VAL B 1 115 ? -6.723 3.045 -12.516 1 95.81 115 VAL B N 1
ATOM 3279 C CA . VAL B 1 115 ? -6.598 2.904 -13.961 1 95.81 115 VAL B CA 1
ATOM 3280 C C . VAL B 1 115 ? -5.355 2.076 -14.297 1 95.81 115 VAL B C 1
ATOM 3282 O O . VAL B 1 115 ? -5.355 1.307 -15.258 1 95.81 115 VAL B O 1
ATOM 3285 N N . VAL B 1 116 ? -4.363 2.119 -13.523 1 94.25 116 VAL B N 1
ATOM 3286 C CA . VAL B 1 116 ? -3.131 1.392 -13.797 1 94.25 116 VAL B CA 1
ATOM 3287 C C . VAL B 1 116 ? -3.363 -0.107 -13.617 1 94.25 116 VAL B C 1
ATOM 3289 O O . VAL B 1 116 ? -2.629 -0.927 -14.172 1 94.25 116 VAL B O 1
ATOM 3292 N N . PHE B 1 117 ? -4.367 -0.476 -12.891 1 98 117 PHE B N 1
ATOM 3293 C CA . PHE B 1 117 ? -4.719 -1.871 -12.648 1 98 117 PHE B CA 1
ATOM 3294 C C . PHE B 1 117 ? -5.891 -2.291 -13.531 1 98 117 PHE B C 1
ATOM 3296 O O . PHE B 1 117 ? -6.461 -3.369 -13.344 1 98 117 PHE B O 1
ATOM 3303 N N . MET B 1 118 ? -6.348 -1.425 -14.414 1 97.38 118 MET B N 1
ATOM 3304 C CA . MET B 1 118 ? -7.477 -1.714 -15.289 1 97.38 118 MET B CA 1
ATOM 3305 C C . MET B 1 118 ? -7.008 -1.924 -16.719 1 97.38 118 MET B C 1
ATOM 3307 O O . MET B 1 118 ? -7.691 -2.58 -17.516 1 97.38 118 MET B O 1
ATOM 3311 N N . ARG B 1 119 ? -5.848 -1.414 -17.016 1 94.75 119 ARG B N 1
ATOM 3312 C CA . ARG B 1 119 ? -5.348 -1.478 -18.391 1 94.75 119 ARG B CA 1
ATOM 3313 C C . ARG B 1 119 ? -4.777 -2.857 -18.703 1 94.75 119 ARG B C 1
ATOM 3315 O O . ARG B 1 119 ? -3.898 -3.348 -17.984 1 94.75 119 ARG B O 1
ATOM 3322 N N . PRO B 1 120 ? -5.262 -3.471 -19.781 1 95.31 120 PRO B N 1
ATOM 3323 C CA . PRO B 1 120 ? -4.609 -4.719 -20.188 1 95.31 120 PRO B CA 1
ATOM 3324 C C . PRO B 1 120 ? -3.121 -4.539 -20.469 1 95.31 120 PRO B C 1
ATOM 3326 O O . PRO B 1 120 ? -2.713 -3.508 -21.016 1 95.31 120 PRO B O 1
ATOM 3329 N N . HIS B 1 121 ? -2.4 -5.449 -20.047 1 92.94 121 HIS B N 1
ATOM 3330 C CA . HIS B 1 121 ? -0.952 -5.41 -20.219 1 92.94 121 HIS B CA 1
ATOM 3331 C C . HIS B 1 121 ? -0.506 -6.359 -21.328 1 92.94 121 HIS B C 1
ATOM 3333 O O . HIS B 1 121 ? 0.357 -6.012 -22.141 1 92.94 121 HIS B O 1
ATOM 3339 N N . ALA B 1 122 ? -1.113 -7.52 -21.344 1 92.94 122 ALA B N 1
ATOM 3340 C CA . ALA B 1 122 ? -0.731 -8.547 -22.312 1 92.94 122 ALA B CA 1
ATOM 3341 C C . ALA B 1 122 ? -1.369 -8.281 -23.672 1 92.94 122 ALA B C 1
ATOM 3343 O O . ALA B 1 122 ? -2.51 -7.816 -23.75 1 92.94 122 ALA B O 1
ATOM 3344 N N . GLU B 1 123 ? -0.656 -8.617 -24.672 1 91.19 123 GLU B N 1
ATOM 3345 C CA . GLU B 1 123 ? -1.21 -8.539 -26.016 1 91.19 123 GLU B CA 1
ATOM 3346 C C . GLU B 1 123 ? -2.305 -9.578 -26.219 1 91.19 123 GLU B C 1
ATOM 3348 O O . GLU B 1 123 ? -2.324 -10.609 -25.547 1 91.19 123 GLU B O 1
ATOM 3353 N N . ASP B 1 124 ? -3.229 -9.234 -26.969 1 93.75 124 ASP B N 1
ATOM 3354 C CA . ASP B 1 124 ? -4.328 -10.102 -27.375 1 93.75 124 ASP B CA 1
ATOM 3355 C C . ASP B 1 124 ? -4.625 -9.938 -28.875 1 93.75 124 ASP B C 1
ATOM 3357 O O . ASP B 1 124 ? -5.703 -9.477 -29.25 1 93.75 124 ASP B O 1
ATOM 3361 N N . GLN B 1 125 ? -3.652 -10.328 -29.672 1 89 125 GLN B N 1
ATOM 3362 C CA . GLN B 1 125 ? -3.646 -10.023 -31.094 1 89 125 GLN B CA 1
ATOM 3363 C C . GLN B 1 125 ? -4.879 -10.602 -31.797 1 89 125 GLN B C 1
ATOM 3365 O O . GLN B 1 125 ? -5.492 -9.938 -32.625 1 89 125 GLN B O 1
ATOM 3370 N N . ASP B 1 126 ? -5.301 -11.781 -31.453 1 92.06 126 ASP B N 1
ATOM 3371 C CA . ASP B 1 126 ? -6.402 -12.445 -32.125 1 92.06 126 ASP B CA 1
ATOM 3372 C C . ASP B 1 126 ? -7.711 -12.281 -31.359 1 92.06 126 ASP B C 1
ATOM 3374 O O . ASP B 1 126 ? -8.75 -12.789 -31.781 1 92.06 126 ASP B O 1
ATOM 3378 N N . GLY B 1 127 ? -7.676 -11.648 -30.25 1 95.12 127 GLY B N 1
ATOM 3379 C CA . GLY B 1 127 ? -8.867 -11.359 -29.469 1 95.12 127 GLY B CA 1
ATOM 3380 C C . GLY B 1 127 ? -9.375 -12.547 -28.688 1 95.12 127 GLY B C 1
ATOM 3381 O O . GLY B 1 127 ? -10.516 -12.547 -28.203 1 95.12 127 GLY B O 1
ATOM 3382 N N . HIS B 1 128 ? -8.594 -13.578 -28.578 1 95.19 128 HIS B N 1
ATOM 3383 C CA . HIS B 1 128 ? -9.016 -14.805 -27.906 1 95.19 128 HIS B CA 1
ATOM 3384 C C . HIS B 1 128 ? -9.242 -14.578 -26.422 1 95.19 128 HIS B C 1
ATOM 3386 O O . HIS B 1 128 ? -10.18 -15.125 -25.844 1 95.19 128 HIS B O 1
ATOM 3392 N N . LEU B 1 129 ? -8.406 -13.828 -25.828 1 96.19 129 LEU B N 1
ATOM 3393 C CA . LEU B 1 129 ? -8.539 -13.562 -24.406 1 96.19 129 LEU B CA 1
ATOM 3394 C C . LEU B 1 129 ? -9.797 -12.75 -24.109 1 96.19 129 LEU B C 1
ATOM 3396 O O . LEU B 1 129 ? -10.531 -13.055 -23.172 1 96.19 129 LEU B O 1
ATOM 3400 N N . ALA B 1 130 ? -10.039 -11.719 -24.953 1 96.5 130 ALA B N 1
ATOM 3401 C CA . ALA B 1 130 ? -11.242 -10.906 -24.812 1 96.5 130 ALA B CA 1
ATOM 3402 C C . ALA B 1 130 ? -12.5 -11.75 -25 1 96.5 130 ALA B C 1
ATOM 3404 O O . ALA B 1 130 ? -13.469 -11.602 -24.25 1 96.5 130 ALA B O 1
ATOM 3405 N N . ALA B 1 131 ? -12.461 -12.625 -25.969 1 96.94 131 ALA B N 1
ATOM 3406 C CA . ALA B 1 131 ? -13.602 -13.5 -26.234 1 96.94 131 ALA B CA 1
ATOM 3407 C C . ALA B 1 131 ? -13.836 -14.461 -25.062 1 96.94 131 ALA B C 1
ATOM 3409 O O . ALA B 1 131 ? -14.984 -14.672 -24.656 1 96.94 131 ALA B O 1
ATOM 3410 N N . TRP B 1 132 ? -12.758 -15 -24.594 1 97.75 132 TRP B N 1
ATOM 3411 C CA . TRP B 1 132 ? -12.867 -15.914 -23.469 1 97.75 132 TRP B CA 1
ATOM 3412 C C . TRP B 1 132 ? -13.445 -15.203 -22.25 1 97.75 132 TRP B C 1
ATOM 3414 O O . TRP B 1 132 ? -14.328 -15.742 -21.562 1 97.75 132 TRP B O 1
ATOM 3424 N N . ALA B 1 133 ? -13 -14 -21.922 1 97.38 133 ALA B N 1
ATOM 3425 C CA . ALA B 1 133 ? -13.5 -13.219 -20.812 1 97.38 133 ALA B CA 1
ATOM 3426 C C . ALA B 1 133 ? -15 -12.977 -20.938 1 97.38 133 ALA B C 1
ATOM 3428 O O . ALA B 1 133 ? -15.742 -13.094 -19.953 1 97.38 133 ALA B O 1
ATOM 3429 N N . LYS B 1 134 ? -15.445 -12.695 -22.094 1 96.94 134 LYS B N 1
ATOM 3430 C CA . LYS B 1 134 ? -16.844 -12.352 -22.328 1 96.94 134 LYS B CA 1
ATOM 3431 C C . LYS B 1 134 ? -17.75 -13.57 -22.125 1 96.94 134 LYS B C 1
ATOM 3433 O O . LYS B 1 134 ? -18.938 -13.422 -21.844 1 96.94 134 LYS B O 1
ATOM 3438 N N . GLU B 1 135 ? -17.188 -14.727 -22.281 1 96.81 135 GLU B N 1
ATOM 3439 C CA . GLU B 1 135 ? -17.969 -15.953 -22.156 1 96.81 135 GLU B CA 1
ATOM 3440 C C . GLU B 1 135 ? -18.562 -16.078 -20.75 1 96.81 135 GLU B C 1
ATOM 3442 O O . GLU B 1 135 ? -19.547 -16.797 -20.562 1 96.81 135 GLU B O 1
ATOM 3447 N N . PHE B 1 136 ? -17.984 -15.453 -19.844 1 97.56 136 PHE B N 1
ATOM 3448 C CA . PHE B 1 136 ? -18.406 -15.633 -18.453 1 97.56 136 PHE B CA 1
ATOM 3449 C C . PHE B 1 136 ? -19.531 -14.656 -18.094 1 97.56 136 PHE B C 1
ATOM 3451 O O . PHE B 1 136 ? -20.125 -14.758 -17.016 1 97.56 136 PHE B O 1
ATOM 3458 N N . VAL B 1 137 ? -19.781 -13.672 -18.875 1 97 137 VAL B N 1
ATOM 3459 C CA . VAL B 1 137 ? -20.844 -12.695 -18.656 1 97 137 VAL B CA 1
ATOM 3460 C C . VAL B 1 137 ? -22.094 -13.109 -19.422 1 97 137 VAL B C 1
ATOM 3462 O O . VAL B 1 137 ? -22.062 -13.188 -20.656 1 97 137 VAL B O 1
ATOM 3465 N N . ALA B 1 138 ? -23.156 -13.344 -18.625 1 91.38 138 ALA B N 1
ATOM 3466 C CA . ALA B 1 138 ? -24.422 -13.727 -19.234 1 91.38 138 ALA B CA 1
ATOM 3467 C C . ALA B 1 138 ? -25.078 -12.531 -19.922 1 91.38 138 ALA B C 1
ATOM 3469 O O . ALA B 1 138 ? -25.672 -11.68 -19.25 1 91.38 138 ALA B O 1
ATOM 3470 N N . GLY B 1 139 ? -24.828 -12.195 -21.156 1 89.5 139 GLY B N 1
ATOM 3471 C CA . GLY B 1 139 ? -25.406 -11.062 -21.875 1 89.5 139 GLY B CA 1
ATOM 3472 C C . GLY B 1 139 ? -24.562 -9.805 -21.75 1 89.5 139 GLY B C 1
ATOM 3473 O O . GLY B 1 139 ? -23.344 -9.852 -21.891 1 89.5 139 GLY B O 1
ATOM 3474 N N . ASP B 1 140 ? -25.328 -8.688 -21.609 1 87.75 140 ASP B N 1
ATOM 3475 C CA . ASP B 1 140 ? -24.641 -7.406 -21.516 1 87.75 140 ASP B CA 1
ATOM 3476 C C . ASP B 1 140 ? -24.281 -7.074 -20.078 1 87.75 140 ASP B C 1
ATOM 3478 O O . ASP B 1 140 ? -23.375 -6.273 -19.828 1 87.75 140 ASP B O 1
ATOM 3482 N N . GLN B 1 141 ? -25.078 -7.688 -19.156 1 91.06 141 GLN B N 1
ATOM 3483 C CA . GLN B 1 141 ? -24.828 -7.543 -17.734 1 91.06 141 GLN B CA 1
ATOM 3484 C C . GLN B 1 141 ? -24.953 -8.883 -17.016 1 91.06 141 GLN B C 1
ATOM 3486 O O . GLN B 1 141 ? -25.609 -9.805 -17.516 1 91.06 141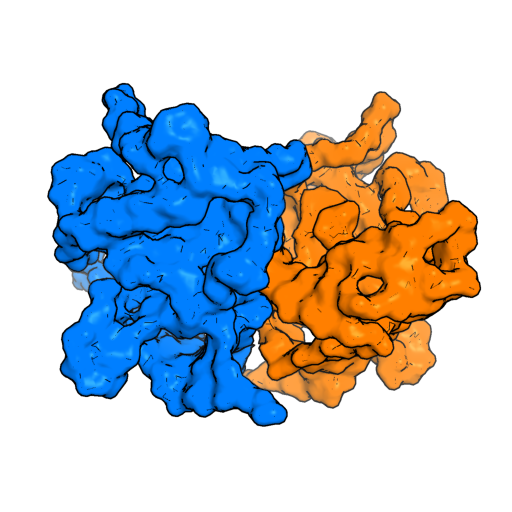 GLN B O 1
ATOM 3491 N N . ASP B 1 142 ? -24.234 -8.969 -15.969 1 96.75 142 ASP B N 1
ATOM 3492 C CA . ASP B 1 142 ? -24.266 -10.164 -15.141 1 96.75 142 ASP B CA 1
ATOM 3493 C C . ASP B 1 142 ? -23.766 -9.867 -13.727 1 96.75 142 ASP B C 1
ATOM 3495 O O . ASP B 1 142 ? -23.094 -8.859 -13.5 1 96.75 142 ASP B O 1
ATOM 3499 N N . MET B 1 143 ? -24.172 -10.695 -12.797 1 97.25 143 MET B N 1
ATOM 3500 C CA . MET B 1 143 ? -23.75 -10.5 -11.414 1 97.25 143 MET B CA 1
ATOM 3501 C C . MET B 1 143 ? -22.234 -10.641 -11.273 1 97.25 143 MET B C 1
ATOM 3503 O O . MET B 1 143 ? -21.688 -11.688 -11.602 1 97.25 143 MET B O 1
ATOM 3507 N N . THR B 1 144 ? -21.578 -9.617 -10.711 1 97.94 144 THR B N 1
ATOM 3508 C CA . THR B 1 144 ? -20.125 -9.523 -10.633 1 97.94 144 THR B CA 1
ATOM 3509 C C . THR B 1 144 ? -19.547 -10.75 -9.938 1 97.94 144 THR B C 1
ATOM 3511 O O . THR B 1 144 ? -18.641 -11.398 -10.461 1 97.94 144 THR B O 1
ATOM 3514 N N . LEU B 1 145 ? -20.109 -11.094 -8.82 1 97.56 145 LEU B N 1
ATOM 3515 C CA . LEU B 1 145 ? -19.547 -12.172 -8.008 1 97.56 145 LEU B CA 1
ATOM 3516 C C . LEU B 1 145 ? -19.719 -13.516 -8.711 1 97.56 145 LEU B C 1
ATOM 3518 O O . LEU B 1 145 ? -18.875 -14.398 -8.578 1 97.56 145 LEU B O 1
ATOM 3522 N N . ASP B 1 146 ? -20.781 -13.68 -9.422 1 97.5 146 ASP B N 1
ATOM 3523 C CA . ASP B 1 146 ? -20.984 -14.898 -10.195 1 97.5 146 ASP B CA 1
ATOM 3524 C C . ASP B 1 146 ? -19.953 -15.023 -11.312 1 97.5 146 ASP B C 1
ATOM 3526 O O . ASP B 1 146 ? -19.422 -16.109 -11.57 1 97.5 146 ASP B O 1
ATOM 3530 N N . VAL B 1 147 ? -19.719 -13.938 -11.984 1 98.25 147 VAL B N 1
ATOM 3531 C CA . VAL B 1 147 ? -18.734 -13.906 -13.062 1 98.25 147 VAL B CA 1
ATOM 3532 C C . VAL B 1 147 ? -17.359 -14.32 -12.516 1 98.25 147 VAL B C 1
ATOM 3534 O O . VAL B 1 147 ? -16.672 -15.156 -13.117 1 98.25 147 VAL B O 1
ATOM 3537 N N . LEU B 1 148 ? -16.969 -13.719 -11.383 1 98.25 148 LEU B N 1
ATOM 3538 C CA . LEU B 1 148 ? -15.688 -14.039 -10.766 1 98.25 148 LEU B CA 1
ATOM 3539 C C . LEU B 1 148 ? -15.617 -15.523 -10.406 1 98.25 148 LEU B C 1
ATOM 3541 O O . LEU B 1 148 ? -14.602 -16.172 -10.656 1 98.25 148 LEU B O 1
ATOM 3545 N N . GLN B 1 149 ? -16.703 -16.031 -9.922 1 97.5 149 GLN B N 1
ATOM 3546 C CA . GLN B 1 149 ? -16.734 -17.422 -9.516 1 97.5 149 GLN B CA 1
ATOM 3547 C C . GLN B 1 149 ? -16.641 -18.344 -10.734 1 97.5 149 GLN B C 1
ATOM 3549 O O . GLN B 1 149 ? -15.914 -19.344 -10.711 1 97.5 149 GLN B O 1
ATOM 3554 N N . ARG B 1 150 ? -17.406 -18.062 -11.742 1 98 150 ARG B N 1
ATOM 3555 C CA . ARG B 1 150 ? -17.375 -18.875 -12.953 1 98 150 ARG B CA 1
ATOM 3556 C C . ARG B 1 150 ? -15.969 -18.906 -13.555 1 98 150 ARG B C 1
ATOM 3558 O O . ARG B 1 150 ? -15.516 -19.969 -14.016 1 98 150 ARG B O 1
ATOM 3565 N N . MET B 1 151 ? -15.312 -17.797 -13.57 1 98.12 151 MET B N 1
ATOM 3566 C CA . MET B 1 151 ? -13.961 -17.75 -14.125 1 98.12 151 MET B CA 1
ATOM 3567 C C . MET B 1 151 ? -13 -18.578 -13.289 1 98.12 151 MET B C 1
ATOM 3569 O O . MET B 1 151 ? -12.18 -19.312 -13.844 1 98.12 151 MET B O 1
ATOM 3573 N N . MET B 1 152 ? -13.102 -18.422 -12.008 1 97.69 152 MET B N 1
ATOM 3574 C CA . MET B 1 152 ? -12.266 -19.219 -11.125 1 97.69 152 MET B CA 1
ATOM 3575 C C . MET B 1 152 ? -12.508 -20.703 -11.352 1 97.69 152 MET B C 1
ATOM 3577 O O . MET B 1 152 ? -11.562 -21.5 -11.414 1 97.69 152 MET B O 1
ATOM 3581 N N . ASP B 1 153 ? -13.781 -21.094 -11.484 1 97.38 153 ASP B N 1
ATOM 3582 C CA . ASP B 1 153 ? -14.148 -22.484 -11.719 1 97.38 153 ASP B CA 1
ATOM 3583 C C . ASP B 1 153 ? -13.555 -23 -13.031 1 97.38 153 ASP B C 1
AT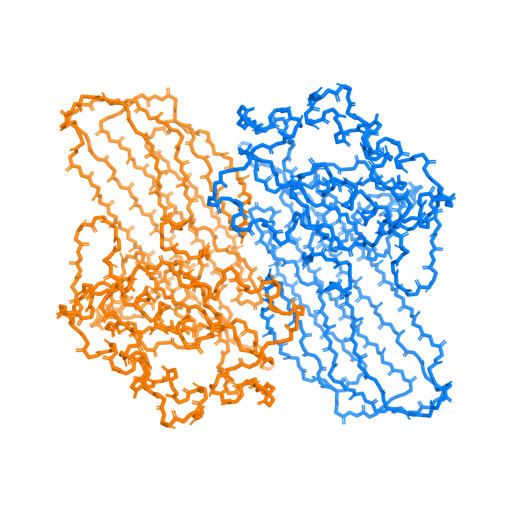OM 3585 O O . ASP B 1 153 ? -13.086 -24.125 -13.109 1 97.38 153 ASP B O 1
ATOM 3589 N N . ALA B 1 154 ? -13.633 -22.188 -13.984 1 98 154 ALA B N 1
ATOM 3590 C CA . ALA B 1 154 ? -13.086 -22.562 -15.281 1 98 154 ALA B CA 1
ATOM 3591 C C . ALA B 1 154 ? -11.578 -22.797 -15.211 1 98 154 ALA B C 1
ATOM 3593 O O . ALA B 1 154 ? -11.07 -23.781 -15.719 1 98 154 ALA B O 1
ATOM 3594 N N . ILE B 1 155 ? -10.852 -21.875 -14.57 1 97.88 155 ILE B N 1
ATOM 3595 C CA . ILE B 1 155 ? -9.406 -21.969 -14.445 1 97.88 155 ILE B CA 1
ATOM 3596 C C . ILE B 1 155 ? -9.047 -23.188 -13.578 1 97.88 155 ILE B C 1
ATOM 3598 O O . ILE B 1 155 ? -8.047 -23.859 -13.836 1 97.88 155 ILE B O 1
ATOM 3602 N N . GLY B 1 156 ? -9.914 -23.438 -12.641 1 94.31 156 GLY B N 1
ATOM 3603 C CA . GLY B 1 156 ? -9.727 -24.578 -11.773 1 94.31 156 GLY B CA 1
ATOM 3604 C C . GLY B 1 156 ? -9.703 -25.906 -12.516 1 94.31 156 GLY B C 1
ATOM 3605 O O . GLY B 1 156 ? -9.266 -26.922 -11.977 1 94.31 156 GLY B O 1
ATOM 3606 N N . GLN B 1 157 ? -10.172 -25.906 -13.711 1 95.25 157 GLN B N 1
ATOM 3607 C CA . GLN B 1 157 ? -10.203 -27.125 -14.516 1 95.25 157 GLN B CA 1
ATOM 3608 C C . GLN B 1 157 ? -8.906 -27.297 -15.289 1 95.25 157 GLN B C 1
ATOM 3610 O O . GLN B 1 157 ? -8.68 -28.344 -15.906 1 95.25 157 GLN B O 1
ATOM 3615 N N . PHE B 1 158 ? -8.055 -26.281 -15.312 1 96.06 158 PHE B N 1
ATOM 3616 C CA . PHE B 1 158 ? -6.777 -26.391 -16 1 96.06 158 PHE B CA 1
ATOM 3617 C C . PHE B 1 158 ? -5.848 -27.344 -15.266 1 96.06 158 PHE B C 1
ATOM 3619 O O . PHE B 1 158 ? -6.027 -27.609 -14.078 1 96.06 158 PHE B O 1
ATOM 3626 N N . THR B 1 159 ? -4.848 -27.906 -15.938 1 94.44 159 THR B N 1
ATOM 3627 C CA . THR B 1 159 ? -3.859 -28.797 -15.359 1 94.44 159 THR B CA 1
ATOM 3628 C C .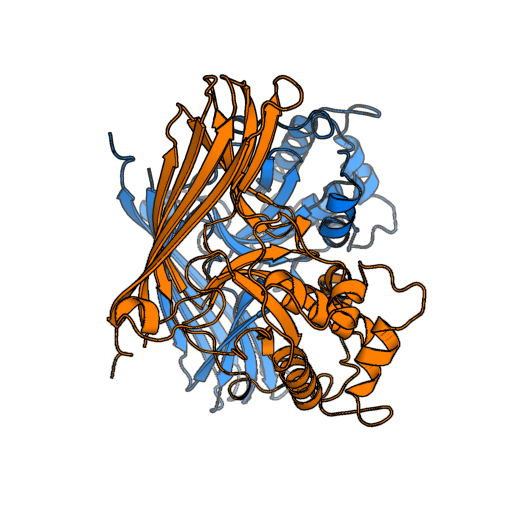 THR B 1 159 ? -2.705 -28.016 -14.75 1 94.44 159 THR B C 1
ATOM 3630 O O . THR B 1 159 ? -2.035 -27.25 -15.438 1 94.44 159 THR B O 1
ATOM 3633 N N . TYR B 1 160 ? -2.561 -28.188 -13.508 1 91.25 160 TYR B N 1
ATOM 3634 C CA . TYR B 1 160 ? -1.452 -27.516 -12.836 1 91.25 160 TYR B CA 1
ATOM 3635 C C . TYR B 1 160 ? -0.121 -28.156 -13.203 1 91.25 160 TYR B C 1
ATOM 3637 O O . TYR B 1 160 ? 0.028 -29.391 -13.133 1 91.25 160 TYR B O 1
ATOM 3645 N N . GLN B 1 161 ? 0.809 -27.375 -13.68 1 84.19 161 GLN B N 1
ATOM 3646 C CA . GLN B 1 161 ? 2.152 -27.812 -14.031 1 84.19 161 GLN B CA 1
ATOM 3647 C C . GLN B 1 161 ? 3.215 -26.984 -13.32 1 84.19 161 GLN B C 1
ATOM 3649 O O . GLN B 1 161 ? 3.463 -25.844 -13.703 1 84.19 161 GLN B O 1
ATOM 3654 N N . ALA B 1 162 ? 3.787 -27.703 -12.258 1 74.88 162 ALA B N 1
ATOM 3655 C CA . ALA B 1 162 ? 4.898 -27.016 -11.594 1 74.88 162 ALA B CA 1
ATOM 3656 C C . ALA B 1 162 ? 6.074 -26.828 -12.555 1 74.88 162 ALA B C 1
ATOM 3658 O O . ALA B 1 162 ? 6.363 -27.703 -13.375 1 74.88 162 ALA B O 1
ATOM 3659 N N . ARG B 1 163 ? 6.43 -25.609 -12.977 1 61.75 163 ARG B N 1
ATOM 3660 C CA . ARG B 1 163 ? 7.551 -25.375 -13.883 1 61.75 163 ARG B CA 1
ATOM 3661 C C . ARG B 1 163 ? 8.75 -24.812 -13.133 1 61.75 163 ARG B C 1
ATOM 3663 O O . ARG B 1 163 ? 8.594 -24.047 -12.18 1 61.75 163 ARG B O 1
ATOM 3670 N N . GLU B 1 164 ? 9.852 -25.547 -13.492 1 57.09 164 GLU B N 1
ATOM 3671 C CA . GLU B 1 164 ? 11.133 -25.047 -12.992 1 57.09 164 GLU B CA 1
ATOM 3672 C C . GLU B 1 164 ? 11.539 -23.766 -13.688 1 57.09 164 GLU B C 1
ATOM 3674 O O . GLU B 1 164 ? 12.406 -23.031 -13.195 1 57.09 164 GLU B O 1
ATOM 3679 N N . THR B 1 165 ? 10.781 -23.484 -14.781 1 56.12 165 THR B N 1
ATOM 3680 C CA . THR B 1 165 ? 11.25 -22.344 -15.555 1 56.12 165 THR B CA 1
ATOM 3681 C C . THR B 1 165 ? 10.797 -21.031 -14.906 1 56.12 165 THR B C 1
ATOM 3683 O O . THR B 1 165 ? 9.672 -20.938 -14.398 1 56.12 165 THR B O 1
ATOM 3686 N N . GLU B 1 166 ? 11.719 -20.109 -14.961 1 65.38 166 GLU B N 1
ATOM 3687 C CA . GLU B 1 166 ? 11.484 -18.766 -14.461 1 65.38 166 GLU B CA 1
ATOM 3688 C C . GLU B 1 166 ? 10.484 -18.016 -15.336 1 65.38 166 GLU B C 1
ATOM 3690 O O . GLU B 1 166 ? 10.367 -18.297 -16.531 1 65.38 166 GLU B O 1
ATOM 3695 N N . GLY B 1 167 ? 9.656 -17.359 -14.789 1 77.69 167 GLY B N 1
ATOM 3696 C CA . GLY B 1 167 ? 8.82 -16.422 -15.523 1 77.69 167 GLY B CA 1
ATOM 3697 C C . GLY B 1 167 ? 7.348 -16.781 -15.492 1 77.69 167 GLY B C 1
ATOM 3698 O O . GLY B 1 167 ? 6.941 -17.672 -14.758 1 77.69 167 GLY B O 1
ATOM 3699 N N . THR B 1 168 ? 6.504 -16.031 -16.125 1 90.31 168 THR B N 1
ATOM 3700 C CA . THR B 1 168 ? 5.059 -16.188 -16.25 1 90.31 168 THR B CA 1
ATOM 3701 C C . THR B 1 168 ? 4.652 -16.344 -17.703 1 90.31 168 THR B C 1
ATOM 3703 O O . THR B 1 168 ? 5.117 -15.602 -18.562 1 90.31 168 THR B O 1
ATOM 3706 N N . GLN B 1 169 ? 3.863 -17.406 -17.984 1 92.31 169 GLN B N 1
ATOM 3707 C CA . GLN B 1 169 ? 3.326 -17.625 -19.312 1 92.31 169 GLN B CA 1
ATOM 3708 C C . GLN B 1 169 ? 2.451 -16.469 -19.766 1 92.31 169 GLN B C 1
ATOM 3710 O O . GLN B 1 169 ? 1.761 -15.852 -18.938 1 92.31 169 GLN B O 1
ATOM 3715 N N . ALA B 1 170 ? 2.559 -16.219 -21.094 1 94.44 170 ALA B N 1
ATOM 3716 C CA . ALA B 1 170 ? 1.559 -15.297 -21.625 1 94.44 170 ALA B CA 1
ATOM 3717 C C . ALA B 1 170 ? 0.147 -15.844 -21.422 1 94.44 170 ALA B C 1
ATOM 3719 O O . ALA B 1 170 ? -0.087 -17.047 -21.562 1 94.44 170 ALA B O 1
ATOM 3720 N N . PRO B 1 171 ? -0.784 -14.961 -21.109 1 96.88 171 PRO B N 1
ATOM 3721 C CA . PRO B 1 171 ? -2.15 -15.43 -20.859 1 96.88 171 PRO B CA 1
ATOM 3722 C C . PRO B 1 171 ? -2.703 -16.25 -22.031 1 96.88 171 PRO B C 1
ATOM 3724 O O . PRO B 1 171 ? -3.402 -17.234 -21.812 1 96.88 171 PRO B O 1
ATOM 3727 N N . GLU B 1 172 ? -2.387 -15.891 -23.234 1 95.44 172 GLU B N 1
ATOM 3728 C CA . GLU B 1 172 ? -2.867 -16.625 -24.406 1 95.44 172 GLU B CA 1
ATOM 3729 C C . GLU B 1 172 ? -2.32 -18.047 -24.422 1 95.44 172 GLU B C 1
ATOM 3731 O O . GLU B 1 172 ? -3.012 -18.984 -24.844 1 95.44 172 GLU B O 1
ATOM 3736 N N . ASP B 1 173 ? -1.088 -18.172 -24 1 94.81 173 ASP B N 1
ATOM 3737 C CA . ASP B 1 173 ? -0.491 -19.5 -23.938 1 94.81 173 ASP B CA 1
ATOM 3738 C C . ASP B 1 173 ? -1.159 -20.344 -22.844 1 94.81 173 ASP B C 1
ATOM 3740 O O . ASP B 1 173 ? -1.441 -21.531 -23.062 1 94.81 173 ASP B O 1
ATOM 3744 N N . THR B 1 174 ? -1.427 -19.75 -21.734 1 96.25 174 THR B N 1
ATOM 3745 C CA . THR B 1 174 ? -2.115 -20.453 -20.656 1 96.25 174 THR B CA 1
ATOM 3746 C C . THR B 1 174 ? -3.498 -20.922 -21.125 1 96.25 174 THR B C 1
ATOM 3748 O O . THR B 1 174 ? -3.92 -22.031 -20.812 1 96.25 174 THR B O 1
ATOM 3751 N N . LEU B 1 175 ? -4.16 -20.047 -21.812 1 95.81 175 LEU B N 1
ATOM 3752 C CA . LEU B 1 175 ? -5.488 -20.375 -22.328 1 95.81 175 LEU B CA 1
ATOM 3753 C C . LEU B 1 175 ? -5.414 -21.516 -23.328 1 95.81 175 LEU B C 1
ATOM 3755 O O . LEU B 1 175 ? -6.234 -22.438 -23.297 1 95.81 175 LEU B O 1
ATOM 3759 N N . ARG B 1 176 ? -4.473 -21.469 -24.203 1 94.88 176 ARG B N 1
ATOM 3760 C CA . ARG B 1 176 ? -4.301 -22.469 -25.234 1 94.88 176 ARG B CA 1
ATOM 3761 C C . ARG B 1 176 ? -3.91 -23.812 -24.641 1 94.88 176 ARG B C 1
ATOM 3763 O O . ARG B 1 176 ? -4.484 -24.844 -25 1 94.88 176 ARG B O 1
ATOM 3770 N N . LEU B 1 177 ? -2.969 -23.812 -23.734 1 95.19 177 LEU B N 1
ATOM 3771 C CA . LEU B 1 177 ? -2.406 -25.031 -23.188 1 95.19 177 LEU B CA 1
ATOM 3772 C C . LEU B 1 177 ? -3.326 -25.625 -22.109 1 95.19 177 LEU B C 1
ATOM 3774 O O . LEU B 1 177 ? -3.236 -26.812 -21.797 1 95.19 177 LEU B O 1
ATOM 3778 N N . ARG B 1 178 ? -4.145 -24.734 -21.516 1 96.81 178 ARG B N 1
ATOM 3779 C CA . ARG B 1 178 ? -4.996 -25.094 -20.375 1 96.81 178 ARG B CA 1
ATOM 3780 C C . ARG B 1 178 ? -4.184 -25.75 -19.266 1 96.81 178 ARG B C 1
ATOM 3782 O O . ARG B 1 178 ? -4.598 -26.766 -18.719 1 96.81 178 ARG B O 1
ATOM 3789 N N . SER B 1 179 ? -2.975 -25.266 -19.109 1 94.69 179 SER B N 1
ATOM 3790 C CA . SER B 1 179 ? -2.045 -25.719 -18.094 1 94.69 179 SER B CA 1
ATOM 3791 C C . SER B 1 179 ? -1.096 -24.594 -17.672 1 94.69 179 SER B C 1
ATOM 3793 O O . SER B 1 179 ? -0.845 -23.672 -18.438 1 94.69 179 SER B O 1
ATOM 3795 N N . GLY B 1 180 ? -0.633 -24.656 -16.438 1 93.81 180 GLY B N 1
ATOM 3796 C CA . GLY B 1 180 ? 0.304 -23.656 -15.953 1 93.81 180 GLY B CA 1
ATOM 3797 C C . GLY B 1 180 ? 0.464 -23.656 -14.445 1 93.81 180 GLY B C 1
ATOM 3798 O O . GLY B 1 180 ? 0.035 -24.609 -13.773 1 93.81 180 GLY B O 1
ATOM 3799 N N . THR B 1 181 ? 1.213 -22.703 -13.984 1 93.25 181 THR B N 1
ATOM 3800 C CA . THR B 1 181 ? 1.449 -22.531 -12.562 1 93.25 181 THR B CA 1
ATOM 3801 C C . THR B 1 181 ? 0.448 -21.547 -11.961 1 93.25 181 THR B C 1
ATOM 3803 O O . THR B 1 181 ? -0.378 -20.984 -12.68 1 93.25 181 THR B O 1
ATOM 3806 N N . CYS B 1 182 ? 0.523 -21.375 -10.633 1 94.81 182 CYS B N 1
ATOM 3807 C CA . CYS B 1 182 ? -0.318 -20.406 -9.945 1 94.81 182 CYS B CA 1
ATOM 3808 C C . CYS B 1 182 ? -0.132 -19.016 -10.539 1 94.81 182 CYS B C 1
ATOM 3810 O O . CYS B 1 182 ? -1.095 -18.25 -10.664 1 94.81 182 CYS B O 1
ATOM 3812 N N . ARG B 1 183 ? 1.093 -18.641 -10.922 1 95.5 183 ARG B N 1
ATOM 3813 C CA . ARG B 1 183 ? 1.359 -17.344 -11.531 1 95.5 183 ARG B CA 1
ATOM 3814 C C . ARG B 1 183 ? 0.627 -17.203 -12.859 1 95.5 183 ARG B C 1
ATOM 3816 O O . ARG B 1 183 ? 0.061 -16.156 -13.156 1 95.5 183 ARG B O 1
ATOM 3823 N N . ASP B 1 184 ? 0.685 -18.266 -13.641 1 96.5 184 ASP B N 1
ATOM 3824 C CA . ASP B 1 184 ? 0.038 -18.266 -14.953 1 96.5 184 ASP B CA 1
ATOM 3825 C C . ASP B 1 184 ? -1.475 -18.109 -14.812 1 96.5 184 ASP B C 1
ATOM 3827 O O . ASP B 1 184 ? -2.096 -17.344 -15.562 1 96.5 184 ASP B O 1
ATOM 3831 N N . TYR B 1 185 ? -2.037 -18.812 -13.859 1 97.25 185 TYR B N 1
ATOM 3832 C CA . TYR B 1 185 ? -3.48 -18.75 -13.641 1 97.25 185 TYR B CA 1
ATOM 3833 C C . TYR B 1 185 ? -3.908 -17.375 -13.18 1 97.25 185 TYR B C 1
ATOM 3835 O O . TYR B 1 185 ? -4.887 -16.812 -13.688 1 97.25 185 TYR B O 1
ATOM 3843 N N . ALA B 1 186 ? -3.203 -16.844 -12.211 1 97.81 186 ALA B N 1
ATOM 3844 C CA . ALA B 1 186 ? -3.498 -15.5 -11.719 1 97.81 186 ALA B CA 1
ATOM 3845 C C . ALA B 1 186 ? -3.406 -14.469 -12.844 1 97.81 186 ALA B C 1
ATOM 3847 O O . ALA B 1 186 ? -4.289 -13.625 -12.992 1 97.81 186 ALA B O 1
ATOM 3848 N N . TRP B 1 187 ? -2.332 -14.586 -13.609 1 98 187 TRP B N 1
ATOM 3849 C CA . TRP B 1 187 ? -2.088 -13.641 -14.695 1 98 187 TRP B CA 1
ATOM 3850 C C . TRP B 1 187 ? -3.166 -13.742 -15.766 1 98 187 TRP B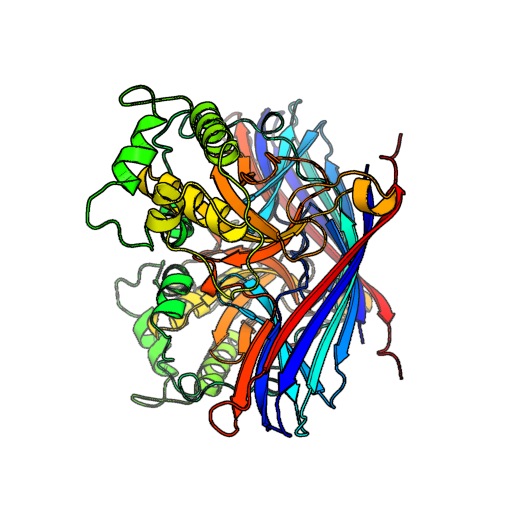 C 1
ATOM 3852 O O . TRP B 1 187 ? -3.658 -12.727 -16.266 1 98 187 TRP B O 1
ATOM 3862 N N . LEU B 1 188 ? -3.594 -14.93 -16.109 1 98.31 188 LEU B N 1
ATOM 3863 C CA . LEU B 1 188 ? -4.684 -15.148 -17.047 1 98.31 188 LEU B CA 1
ATOM 3864 C C . LEU B 1 188 ? -5.965 -14.484 -16.562 1 98.31 188 LEU B C 1
ATOM 3866 O O . LEU B 1 188 ? -6.609 -13.75 -17.312 1 98.31 188 LEU B O 1
ATOM 3870 N N . MET B 1 189 ? -6.316 -14.711 -15.359 1 98.75 189 MET B N 1
ATOM 3871 C CA . MET B 1 189 ? -7.562 -14.164 -14.82 1 98.75 189 MET B CA 1
ATOM 3872 C C . MET B 1 189 ? -7.512 -12.641 -14.773 1 98.75 189 MET B C 1
ATOM 3874 O O . MET B 1 189 ? -8.492 -11.977 -15.117 1 98.75 189 MET B O 1
ATOM 3878 N N . ILE B 1 190 ? -6.383 -12.086 -14.391 1 98.75 190 ILE B N 1
ATOM 3879 C CA . ILE B 1 190 ? -6.211 -10.633 -14.328 1 98.75 190 ILE B CA 1
ATOM 3880 C C . ILE B 1 190 ? -6.441 -10.031 -15.711 1 98.75 190 ILE B C 1
ATOM 3882 O O . ILE B 1 190 ? -7.23 -9.094 -15.859 1 98.75 190 ILE B O 1
ATOM 3886 N N . GLU B 1 191 ? -5.789 -10.594 -16.672 1 98.44 191 GLU B N 1
ATOM 3887 C CA . GLU B 1 191 ? -5.879 -10.039 -18.016 1 98.44 191 GLU B CA 1
ATOM 3888 C C . GLU B 1 191 ? -7.285 -10.18 -18.594 1 98.44 191 GLU B C 1
ATOM 3890 O O . GLU B 1 191 ? -7.754 -9.32 -19.328 1 98.44 191 GLU B O 1
ATOM 3895 N N . ALA B 1 192 ? -7.938 -11.219 -18.25 1 98.38 192 ALA B N 1
ATOM 3896 C CA . ALA B 1 192 ? -9.328 -11.398 -18.656 1 98.38 192 ALA B CA 1
ATOM 3897 C C . ALA B 1 192 ? -10.234 -10.375 -17.984 1 98.38 192 ALA B C 1
ATOM 3899 O O . ALA B 1 192 ? -11.039 -9.711 -18.656 1 98.38 192 ALA B O 1
ATOM 3900 N N . LEU B 1 193 ? -10.109 -10.219 -16.688 1 98.5 193 LEU B N 1
ATOM 3901 C CA . LEU B 1 193 ? -10.969 -9.32 -15.914 1 98.5 193 LEU B CA 1
ATOM 3902 C C . LEU B 1 193 ? -10.734 -7.867 -16.312 1 98.5 193 LEU B C 1
ATOM 3904 O O . LEU B 1 193 ? -11.68 -7.074 -16.359 1 98.5 193 LEU B O 1
ATOM 3908 N N . ARG B 1 194 ? -9.469 -7.531 -16.578 1 98.12 194 ARG B N 1
ATOM 3909 C CA . ARG B 1 194 ? -9.18 -6.176 -17.047 1 98.12 194 ARG B CA 1
ATOM 3910 C C . ARG B 1 194 ? -9.898 -5.879 -18.344 1 98.12 194 ARG B C 1
ATOM 3912 O O . ARG B 1 194 ? -10.344 -4.754 -18.578 1 98.12 194 ARG B O 1
ATOM 3919 N N . ARG B 1 195 ? -10.094 -6.832 -19.188 1 96.94 195 ARG B N 1
ATOM 3920 C CA . ARG B 1 195 ? -10.781 -6.66 -20.453 1 96.94 195 ARG B CA 1
ATOM 3921 C C . ARG B 1 195 ? -12.289 -6.555 -20.25 1 96.94 195 ARG B C 1
ATOM 3923 O O . ARG B 1 195 ? -13.016 -6.141 -21.156 1 96.94 195 ARG B O 1
ATOM 3930 N N . LEU B 1 196 ? -12.766 -6.949 -19.078 1 97.19 196 LEU B N 1
ATOM 3931 C CA . LEU B 1 196 ? -14.156 -6.723 -18.688 1 97.19 196 LEU B CA 1
ATOM 3932 C C . LEU B 1 196 ? -14.305 -5.41 -17.938 1 97.19 196 LEU B C 1
ATOM 3934 O O . LEU B 1 196 ? -15.398 -5.066 -17.484 1 97.19 196 LEU B O 1
ATOM 3938 N N . GLY B 1 197 ? -13.203 -4.711 -17.703 1 96.88 197 GLY B N 1
ATOM 3939 C CA . GLY B 1 197 ? -13.242 -3.387 -17.094 1 96.88 197 GLY B CA 1
ATOM 3940 C C . GLY B 1 197 ? -13.016 -3.408 -15.594 1 96.88 197 GLY B C 1
ATOM 3941 O O . GLY B 1 197 ? -13.203 -2.396 -14.914 1 96.88 197 GLY B O 1
ATOM 3942 N N . LEU B 1 198 ? -12.641 -4.527 -15.031 1 98.44 198 LEU B N 1
ATOM 3943 C CA . LEU B 1 198 ? -12.422 -4.613 -13.586 1 98.44 198 LEU B CA 1
ATOM 3944 C C . LEU B 1 198 ? -10.992 -4.227 -13.234 1 98.44 198 LEU B C 1
ATOM 3946 O O . LEU B 1 198 ? -10.055 -4.52 -13.984 1 98.44 198 LEU B O 1
ATOM 3950 N N . ALA B 1 199 ? -10.805 -3.543 -12.125 1 98.69 199 ALA B N 1
ATOM 3951 C CA . ALA B 1 199 ? -9.484 -3.277 -11.57 1 98.69 199 ALA B CA 1
ATOM 3952 C C . ALA B 1 199 ? -8.938 -4.504 -10.852 1 98.69 199 ALA B C 1
ATOM 3954 O O . ALA B 1 199 ? -9.539 -4.992 -9.891 1 98.69 199 ALA B O 1
ATOM 3955 N N . CYS B 1 200 ? -7.742 -4.93 -11.336 1 98.31 200 CYS B N 1
ATOM 3956 C CA . CYS B 1 200 ? -7.113 -6.125 -10.781 1 98.31 200 CYS B CA 1
ATOM 3957 C C . CYS B 1 200 ? -5.609 -5.934 -10.633 1 98.31 200 CYS B C 1
ATOM 3959 O O . CYS B 1 200 ? -4.973 -5.309 -11.477 1 98.31 200 CYS B O 1
ATOM 3961 N N . ARG B 1 201 ? -5.109 -6.52 -9.57 1 98.56 201 ARG B N 1
ATOM 3962 C CA . ARG B 1 201 ? -3.66 -6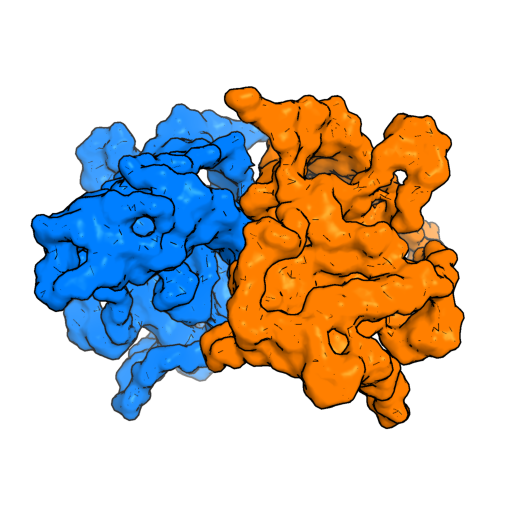.473 -9.414 1 98.56 201 ARG B CA 1
ATOM 3963 C C . ARG B 1 201 ? -3.105 -7.84 -9.023 1 98.56 201 ARG B C 1
ATOM 3965 O O . ARG B 1 201 ? -3.818 -8.664 -8.445 1 98.56 201 ARG B O 1
ATOM 3972 N N . PHE B 1 202 ? -1.876 -8.078 -9.539 1 98.31 202 PHE B N 1
ATOM 3973 C CA . PHE B 1 202 ? -1.148 -9.312 -9.273 1 98.31 202 PHE B CA 1
ATOM 3974 C C . PHE B 1 202 ? -0.611 -9.328 -7.852 1 98.31 202 PHE B C 1
ATOM 3976 O O . PHE B 1 202 ? -0.097 -8.32 -7.363 1 98.31 202 PHE B O 1
ATOM 3983 N N . VAL B 1 203 ? -0.806 -10.453 -7.137 1 97.38 203 VAL B N 1
ATOM 3984 C CA . VAL B 1 203 ? -0.319 -10.594 -5.766 1 97.38 203 VAL B CA 1
ATOM 3985 C C . VAL B 1 203 ? 0.69 -11.734 -5.688 1 97.38 203 VAL B C 1
ATOM 3987 O O . VAL B 1 203 ? 0.439 -12.828 -6.199 1 97.38 203 VAL B O 1
ATOM 3990 N N . THR B 1 204 ? 1.82 -11.453 -5.16 1 95.94 204 THR B N 1
ATOM 3991 C CA . THR B 1 204 ? 2.781 -12.492 -4.805 1 95.94 204 THR B CA 1
ATOM 3992 C C . THR B 1 204 ? 2.791 -12.727 -3.299 1 95.94 204 THR B C 1
ATOM 3994 O O . THR B 1 204 ? 2.6 -11.797 -2.518 1 95.94 204 THR B O 1
ATOM 3997 N N . GLY B 1 205 ? 2.963 -13.914 -2.895 1 95 205 GLY B N 1
ATOM 3998 C CA . GLY B 1 205 ? 3 -14.266 -1.482 1 95 205 GLY B CA 1
ATOM 3999 C C . GLY B 1 205 ? 3.158 -15.75 -1.239 1 95 205 GLY B C 1
ATOM 4000 O O . GLY B 1 205 ? 3.92 -16.422 -1.939 1 95 205 GLY B O 1
ATOM 4001 N N . TYR B 1 206 ? 2.578 -16.203 -0.171 1 92.81 206 TYR B N 1
ATOM 4002 C CA . TYR B 1 206 ? 2.721 -17.594 0.245 1 92.81 206 TYR B CA 1
ATOM 4003 C C . TYR B 1 206 ? 1.364 -18.219 0.569 1 92.81 206 TYR B C 1
ATOM 4005 O O . TYR B 1 206 ? 0.41 -17.5 0.884 1 92.81 206 TYR B O 1
ATOM 4013 N N . LEU B 1 207 ? 1.347 -19.469 0.421 1 91.44 207 LEU B N 1
ATOM 4014 C CA . LEU B 1 207 ? 0.152 -20.266 0.704 1 91.44 207 LEU B CA 1
ATOM 4015 C C . LEU B 1 207 ? 0.401 -21.234 1.853 1 91.44 207 LEU B C 1
ATOM 4017 O O . LEU B 1 207 ? 1.329 -22.047 1.795 1 91.44 207 LEU B O 1
ATOM 4021 N N . TYR B 1 208 ? -0.386 -21.062 2.861 1 85.19 208 TYR B N 1
ATOM 4022 C CA . TYR B 1 208 ? -0.344 -22.047 3.934 1 85.19 208 TYR B CA 1
ATOM 4023 C C . TYR B 1 208 ? -1.226 -23.25 3.605 1 85.19 208 TYR B C 1
ATOM 4025 O O . TYR B 1 208 ? -2.387 -23.078 3.223 1 85.19 208 TYR B O 1
ATOM 4033 N N . ASP B 1 209 ? -0.673 -24.328 3.734 1 75.88 209 ASP B N 1
ATOM 4034 C CA . ASP B 1 209 ? -1.359 -25.594 3.555 1 75.88 209 ASP B CA 1
ATOM 4035 C C . ASP B 1 209 ? -1.256 -26.469 4.812 1 75.88 209 ASP B C 1
ATOM 4037 O O . ASP B 1 209 ? -0.183 -26.984 5.129 1 75.88 209 ASP B O 1
ATOM 4041 N N . PRO B 1 210 ? -2.406 -26.547 5.547 1 68.44 210 PRO B N 1
ATOM 4042 C CA . PRO B 1 210 ? -2.361 -27.375 6.75 1 68.44 210 PRO B CA 1
ATOM 4043 C C . PRO B 1 210 ? -1.861 -28.781 6.473 1 68.44 210 PRO B C 1
ATOM 4045 O O . PRO B 1 210 ? -1.307 -29.438 7.363 1 68.44 210 PRO B O 1
ATOM 4048 N N . ALA B 1 211 ? -2.119 -29.25 5.301 1 63.97 211 ALA B N 1
ATOM 4049 C CA . ALA B 1 211 ? -1.729 -30.609 4.973 1 63.97 211 ALA B CA 1
ATOM 4050 C C . ALA B 1 211 ? -0.212 -30.781 5.023 1 63.97 211 ALA B C 1
ATOM 4052 O O . ALA B 1 211 ? 0.292 -31.875 5.266 1 63.97 211 ALA B O 1
ATOM 4053 N N . LEU B 1 212 ? 0.465 -29.719 4.766 1 60.34 212 LEU B N 1
ATOM 4054 C CA . LEU B 1 212 ? 1.921 -29.812 4.785 1 60.34 212 LEU B CA 1
ATOM 4055 C C . LEU B 1 212 ? 2.436 -30 6.207 1 60.34 212 LEU B C 1
ATOM 4057 O O . LEU B 1 212 ? 3.516 -30.562 6.406 1 60.34 212 LEU B O 1
ATOM 4061 N N . ASP B 1 213 ? 1.638 -29.547 7.168 1 60.78 213 ASP B N 1
ATOM 4062 C CA . ASP B 1 213 ? 2.031 -29.75 8.555 1 60.78 213 ASP B CA 1
ATOM 4063 C C . ASP B 1 213 ? 1.779 -31.188 8.992 1 60.78 213 ASP B C 1
ATOM 4065 O O . ASP B 1 213 ? 2.488 -31.719 9.859 1 60.78 213 ASP B O 1
ATOM 4069 N N . GLN B 1 214 ? 0.701 -31.797 8.312 1 57.66 214 GLN B N 1
ATOM 4070 C CA . GLN B 1 214 ? 0.295 -33.125 8.766 1 57.66 214 GLN B CA 1
ATOM 4071 C C . GLN B 1 214 ? 0.704 -34.188 7.758 1 57.66 214 GLN B C 1
ATOM 4073 O O . GLN B 1 214 ? 0.432 -35.375 7.961 1 57.66 214 GLN B O 1
ATOM 4078 N N . GLY B 1 215 ? 1.496 -33.938 6.754 1 53.09 215 GLY B N 1
ATOM 4079 C CA . GLY B 1 215 ? 1.953 -34.938 5.801 1 53.09 215 GLY B CA 1
ATOM 4080 C C . GLY B 1 215 ? 0.906 -35.281 4.766 1 53.09 215 GLY B C 1
ATOM 4081 O O . GLY B 1 215 ? 1 -36.344 4.117 1 53.09 215 GLY B O 1
ATOM 4082 N N . GLY B 1 216 ? -0.302 -34.688 4.738 1 53 216 GLY B N 1
ATOM 4083 C CA . GLY B 1 216 ? -1.33 -35.062 3.789 1 53 216 GLY B CA 1
ATOM 4084 C C . GLY B 1 216 ? -1.194 -34.375 2.443 1 53 216 GLY B C 1
ATOM 4085 O O . GLY B 1 216 ? -0.175 -33.75 2.166 1 53 216 GLY B O 1
ATOM 4086 N N . THR B 1 217 ? -2.164 -34.906 1.426 1 52 217 THR B N 1
ATOM 4087 C CA . THR B 1 217 ? -2.188 -34.312 0.089 1 52 217 THR B CA 1
ATOM 4088 C C . THR B 1 217 ? -2.508 -32.812 0.156 1 52 217 THR B C 1
ATOM 4090 O O . THR B 1 217 ? -3.559 -32.438 0.669 1 52 217 THR B O 1
ATOM 4093 N N . GLY B 1 218 ? -1.554 -31.906 0.025 1 61.31 218 GLY B N 1
ATOM 4094 C CA . GLY B 1 218 ? -1.626 -30.484 0.32 1 61.31 218 GLY B CA 1
ATOM 4095 C C . GLY B 1 218 ? -2.1 -29.656 -0.858 1 61.31 218 GLY B C 1
ATOM 4096 O O . GLY B 1 218 ? -2.547 -30.203 -1.869 1 61.31 218 GLY B O 1
ATOM 4097 N N . MET B 1 219 ? -2.441 -28.547 -0.714 1 70.25 219 MET B N 1
ATOM 4098 C CA . MET B 1 219 ? -2.846 -27.562 -1.714 1 70.25 219 MET B CA 1
ATOM 4099 C C . MET B 1 219 ? -1.808 -27.453 -2.826 1 70.25 219 MET B C 1
ATOM 4101 O O . MET B 1 219 ? -0.623 -27.703 -2.604 1 70.25 219 MET B O 1
ATOM 4105 N N . VAL B 1 220 ? -2.256 -27.297 -4.062 1 68.31 220 VAL B N 1
ATOM 4106 C CA . VAL B 1 220 ? -1.42 -27.125 -5.25 1 68.31 220 VAL B CA 1
ATOM 4107 C C . VAL B 1 220 ? -0.533 -25.891 -5.086 1 68.31 220 VAL B C 1
ATOM 4109 O O . VAL B 1 220 ? -1.017 -24.812 -4.734 1 68.31 220 VAL B O 1
ATOM 4112 N N . GLY B 1 221 ? 0.762 -26.094 -5.234 1 61.84 221 GLY B N 1
ATOM 4113 C CA . GLY B 1 221 ? 1.691 -24.984 -5.188 1 61.84 221 GLY B CA 1
ATOM 4114 C C . GLY B 1 221 ? 2.188 -24.688 -3.787 1 61.84 221 GLY B C 1
ATOM 4115 O O . GLY B 1 221 ? 2.807 -23.641 -3.553 1 61.84 221 GLY B O 1
ATOM 4116 N N . SER B 1 222 ? 1.862 -25.672 -2.893 1 61.66 222 SER B N 1
ATOM 4117 C CA . SER B 1 222 ? 2.383 -25.484 -1.542 1 61.66 222 SER B CA 1
ATOM 4118 C C . SER B 1 222 ? 3.885 -25.734 -1.487 1 61.66 222 SER B C 1
ATOM 4120 O O . SER B 1 222 ? 4.426 -26.469 -2.314 1 61.66 222 SER B O 1
ATOM 4122 N N . GLY B 1 223 ? 4.547 -24.969 -0.653 1 64.44 223 GLY B N 1
ATOM 4123 C CA . GLY B 1 223 ? 5.98 -25.172 -0.482 1 64.44 223 GLY B CA 1
ATOM 4124 C C . GLY B 1 223 ? 6.812 -24.281 -1.386 1 64.44 223 GLY B C 1
ATOM 4125 O O . GLY B 1 223 ? 8.016 -24.484 -1.531 1 64.44 223 GLY B O 1
ATOM 4126 N N . THR B 1 224 ? 6.148 -23.469 -2.158 1 79.06 224 THR B N 1
ATOM 4127 C CA . THR B 1 224 ? 6.801 -22.453 -2.979 1 79.06 224 THR B CA 1
ATOM 4128 C C . THR B 1 224 ? 6.105 -21.094 -2.822 1 79.06 224 THR B C 1
ATOM 4130 O O . THR B 1 224 ? 5.191 -20.953 -2.004 1 79.06 224 THR B O 1
ATOM 4133 N N . THR B 1 225 ? 6.676 -20.141 -3.572 1 89.12 225 THR B N 1
ATOM 4134 C CA . THR B 1 225 ? 5.973 -18.875 -3.66 1 89.12 225 THR B CA 1
ATOM 4135 C C . THR B 1 225 ? 4.637 -19.031 -4.375 1 89.12 225 THR B C 1
ATOM 4137 O O . THR B 1 225 ? 4.488 -19.906 -5.23 1 89.12 225 THR B O 1
ATOM 4140 N N . HIS B 1 226 ? 3.674 -18.453 -3.92 1 92.88 226 HIS B N 1
ATOM 4141 C CA . HIS B 1 226 ? 2.346 -18.531 -4.516 1 92.88 226 HIS B CA 1
ATOM 4142 C C . HIS B 1 226 ? 1.92 -17.188 -5.09 1 92.88 226 HIS B C 1
ATOM 4144 O O . HIS B 1 226 ? 2.488 -16.156 -4.742 1 92.88 226 HIS B O 1
ATOM 4150 N N . ALA B 1 227 ? 1.076 -17.234 -6.066 1 95.75 227 ALA B N 1
ATOM 4151 C CA . ALA B 1 227 ? 0.542 -16.031 -6.703 1 95.75 227 ALA B CA 1
ATOM 4152 C C . ALA B 1 227 ? -0.975 -16.125 -6.855 1 95.75 227 ALA B C 1
ATOM 4154 O O . ALA B 1 227 ? -1.519 -17.203 -7.098 1 95.75 227 ALA B O 1
ATOM 4155 N N . TRP B 1 228 ? -1.655 -15.062 -6.688 1 97.44 228 TRP B N 1
ATOM 4156 C CA . TRP B 1 228 ? -3.084 -14.883 -6.922 1 97.44 228 TRP B CA 1
ATOM 4157 C C . TRP B 1 228 ? -3.396 -13.445 -7.32 1 97.44 228 TRP B C 1
ATOM 4159 O O . TRP B 1 228 ? -2.521 -12.727 -7.812 1 97.44 228 TRP B O 1
ATOM 4169 N N . LEU B 1 229 ? -4.656 -13.078 -7.352 1 98.62 229 LEU B N 1
ATOM 4170 C CA . LEU B 1 229 ? -4.992 -11.703 -7.715 1 98.62 229 LEU B CA 1
ATOM 4171 C C . LEU B 1 229 ? -5.922 -11.078 -6.68 1 98.62 229 LEU B C 1
ATOM 4173 O O . LEU B 1 229 ? -6.453 -11.781 -5.812 1 98.62 229 LEU B O 1
ATOM 4177 N N . GLN B 1 230 ? -5.961 -9.789 -6.723 1 98.44 230 GLN B N 1
ATOM 4178 C CA . GLN B 1 230 ? -6.988 -9.023 -6.023 1 98.44 230 GLN B CA 1
ATOM 4179 C C . GLN B 1 230 ? -7.832 -8.219 -7.008 1 98.44 230 GLN B C 1
ATOM 4181 O O . GLN B 1 230 ? -7.312 -7.695 -7.996 1 98.44 230 GLN B O 1
ATOM 4186 N N . VAL B 1 231 ? -9.102 -8.148 -6.711 1 98.69 231 VAL B N 1
ATOM 4187 C CA . VAL B 1 231 ? -10.055 -7.371 -7.5 1 98.69 231 VAL B CA 1
ATOM 4188 C C . VAL B 1 231 ? -10.641 -6.258 -6.637 1 98.69 231 VAL B C 1
ATOM 4190 O O . VAL B 1 231 ? -11.055 -6.496 -5.5 1 98.69 231 VAL B O 1
ATOM 4193 N N . TYR B 1 232 ? -10.609 -5.07 -7.184 1 98.69 232 TYR B N 1
ATOM 4194 C CA . TYR B 1 232 ? -11.227 -3.99 -6.426 1 98.69 232 TYR B CA 1
ATOM 4195 C C . TYR B 1 232 ? -12.734 -3.953 -6.656 1 98.69 232 TYR B C 1
ATOM 4197 O O . TYR B 1 232 ? -13.188 -3.785 -7.793 1 98.69 232 TYR B O 1
ATOM 4205 N N . LEU B 1 233 ? -13.508 -4.078 -5.652 1 98.38 233 LEU B N 1
ATOM 4206 C CA . LEU B 1 233 ? -14.961 -4.031 -5.695 1 98.38 233 LEU B CA 1
ATOM 4207 C C . LEU B 1 233 ? -15.492 -2.885 -4.844 1 98.38 233 LEU B C 1
ATOM 4209 O O . LEU B 1 233 ? -15.367 -2.904 -3.617 1 98.38 233 LEU B O 1
ATOM 4213 N N . PRO B 1 234 ? -16.109 -1.87 -5.535 1 97.88 234 PRO B N 1
ATOM 4214 C CA . PRO B 1 234 ? -16.672 -0.761 -4.758 1 97.88 234 PRO B CA 1
ATOM 4215 C C . PRO B 1 234 ? -17.547 -1.233 -3.602 1 97.88 234 PRO B C 1
ATOM 4217 O O . PRO B 1 234 ? -18.406 -2.088 -3.789 1 97.88 234 PRO B O 1
ATOM 4220 N N . GLY B 1 235 ? -17.281 -0.682 -2.416 1 95.81 235 GLY B N 1
ATOM 4221 C CA . GLY B 1 235 ? -17.938 -1.131 -1.193 1 95.81 235 GLY B CA 1
ATOM 4222 C C . GLY B 1 235 ? -17.078 -2.084 -0.381 1 95.81 235 GLY B C 1
ATOM 4223 O O . GLY B 1 235 ? -16.891 -1.889 0.822 1 95.81 235 GLY B O 1
ATOM 4224 N N . ALA B 1 236 ? -16.453 -3.045 -0.995 1 96.5 236 ALA B N 1
ATOM 4225 C CA . ALA B 1 236 ? -15.695 -4.098 -0.316 1 96.5 236 ALA B CA 1
ATOM 4226 C C . ALA B 1 236 ? -14.195 -3.824 -0.363 1 96.5 236 ALA B C 1
ATOM 4228 O O . ALA B 1 236 ? -13.438 -4.375 0.433 1 96.5 236 ALA B O 1
ATOM 4229 N N . GLY B 1 237 ? -13.727 -2.965 -1.3 1 96.75 237 GLY B N 1
ATOM 4230 C CA . GLY B 1 237 ? -12.297 -2.721 -1.455 1 96.75 237 GLY B CA 1
ATOM 4231 C C . GLY B 1 237 ? -11.578 -3.832 -2.193 1 96.75 237 GLY B C 1
ATOM 4232 O O . GLY B 1 237 ? -12.18 -4.527 -3.018 1 96.75 237 GLY B O 1
ATOM 4233 N N . TRP B 1 238 ? -10.273 -3.959 -2.062 1 97 238 TRP B N 1
ATOM 4234 C CA . TRP B 1 238 ? -9.484 -5.023 -2.676 1 97 238 TRP B CA 1
ATOM 4235 C C . TRP B 1 238 ? -9.805 -6.371 -2.039 1 97 238 TRP B C 1
ATOM 4237 O O . TRP B 1 238 ? -9.695 -6.531 -0.822 1 97 238 TRP B O 1
ATOM 4247 N N . ARG B 1 239 ? -10.164 -7.316 -2.881 1 97.19 239 ARG B N 1
ATOM 4248 C CA . ARG B 1 239 ? -10.516 -8.656 -2.412 1 97.19 239 ARG B CA 1
ATOM 4249 C C . ARG B 1 239 ? -9.656 -9.719 -3.09 1 97.19 239 ARG B C 1
ATOM 4251 O O . ARG B 1 239 ? -9.398 -9.641 -4.293 1 97.19 239 ARG B O 1
ATOM 4258 N N . ALA B 1 240 ? -9.281 -10.688 -2.344 1 96.81 240 ALA B N 1
ATOM 4259 C CA . ALA B 1 240 ? -8.391 -11.727 -2.852 1 96.81 240 ALA B CA 1
ATOM 4260 C C . ALA B 1 240 ? -9.172 -12.789 -3.623 1 96.81 240 ALA B C 1
ATOM 4262 O O . ALA B 1 240 ? -10.266 -13.188 -3.211 1 96.81 240 ALA B O 1
ATOM 4263 N N . TYR B 1 241 ? -8.625 -13.25 -4.723 1 98.12 241 TYR B N 1
ATOM 4264 C CA . TYR B 1 241 ? -9.102 -14.375 -5.516 1 98.12 241 TYR B CA 1
ATOM 4265 C C . TYR B 1 241 ? -7.938 -15.258 -5.957 1 98.12 241 TYR B C 1
ATOM 4267 O O . TYR B 1 241 ? -7.055 -14.812 -6.695 1 98.12 241 TYR B O 1
ATOM 4275 N N . ASP B 1 242 ? -7.902 -16.469 -5.488 1 97.5 242 ASP B N 1
ATOM 4276 C CA . ASP B 1 242 ? -6.914 -17.469 -5.891 1 97.5 242 ASP B CA 1
ATOM 4277 C C . ASP B 1 242 ? -7.539 -18.531 -6.797 1 97.5 242 ASP B C 1
ATOM 4279 O O . ASP B 1 242 ? -8.133 -19.484 -6.312 1 97.5 242 ASP B O 1
ATOM 4283 N N . PRO B 1 243 ? -7.305 -18.375 -8.07 1 97.44 243 PRO B N 1
ATOM 4284 C CA . PRO B 1 243 ? -7.941 -19.328 -8.977 1 97.44 243 PRO B CA 1
ATOM 4285 C C . PRO B 1 243 ? -7.32 -20.719 -8.898 1 97.44 243 PRO B C 1
ATOM 4287 O O . PRO B 1 243 ? -7.926 -21.703 -9.344 1 97.44 243 PRO B O 1
ATOM 4290 N N . THR B 1 244 ? -6.098 -20.812 -8.367 1 94.94 244 THR B N 1
ATOM 4291 C CA . THR B 1 244 ? -5.414 -22.094 -8.297 1 94.94 244 THR B CA 1
ATOM 4292 C C . THR B 1 244 ? -6.109 -23.016 -7.297 1 94.94 244 THR B C 1
ATOM 4294 O O . THR B 1 244 ? -6.395 -24.172 -7.609 1 94.94 244 THR B O 1
ATOM 4297 N N . ASN B 1 245 ? -6.422 -22.5 -6.133 1 93.38 245 ASN B N 1
ATOM 4298 C CA . ASN B 1 245 ? -6.984 -23.312 -5.059 1 93.38 245 ASN B CA 1
ATOM 4299 C C . ASN B 1 245 ? -8.398 -22.875 -4.703 1 93.38 245 ASN B C 1
ATOM 4301 O O . ASN B 1 245 ? -9 -23.406 -3.764 1 93.38 245 ASN B O 1
ATOM 4305 N N . ARG B 1 246 ? -8.953 -21.891 -5.453 1 93.81 246 ARG B N 1
ATOM 4306 C CA . ARG B 1 246 ? -10.305 -21.359 -5.258 1 93.81 246 ARG B CA 1
ATOM 4307 C C . ARG B 1 246 ? -10.469 -20.797 -3.854 1 93.81 246 ARG B C 1
ATOM 4309 O O . ARG B 1 246 ? -11.469 -21.078 -3.182 1 93.81 246 ARG B O 1
ATOM 4316 N N . ILE B 1 247 ? -9.492 -20.062 -3.43 1 94.31 247 ILE B N 1
ATOM 4317 C CA . ILE B 1 247 ? -9.516 -19.422 -2.117 1 94.31 247 ILE B CA 1
ATOM 4318 C C . ILE B 1 247 ? -9.883 -17.953 -2.26 1 94.31 247 ILE B C 1
ATOM 4320 O O . ILE B 1 247 ? -9.336 -17.25 -3.109 1 94.31 247 ILE B O 1
ATOM 4324 N N . THR B 1 248 ? -10.859 -17.484 -1.47 1 95.94 248 THR B N 1
ATOM 4325 C CA . THR B 1 248 ? -11.25 -16.078 -1.491 1 95.94 248 THR B CA 1
ATOM 4326 C C . THR B 1 248 ? -11.242 -15.492 -0.082 1 95.94 248 THR B C 1
ATOM 4328 O O . THR B 1 248 ? -11.398 -14.281 0.094 1 95.94 248 THR B O 1
ATOM 4331 N N . ALA B 1 249 ? -11.062 -16.281 0.922 1 94.19 249 ALA B N 1
ATOM 4332 C CA . ALA B 1 249 ? -11.078 -15.867 2.322 1 94.19 249 ALA B CA 1
ATOM 4333 C C . ALA B 1 249 ? -10.32 -16.859 3.197 1 94.19 249 ALA B C 1
ATOM 4335 O O . ALA B 1 249 ? -9.922 -17.938 2.732 1 94.19 249 ALA B O 1
ATOM 4336 N N . GLY B 1 250 ? -10.047 -16.438 4.434 1 91.25 250 GLY B N 1
ATOM 4337 C CA . GLY B 1 250 ? -9.391 -17.328 5.379 1 91.25 250 GLY B CA 1
ATOM 4338 C C . GLY B 1 250 ? -7.977 -16.906 5.715 1 91.25 250 GLY B C 1
ATOM 4339 O O . GLY B 1 250 ? -7.629 -15.727 5.598 1 91.25 250 GLY B O 1
ATOM 4340 N N . THR B 1 251 ? -7.195 -17.797 6.266 1 88.75 251 THR B N 1
ATOM 4341 C CA . THR B 1 251 ? -5.867 -17.469 6.781 1 88.75 251 THR B CA 1
ATOM 4342 C C . THR B 1 251 ? -4.781 -18.109 5.926 1 88.75 251 THR B C 1
ATOM 4344 O O . THR B 1 251 ? -3.615 -18.156 6.324 1 88.75 251 THR B O 1
ATOM 4347 N N . ASP B 1 252 ? -5.102 -18.547 4.719 1 89.44 252 ASP B N 1
ATOM 4348 C CA . ASP B 1 252 ? -4.176 -19.359 3.943 1 89.44 252 ASP B CA 1
ATOM 4349 C C . ASP B 1 252 ? -3.248 -18.484 3.098 1 89.44 252 ASP B C 1
ATOM 4351 O O . ASP B 1 252 ? -2.133 -18.906 2.77 1 89.44 252 ASP B O 1
ATOM 4355 N N . LEU B 1 253 ? -3.752 -17.359 2.668 1 92.56 253 LEU B N 1
ATOM 4356 C CA . LEU B 1 253 ? -3 -16.531 1.743 1 92.56 253 LEU B CA 1
ATOM 4357 C C . LEU B 1 253 ? -2.248 -15.43 2.492 1 92.56 253 LEU B C 1
ATOM 4359 O O . LEU B 1 253 ? -2.861 -14.602 3.17 1 92.56 253 LEU B O 1
ATOM 4363 N N . ILE B 1 254 ? -0.938 -15.414 2.373 1 92.38 254 ILE B N 1
ATOM 4364 C CA . ILE B 1 254 ? -0.088 -14.398 2.984 1 92.38 254 ILE B CA 1
ATOM 4365 C C . ILE B 1 254 ? 0.514 -13.508 1.897 1 92.38 254 ILE B C 1
ATOM 4367 O O . ILE B 1 254 ? 1.464 -13.906 1.218 1 92.38 254 ILE B O 1
ATOM 4371 N N . ARG B 1 255 ? 0.036 -12.32 1.748 1 94.12 255 ARG B N 1
ATOM 4372 C CA . ARG B 1 255 ? 0.479 -11.406 0.703 1 94.12 255 ARG B CA 1
ATOM 4373 C C . ARG B 1 255 ? 1.789 -10.727 1.088 1 94.12 255 ARG B C 1
ATOM 4375 O O . ARG B 1 255 ? 1.919 -10.195 2.193 1 94.12 255 ARG B O 1
ATOM 4382 N N . VAL B 1 256 ? 2.727 -10.641 0.123 1 94.19 256 VAL B N 1
ATOM 4383 C CA . VAL B 1 256 ? 3.977 -9.945 0.413 1 94.19 256 VAL B CA 1
ATOM 4384 C C . VAL B 1 256 ? 4.172 -8.797 -0.577 1 94.19 256 VAL B C 1
ATOM 4386 O O . VAL B 1 256 ? 4.961 -7.879 -0.327 1 94.19 256 VAL B O 1
ATOM 4389 N N . GLY B 1 257 ? 3.479 -8.867 -1.685 1 95.69 257 GLY B N 1
ATOM 4390 C CA . GLY B 1 257 ? 3.629 -7.797 -2.66 1 95.69 257 GLY B CA 1
ATOM 4391 C C . GLY B 1 257 ? 2.498 -7.746 -3.67 1 95.69 257 GLY B C 1
ATOM 4392 O O . GLY B 1 257 ? 1.79 -8.742 -3.865 1 95.69 257 GLY B O 1
ATOM 4393 N N . ILE B 1 258 ? 2.318 -6.594 -4.266 1 97.06 258 ILE B N 1
ATOM 4394 C CA . ILE B 1 258 ? 1.338 -6.398 -5.328 1 97.06 258 ILE B CA 1
ATOM 4395 C C . ILE B 1 258 ? 2.016 -5.785 -6.551 1 97.06 258 ILE B C 1
ATOM 4397 O O . ILE B 1 258 ? 3.018 -5.078 -6.422 1 97.06 258 ILE B O 1
ATOM 4401 N N . GLY B 1 259 ? 1.534 -6.082 -7.703 1 97.5 259 GLY B N 1
ATOM 4402 C CA . GLY B 1 259 ? 2.053 -5.535 -8.945 1 97.5 259 GLY B CA 1
ATOM 4403 C C . GLY B 1 259 ? 0.992 -5.387 -10.023 1 97.5 259 GLY B C 1
ATOM 4404 O O . GLY B 1 259 ? -0.081 -5.988 -9.93 1 97.5 259 GLY B O 1
ATOM 4405 N N . ARG B 1 260 ? 1.316 -4.535 -10.992 1 97.44 260 ARG B N 1
ATOM 4406 C CA . ARG B 1 260 ? 0.48 -4.434 -12.18 1 97.44 260 ARG B CA 1
ATOM 4407 C C . ARG B 1 260 ? 0.615 -5.672 -13.055 1 97.44 260 ARG B C 1
ATOM 4409 O O . ARG B 1 260 ? -0.326 -6.051 -13.758 1 97.44 260 ARG B O 1
ATOM 4416 N N . HIS B 1 261 ? 1.77 -6.258 -13.016 1 96.75 261 HIS B N 1
ATOM 4417 C CA . HIS B 1 261 ? 2.105 -7.484 -13.734 1 96.75 261 HIS B CA 1
ATOM 4418 C C . HIS B 1 261 ? 3.107 -8.32 -12.945 1 96.75 261 HIS B C 1
ATOM 4420 O O . HIS B 1 261 ? 3.785 -7.809 -12.047 1 96.75 261 HIS B O 1
ATOM 4426 N N . PRO B 1 262 ? 3.193 -9.609 -13.273 1 95.69 262 PRO B N 1
ATOM 4427 C CA . PRO B 1 262 ? 4.008 -10.508 -12.453 1 95.69 262 PRO B CA 1
ATOM 4428 C C . PRO B 1 262 ? 5.477 -10.094 -12.406 1 95.69 262 PRO B C 1
ATOM 4430 O O . PRO B 1 262 ? 6.156 -10.328 -11.398 1 95.69 262 PRO B O 1
ATOM 4433 N N . GLY B 1 263 ? 5.977 -9.453 -13.406 1 94.75 263 GLY B N 1
ATOM 4434 C CA . GLY B 1 263 ? 7.383 -9.086 -13.484 1 94.75 263 GLY B CA 1
ATOM 4435 C C . GLY B 1 263 ? 7.781 -8.055 -12.445 1 94.75 263 GLY B C 1
ATOM 4436 O O . GLY B 1 263 ? 8.969 -7.852 -12.188 1 94.75 263 GLY B O 1
ATOM 4437 N N . GLN B 1 264 ? 6.848 -7.434 -11.781 1 95.75 264 GLN B N 1
ATOM 4438 C CA . GLN B 1 264 ? 7.133 -6.367 -10.828 1 95.75 264 GLN B CA 1
ATOM 4439 C C . GLN B 1 264 ? 7.367 -6.93 -9.43 1 95.75 264 GLN B C 1
ATOM 4441 O O . GLN B 1 264 ? 7.852 -6.223 -8.547 1 95.75 264 GLN B O 1
ATOM 4446 N N . VAL B 1 265 ? 6.977 -8.188 -9.211 1 95.81 265 VAL B N 1
ATOM 4447 C CA . VAL B 1 265 ? 6.984 -8.672 -7.836 1 95.81 265 VAL B CA 1
ATOM 4448 C C . VAL B 1 265 ? 7.645 -10.047 -7.773 1 95.81 265 VAL B C 1
ATOM 4450 O O . VAL B 1 265 ? 7.121 -10.961 -7.141 1 95.81 265 VAL B O 1
ATOM 4453 N N . LEU B 1 266 ? 8.773 -10.125 -8.398 1 93.06 266 LEU B N 1
ATOM 4454 C CA . LEU B 1 266 ? 9.586 -11.328 -8.242 1 93.06 266 LEU B CA 1
ATOM 4455 C C . LEU B 1 266 ? 10.125 -11.445 -6.824 1 93.06 266 LEU B C 1
ATOM 4457 O O . LEU B 1 266 ? 10.57 -10.445 -6.242 1 93.06 266 LEU B O 1
ATOM 4461 N N . PRO B 1 267 ? 10.078 -12.625 -6.238 1 92.25 267 PRO B N 1
ATOM 4462 C CA . PRO B 1 267 ? 10.547 -12.789 -4.859 1 92.25 267 PRO B CA 1
ATOM 4463 C C . PRO B 1 267 ? 12.008 -12.367 -4.684 1 92.25 267 PRO B C 1
ATOM 4465 O O . PRO B 1 267 ? 12.344 -11.68 -3.713 1 92.25 267 PRO B O 1
ATOM 4468 N N . LEU B 1 268 ? 12.867 -12.781 -5.543 1 94.62 268 LEU B N 1
ATOM 4469 C CA . LEU B 1 268 ? 14.273 -12.391 -5.57 1 94.62 268 LEU B CA 1
ATOM 4470 C C . LEU B 1 268 ? 14.742 -12.172 -7.004 1 94.62 268 LEU B C 1
ATOM 4472 O O . LEU B 1 268 ? 14.539 -13.031 -7.867 1 94.62 268 LEU B O 1
ATOM 4476 N N . SER B 1 269 ? 15.234 -10.992 -7.238 1 94.38 269 SER B N 1
ATOM 4477 C CA . SER B 1 269 ? 15.789 -10.68 -8.555 1 94.38 269 SER B CA 1
ATOM 4478 C C . SER B 1 269 ? 17.078 -9.867 -8.43 1 94.38 269 SER B C 1
ATOM 4480 O O . SER B 1 269 ? 17.266 -9.133 -7.457 1 94.38 269 SER B O 1
ATOM 4482 N N . GLY B 1 270 ? 17.953 -10 -9.312 1 95.12 270 GLY B N 1
ATOM 4483 C CA . GLY B 1 270 ? 19.219 -9.273 -9.344 1 95.12 270 GLY B CA 1
ATOM 4484 C C . GLY B 1 270 ? 20.094 -9.656 -10.531 1 95.12 270 GLY B C 1
ATOM 4485 O O . GLY B 1 270 ? 19.656 -10.398 -11.414 1 95.12 270 GLY B O 1
ATOM 4486 N N . SER B 1 271 ? 21.219 -9.039 -10.539 1 95.06 271 SER B N 1
ATOM 4487 C CA . SER B 1 271 ? 22.141 -9.305 -11.641 1 95.06 271 SER B CA 1
ATOM 4488 C C . SER B 1 271 ? 23.438 -9.953 -11.141 1 95.06 271 SER B C 1
ATOM 4490 O O . SER B 1 271 ? 23.719 -9.93 -9.945 1 95.06 271 SER B O 1
ATOM 4492 N N . TRP B 1 272 ? 24.078 -10.641 -12.031 1 95.81 272 TRP B N 1
ATOM 4493 C CA . TRP B 1 272 ? 25.406 -11.203 -11.797 1 95.81 272 TRP B CA 1
ATOM 4494 C C . TRP B 1 272 ? 26.312 -10.977 -13 1 95.81 272 TRP B C 1
ATOM 4496 O O . TRP B 1 272 ? 25.844 -10.727 -14.109 1 95.81 272 TRP B O 1
ATOM 4506 N N . PHE B 1 273 ? 27.609 -10.914 -12.789 1 97.06 273 PHE B N 1
ATOM 4507 C CA . PHE B 1 273 ? 28.594 -10.664 -13.828 1 97.06 273 PHE B CA 1
ATOM 4508 C C . PHE B 1 273 ? 29.609 -11.805 -13.898 1 97.06 273 PHE B C 1
ATOM 4510 O O . PHE B 1 273 ? 30.297 -12.094 -12.914 1 97.06 273 PHE B O 1
ATOM 4517 N N . GLY B 1 274 ? 29.672 -12.469 -14.969 1 96.44 274 GLY B N 1
ATOM 4518 C CA . GLY B 1 274 ? 30.547 -13.578 -15.273 1 96.44 274 GLY B CA 1
ATOM 4519 C C . GLY B 1 274 ? 30.531 -13.961 -16.734 1 96.44 274 GLY B C 1
ATOM 4520 O O . GLY B 1 274 ? 30.344 -13.109 -17.609 1 96.44 274 GLY B O 1
ATOM 4521 N N . GLU B 1 275 ? 31.031 -15.203 -17.031 1 95 275 GLU B N 1
ATOM 4522 C CA . GLU B 1 275 ? 31.031 -15.672 -18.406 1 95 275 GLU B CA 1
ATOM 4523 C C . GLU B 1 275 ? 29.688 -16.266 -18.797 1 95 275 GLU B C 1
ATOM 4525 O O . GLU B 1 275 ? 28.922 -16.688 -17.922 1 95 275 GLU B O 1
ATOM 4530 N N . SER B 1 276 ? 29.641 -16.281 -20.109 1 87.38 276 SER B N 1
ATOM 4531 C CA . SER B 1 276 ? 28.422 -16.891 -20.641 1 87.38 276 SER B CA 1
ATOM 4532 C C . SER B 1 276 ? 28.312 -18.359 -20.203 1 87.38 276 SER B C 1
ATOM 4534 O O . SER B 1 276 ? 29.297 -19.094 -20.219 1 87.38 276 SER B O 1
ATOM 4536 N N . GLY B 1 277 ? 27.375 -18.766 -19.672 1 92 277 GLY B N 1
ATOM 4537 C CA . GLY B 1 277 ? 27.156 -20.156 -19.297 1 92 277 GLY B CA 1
ATOM 4538 C C . GLY B 1 277 ? 27.438 -20.422 -17.828 1 92 277 GLY B C 1
ATOM 4539 O O . GLY B 1 277 ? 27.281 -21.547 -17.359 1 92 277 GLY B O 1
ATOM 4540 N N . ASP B 1 278 ? 27.953 -19.375 -17.172 1 95.12 278 ASP B N 1
ATOM 4541 C CA . ASP B 1 278 ? 28.297 -19.562 -15.773 1 95.12 278 ASP B CA 1
ATOM 4542 C C . ASP B 1 278 ? 27.047 -19.891 -14.938 1 95.12 278 ASP B C 1
ATOM 4544 O O . ASP B 1 278 ? 27.141 -20.594 -13.938 1 95.12 278 ASP B O 1
ATOM 4548 N N . TYR B 1 279 ? 25.984 -19.375 -15.344 1 94.69 279 TYR B N 1
ATOM 4549 C CA . TYR B 1 279 ? 24.766 -19.578 -14.586 1 94.69 279 TYR B CA 1
ATOM 4550 C C . TYR B 1 279 ? 24.281 -21.031 -14.703 1 94.69 279 TYR B C 1
ATOM 4552 O O . TYR B 1 279 ? 24.031 -21.516 -15.805 1 94.69 279 TYR B O 1
ATOM 4560 N N . LEU B 1 280 ? 24.062 -21.797 -13.57 1 94.5 280 LEU B N 1
ATOM 4561 C CA . LEU B 1 280 ? 23.688 -23.203 -13.578 1 94.5 280 LEU B CA 1
ATOM 4562 C C . LEU B 1 280 ? 22.219 -23.375 -13.234 1 94.5 280 LEU B C 1
ATOM 4564 O O . LEU B 1 280 ? 21.625 -24.438 -13.492 1 94.5 280 LEU B O 1
ATOM 4568 N N . GLY B 1 281 ? 21.703 -22.422 -12.57 1 91.25 281 GLY B N 1
ATOM 4569 C CA . GLY B 1 281 ? 20.281 -22.531 -12.25 1 91.25 281 GLY B CA 1
ATOM 4570 C C . GLY B 1 281 ? 19.953 -22 -10.867 1 91.25 281 GLY B C 1
ATOM 4571 O O . GLY B 1 281 ? 20.828 -21.484 -10.164 1 91.25 281 GLY B O 1
ATOM 4572 N N . MET B 1 282 ? 18.672 -21.984 -10.523 1 90.56 282 MET B N 1
ATOM 4573 C CA . MET B 1 282 ? 18.141 -21.484 -9.258 1 90.56 282 MET B CA 1
ATOM 4574 C C . MET B 1 282 ? 17.219 -22.516 -8.617 1 90.56 282 MET B C 1
ATOM 4576 O O . MET B 1 282 ? 16.5 -23.219 -9.312 1 90.56 282 MET B O 1
ATOM 4580 N N . ASP B 1 283 ? 17.312 -22.641 -7.32 1 88.88 283 ASP B N 1
ATOM 4581 C CA . ASP B 1 283 ? 16.406 -23.469 -6.535 1 88.88 283 ASP B CA 1
ATOM 4582 C C . ASP B 1 283 ? 15.711 -22.656 -5.449 1 88.88 283 ASP B C 1
ATOM 4584 O O . ASP B 1 283 ? 16.344 -21.812 -4.809 1 88.88 283 ASP B O 1
ATOM 4588 N N . VAL B 1 284 ? 14.406 -22.938 -5.27 1 89.81 284 VAL B N 1
ATOM 4589 C CA . VAL B 1 284 ? 13.641 -22.234 -4.242 1 89.81 284 VAL B CA 1
ATOM 4590 C C . VAL B 1 284 ? 13.016 -23.266 -3.287 1 89.81 284 VAL B C 1
ATOM 4592 O O . VAL B 1 284 ? 12.43 -24.25 -3.725 1 89.81 284 VAL B O 1
ATOM 4595 N N . ARG B 1 285 ? 13.156 -23.047 -2.008 1 89.31 285 ARG B N 1
ATOM 4596 C CA . ARG B 1 285 ? 12.523 -23.828 -0.957 1 89.31 285 ARG B CA 1
ATOM 4597 C C . ARG B 1 285 ? 11.734 -22.938 0 1 89.31 285 ARG B C 1
ATOM 4599 O O . ARG B 1 285 ? 12.273 -21.969 0.538 1 89.31 285 ARG B O 1
ATOM 4606 N N . VAL B 1 286 ? 10.5 -23.266 0.159 1 91.25 286 VAL B N 1
ATOM 4607 C CA . VAL B 1 286 ? 9.648 -22.516 1.067 1 91.25 286 VAL B CA 1
ATOM 4608 C C . VAL B 1 286 ? 9.047 -23.438 2.117 1 91.25 286 VAL B C 1
ATOM 4610 O O . VAL B 1 286 ? 8.57 -24.531 1.789 1 91.25 286 VAL B O 1
ATOM 4613 N N . SER B 1 287 ? 9.188 -23.062 3.35 1 89.62 287 SER B N 1
ATOM 4614 C CA . SER B 1 287 ? 8.531 -23.75 4.461 1 89.62 287 SER B CA 1
ATOM 4615 C C . SER B 1 287 ? 7.605 -22.797 5.223 1 89.62 287 SER B C 1
ATOM 4617 O O . SER B 1 287 ? 8.031 -21.734 5.68 1 89.62 287 SER B O 1
ATOM 4619 N N . LEU B 1 288 ? 6.348 -23.109 5.25 1 90.25 288 LEU B N 1
ATOM 4620 C CA . LEU B 1 288 ? 5.344 -22.359 5.996 1 90.25 288 LEU B CA 1
ATOM 4621 C C . LEU B 1 288 ? 4.621 -23.266 6.988 1 90.25 288 LEU B C 1
ATOM 4623 O O . LEU B 1 288 ? 3.973 -24.234 6.59 1 90.25 288 LEU B O 1
ATOM 4627 N N . LYS B 1 289 ? 4.711 -22.906 8.305 1 88.12 289 LYS B N 1
ATOM 4628 C CA . LYS B 1 289 ? 4.117 -23.719 9.352 1 88.12 289 LYS B CA 1
ATOM 4629 C C . LYS B 1 289 ? 3.236 -22.891 10.273 1 88.12 289 LYS B C 1
ATOM 4631 O O . LYS B 1 289 ? 3.611 -21.766 10.656 1 88.12 289 LYS B O 1
ATOM 4636 N N . LYS B 1 290 ? 2.113 -23.375 10.57 1 87.06 290 LYS B N 1
ATOM 4637 C CA . LYS B 1 290 ? 1.307 -22.781 11.633 1 87.06 290 LYS B CA 1
ATOM 4638 C C . LYS B 1 290 ? 1.814 -23.188 13.008 1 87.06 290 LYS B C 1
ATOM 4640 O O . LYS B 1 290 ? 1.95 -24.391 13.289 1 87.06 290 LYS B O 1
ATOM 4645 N N . VAL B 1 291 ? 2.115 -22.234 13.812 1 88.25 291 VAL B N 1
ATOM 4646 C CA . VAL B 1 291 ? 2.74 -22.484 15.109 1 88.25 291 VAL B CA 1
ATOM 4647 C C . VAL B 1 291 ? 1.672 -22.516 16.203 1 88.25 291 VAL B C 1
ATOM 4649 O O . VAL B 1 291 ? 1.735 -23.344 17.109 1 88.25 291 VAL B O 1
ATOM 4652 N N . LEU B 1 292 ? 0.749 -21.562 16.141 1 85.25 292 LEU B N 1
ATOM 4653 C CA . LEU B 1 292 ? -0.25 -21.391 17.188 1 85.25 292 LEU B CA 1
ATOM 4654 C C . LEU B 1 292 ? -1.535 -20.797 16.625 1 85.25 292 LEU B C 1
ATOM 4656 O O . LEU B 1 292 ? -1.491 -19.906 15.773 1 85.25 292 LEU B O 1
ATOM 4660 N N . GLU B 1 293 ? -2.605 -21.359 17.078 1 83 293 GLU B N 1
ATOM 4661 C CA . GLU B 1 293 ? -3.904 -20.75 16.797 1 83 293 GLU B CA 1
ATOM 4662 C C . GLU B 1 293 ? -4.445 -20.016 18.016 1 83 293 GLU B C 1
ATOM 4664 O O . GLU B 1 293 ? -4.492 -20.578 19.109 1 83 293 GLU B O 1
ATOM 4669 N N . ILE B 1 294 ? -4.672 -18.719 17.797 1 82.62 294 ILE B N 1
ATOM 4670 C CA . ILE B 1 294 ? -5.18 -17.891 18.875 1 82.62 294 ILE B CA 1
ATOM 4671 C C . ILE B 1 294 ? -6.684 -17.688 18.719 1 82.62 294 ILE B C 1
ATOM 4673 O O . ILE B 1 294 ? -7.125 -17.047 17.766 1 82.62 294 ILE B O 1
ATOM 4677 N N . PRO B 1 295 ? -7.434 -18.234 19.578 1 73.94 295 PRO B N 1
ATOM 4678 C CA . PRO B 1 295 ? -8.883 -18.062 19.453 1 73.94 295 PRO B CA 1
ATOM 4679 C C . PRO B 1 295 ? -9.336 -16.625 19.672 1 73.94 295 PRO B C 1
ATOM 4681 O O . PRO B 1 295 ? -8.609 -15.836 20.281 1 73.94 295 PRO B O 1
ATOM 4684 N N . GLU B 1 296 ? -10.391 -16.203 18.891 1 64.94 296 GLU B N 1
ATOM 4685 C CA . GLU B 1 296 ? -10.992 -14.906 19.172 1 64.94 296 GLU B CA 1
ATOM 4686 C C . GLU B 1 296 ? -11.328 -14.766 20.656 1 64.94 296 GLU B C 1
ATOM 4688 O O . GLU B 1 296 ? -11.781 -15.719 21.297 1 64.94 296 GLU B O 1
ATOM 4693 N N . PRO B 1 297 ? -10.984 -13.672 21.234 1 49.91 297 PRO B N 1
ATOM 4694 C CA . PRO B 1 297 ? -11.438 -13.562 22.625 1 49.91 297 PRO B CA 1
ATOM 4695 C C . PRO B 1 297 ? -12.938 -13.766 22.781 1 49.91 297 PRO B C 1
ATOM 4697 O O . PRO B 1 297 ? -13.711 -13.398 21.891 1 49.91 297 PRO B O 1
ATOM 4700 N N . ALA B 1 298 ? -13.461 -14.734 23.672 1 40.62 298 ALA B N 1
ATOM 4701 C CA . ALA B 1 298 ? -14.867 -14.969 24 1 40.62 298 ALA B CA 1
ATOM 4702 C C . ALA B 1 298 ? -15.57 -13.656 24.344 1 40.62 298 ALA B C 1
ATOM 4704 O O . ALA B 1 298 ? -14.953 -12.75 24.906 1 40.62 298 ALA B O 1
#

Radius of gyration: 24.51 Å; Cα contacts (8 Å, |Δi|>4): 1419; chains: 2; bounding box: 65×69×61 Å

Sequence (596 aa):
MSVIYDLEHQTTYRYRRAVTFGQHQGIFLPSVSAYGRVLGYTIATNLPCQVRWKMDTLSNNVALLDFSEPGDELRVTFRLRGEHFGIPAIGDFPLLTRAEEVPVQYTPDEWIDLVVFMRPHAEDQDGHLAAWAKEFVAGDQDMTLDVLQRMMDAIGQFTYQARETEGTQAPEDTLRLRSGTCRDYAWLMIEALRRLGLACRFVTGYLYDPALDQGGTGMVGSGTTHAWLQVYLPGAGWRAYDPTNRITAGTDLIRVGIGRHPGQVLPLSGSWFGESGDYLGMDVRVSLKKVLEIPEPAMSVIYDLEHQTTYRYRRAVTFGQHQGIFLPSVSAYGRVLGYTIATNLPCQVRWKMDTLSNNVALLDFSEPGDELRVTFRLRGEHFGIPAIGDFPLLTRAEEVPVQYTPDEWIDLVVFMRPHAEDQDGHLAAWAKEFVAGDQDMTLDVLQRMMDAIGQFTYQARETEGTQAPEDTLRLRSGTCRDYAWLMIEALRRLGLACRFVTGYLYDPALDQGGTGMVGSGTTHAWLQVYLPGAGWRAYDPTNRITAGTDLIRVGIGRHPGQVLPLSGSWFGESGDYLGMDVRVSLKKVLEIPEPA

Organism: NCBI:txid1188229

InterPro domains:
  IPR002931 Transglutaminase-like [PF01841] (131-243)
  IPR002931 Transglutaminase-like [SM00460] (174-245)
  IPR013589 Bacterial transglutaminase-like, N-terminal [PF08379] (5-81)
  IPR038765 Papain-like cysteine peptidase superfamily [SSF54001] (94-270)